Protein AF-A0A8D9BJP0-F1 (afdb_monomer_lite)

Radius of gyration: 37.27 Å; chains: 1; bounding box: 56×142×80 Å

Organism: NCBI:txid428564

Sequence (640 aa):
MSTKPVAKHGHIGLLIIESKSNQLKSGKSTGSEIKSGKSVFKDLKSGNSVFKEELKSGKGLLLEDLKSSKGALKEDLKSSKFAVREDLKSNKFALKDDLKSGKVLLLEDLKSSKGALKEDLKSGKVAWFDEIIMEAAEEMLSPLFTMPPSSACFYRVSSSLTNSPSVYDKLKTWLNQKSVEEPEVNTLLTSTPTREGNPILKSVENVRMLNRADVRKPFIGTLNLNTSALIFQDRDCKKETWIFLMHIASIEKGPLSTTGSPLIIRCKTFLSVTFVIPRERECYDIYVTLQKLSRPVQIEDLYCFSYIASESKSYGWDFFSIEQEFKRMQVPNNEWCLTNLNKNYELCDTYPRYIYVPASATTSILMGSSKFRSKGRLPVLTYLHRSNQAVICRCSQPLSGFSARCLEDEQLLNCILGTNPGSNFMYVVDTRPRINAMANRAAGKGYENENFYENIKFHFFGIENIHVMRSSLAKLVETCEAQSPSVNSFLSGLDSSGWLRHVKSCLDTAWFIAQAIVEGVSVVVHCSDGWDRTVQVCSLASLMLDPYYRTIKGYQTLIEKDWLSFGHKFTDRVGHLAGDPREMSPVFTQFLEATWQLSAQFPRAFEFNERFLLTLQDHVTSCRYGTFVGNCEKDRLDLR

Foldseek 3Di:
DDDDDDDDDPPPVVVVVVVVVVVVPPDDDDPPPVVVVVVVVVVVVVVVVVVVVVVVVVVVVVVVVVVVVVVVVVVVVVVVVVVVVVVVVVVVVVVVVVVVVVVVVVVVVVVVVVVVVVVCVVVVVPVVPPVVVPPVPPPPDDDDDDDDDDDDDDDDDDDDDDDDDDVVVVVVVVVPPDDDDDDDDDDDDDDDPDPPDWDFPDKAAQKWKADLQDSPDTFGFMWTDTLFWIWTAGPVSPDIDTDGLLQWPDWDWDDADPQAIWIWTAGLLLDIIIIGGRYPVRVVVVRVVSVPRNFPADLCSFQQVVFDDPDDPCPPVPLEDPVVVVVVLVPPDQFKHWDQPCLVPPQAVFAFNIFMATPPQDPVLLSQQLVQFPRSFAWTFDHADNPQRATETFGAFGLCQPHDDTPSNLVRVVSNQVSGPVDQAAEEEAAADQVVQVVVSNVRTHHDDCVRNDRYDYDYLHQDDQQLQAQLVVLLSVLVSDRPDDPVSSVVSNVVSCLVVNLVSLLVLLVVQLVCVVVSHYYYYYYHGGQFSVLLSSLSNCLVRDLQCLEPSNVSNSCCRSHAASFAQLCQQLSNHPDDPSSHGCRVVSSLVSVQVVCVVVVPSHPDDPVSSSVVSCCSSSSNHCRRPGRHPNRSVVVD

Secondary structure (DSSP, 8-state):
--------SSSHHHHHHHHHHTGGGS----TTHHHHHHHHHHHHHHHHHHHHHHHHHHHHHHHHHHHHHHHHHHHHHHHHHHHHHHHHHHHHHHHHHHHHHHHHHHHHHHHHHHHHHHHHHHHHHHHTTTHHHHHTSSS-S-------------------------HHHHHHHHHT-S------------SSS-SSSS--SEEEEEEEE--SS-TTS-EEEEEEE-SSEEEEEETTSS-EEEEEGGGEEEEEEPPPBTTBEEEEEEETTS-EEEEEESSHHHHHHHHHHHHHHHS-SSGGGSHHHH---SS-TTTTTTS--HHHHHHHTT-SSSSEEEE-TTTTSSS-TTS-SSEEEETT--HHHHHHHHHHBGGG---EEEEE-TTT--EEEE-PPB--TTT---HHHHHHHHHHHHT-TT-S-EEEEE-S-HHHHHHHHHTT-----TTTSTTEEEEE-----HHHHHHHHHHHHHHHH-SS--HHHHHHHHHHH-HHHHHHHHHHHHHHHHHHHHTT--EEEE-SSSSSHHHHHHHHHHHHH-GGGGSHHHHHHHIIIIIIITT--HHHHHT-SS--GGG---HHHHHHHHHHHHHHH-TTS-SS-HHHHHHHHHHHHH-SSGGG-SSSHHHHHHT-

InterPro domains:
  IPR003595 Protein-tyrosine phosphatase, catalytic [SM00404] (454-621)
  IPR010569 Myotubularin-like, phosphatase domain [PF06602] (302-636)
  IPR010569 Myotubularin-like, phosphatase domain [PS51339] (316-640)
  IPR011993 PH-like domain superfamily [G3DSA:2.30.29.30] (200-293)
  IPR029021 Protein-tyrosine phosphatase-like [SSF52799] (315-638)
  IPR030564 Myotubularin [PTHR10807] (175-638)
  IPR048994 MTMR6-9, GRAM domain [PF21098] (204-294)

Structure (mmCIF, N/CA/C/O backbone):
data_AF-A0A8D9BJP0-F1
#
_entry.id   AF-A0A8D9BJP0-F1
#
loop_
_atom_site.group_PDB
_atom_site.id
_atom_site.type_symbol
_atom_site.label_atom_id
_atom_site.label_alt_id
_atom_site.label_comp_id
_atom_site.label_asym_id
_atom_site.label_entity_id
_atom_site.label_seq_id
_atom_site.pdbx_PDB_ins_code
_atom_site.Cartn_x
_atom_site.Cartn_y
_atom_site.Cartn_z
_atom_site.occupancy
_atom_site.B_iso_or_equiv
_atom_site.auth_seq_id
_atom_site.auth_comp_id
_atom_site.auth_asym_id
_atom_site.auth_atom_id
_atom_site.pdbx_PDB_model_num
ATOM 1 N N . MET A 1 1 ? 7.170 50.599 24.418 1.00 39.00 1 MET A N 1
ATOM 2 C CA . MET A 1 1 ? 6.470 51.826 24.855 1.00 39.00 1 MET A CA 1
ATOM 3 C C . MET A 1 1 ? 7.479 52.959 24.976 1.00 39.00 1 MET A C 1
ATOM 5 O O . MET A 1 1 ? 8.286 52.928 25.889 1.00 39.00 1 MET A O 1
ATOM 9 N N . SER A 1 2 ? 7.481 53.895 24.025 1.00 30.36 2 SER A N 1
ATOM 10 C CA . SER A 1 2 ? 7.933 55.291 24.175 1.00 30.36 2 SER A CA 1
ATOM 11 C C . SER A 1 2 ? 7.734 55.972 22.819 1.00 30.36 2 SER A C 1
ATOM 13 O O . SER A 1 2 ? 8.495 55.769 21.877 1.00 30.36 2 SER A O 1
ATOM 15 N N . THR A 1 3 ? 6.624 56.690 22.691 1.00 34.38 3 THR A N 1
ATOM 16 C CA . THR A 1 3 ? 6.274 57.533 21.546 1.00 34.38 3 THR A CA 1
ATOM 17 C C . THR A 1 3 ? 7.030 58.857 21.647 1.00 34.38 3 THR A C 1
ATOM 19 O O . THR A 1 3 ? 6.864 59.569 22.636 1.00 34.38 3 THR A O 1
ATOM 22 N N . LYS A 1 4 ? 7.812 59.231 20.625 1.00 31.94 4 LYS A N 1
ATOM 23 C CA . LYS A 1 4 ? 8.299 60.611 20.440 1.00 31.94 4 LYS A CA 1
ATOM 24 C C . LYS A 1 4 ? 7.814 61.175 19.096 1.00 31.94 4 LYS A C 1
ATOM 26 O O . LYS A 1 4 ? 7.716 60.413 18.137 1.00 31.94 4 LYS A O 1
ATOM 31 N N . PRO A 1 5 ? 7.463 62.473 19.023 1.00 35.69 5 PRO A N 1
ATOM 32 C CA . PRO A 1 5 ? 6.619 63.016 17.964 1.00 35.69 5 PRO A CA 1
ATOM 33 C C . PRO A 1 5 ? 7.420 63.424 16.723 1.00 35.69 5 PRO A C 1
ATOM 35 O O . PRO A 1 5 ? 8.517 63.971 16.816 1.00 35.69 5 PRO A O 1
ATOM 38 N N . VAL A 1 6 ? 6.810 63.197 15.562 1.00 34.91 6 VAL A N 1
ATOM 39 C CA . VAL A 1 6 ? 7.277 63.581 14.226 1.00 34.91 6 VAL A CA 1
ATOM 40 C C . VAL A 1 6 ? 6.880 65.035 13.912 1.00 34.91 6 VAL A C 1
ATOM 42 O O . VAL A 1 6 ? 5.772 65.458 14.222 1.00 34.91 6 VAL A O 1
ATOM 45 N N . ALA A 1 7 ? 7.812 65.763 13.285 1.00 46.72 7 ALA A N 1
ATOM 46 C CA . ALA A 1 7 ? 7.663 66.944 12.419 1.00 46.72 7 ALA A CA 1
ATOM 47 C C . ALA A 1 7 ? 6.642 68.042 12.797 1.00 46.72 7 ALA A C 1
ATOM 49 O O . ALA A 1 7 ? 5.449 67.910 12.542 1.00 46.72 7 ALA A O 1
ATOM 50 N N . LYS A 1 8 ? 7.127 69.214 13.250 1.00 38.47 8 LYS A N 1
ATOM 51 C CA . LYS A 1 8 ? 6.322 70.461 13.226 1.00 38.47 8 LYS A CA 1
ATOM 52 C C . LYS A 1 8 ? 7.077 71.798 13.114 1.00 38.47 8 LYS A C 1
ATOM 54 O O . LYS A 1 8 ? 6.457 72.838 13.278 1.00 38.47 8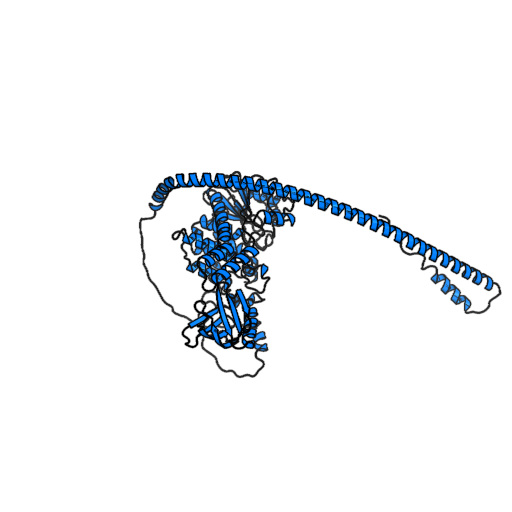 LYS A O 1
ATOM 59 N N . HIS A 1 9 ? 8.378 71.810 12.799 1.00 44.69 9 HIS A N 1
ATOM 60 C CA . HIS A 1 9 ? 9.176 73.057 12.789 1.00 44.69 9 HIS A CA 1
ATOM 61 C C . HIS A 1 9 ? 9.766 73.454 11.417 1.00 44.69 9 HIS A C 1
ATOM 63 O O . HIS A 1 9 ? 10.349 74.524 11.292 1.00 44.69 9 HIS A O 1
ATOM 69 N N . GLY A 1 10 ? 9.561 72.657 10.358 1.00 43.03 10 GLY A N 1
ATOM 70 C CA . GLY A 1 10 ? 10.064 72.957 9.003 1.00 43.03 10 GLY A CA 1
ATOM 71 C C . GLY A 1 10 ? 9.139 73.806 8.115 1.00 43.03 10 GLY A C 1
ATOM 72 O O . GLY A 1 10 ? 9.580 74.311 7.090 1.00 43.03 10 GLY A O 1
ATOM 73 N N . HIS A 1 11 ? 7.866 73.990 8.488 1.00 44.72 11 HIS A N 1
ATOM 74 C CA . HIS A 1 11 ? 6.867 74.684 7.654 1.00 44.72 11 HIS A CA 1
ATOM 75 C C . HIS A 1 11 ? 6.623 76.158 8.013 1.00 44.72 11 HIS A C 1
ATOM 77 O O . HIS A 1 11 ? 5.983 76.866 7.246 1.00 44.72 11 HIS A O 1
ATOM 83 N N . ILE A 1 12 ? 7.173 76.655 9.124 1.00 46.72 12 ILE A N 1
ATOM 84 C CA . ILE A 1 12 ? 6.998 78.058 9.547 1.00 46.72 12 ILE A CA 1
ATOM 85 C C . ILE A 1 12 ? 8.103 78.964 8.960 1.00 46.72 12 ILE A C 1
ATOM 87 O O . ILE A 1 12 ? 7.879 80.148 8.729 1.00 46.72 12 ILE A O 1
ATOM 91 N N . GLY A 1 13 ? 9.275 78.405 8.632 1.00 44.62 13 GLY A N 1
ATOM 92 C CA . GLY A 1 13 ? 10.410 79.161 8.083 1.00 44.62 13 GLY A CA 1
ATOM 93 C C . GLY A 1 13 ? 10.261 79.592 6.617 1.00 44.62 13 GLY A C 1
ATOM 94 O O . GLY A 1 13 ? 10.739 80.664 6.257 1.00 44.62 13 GLY A O 1
ATOM 95 N N . LEU A 1 14 ? 9.575 78.807 5.774 1.00 45.88 14 LEU A N 1
ATOM 96 C CA . LEU A 1 14 ? 9.412 79.133 4.346 1.00 45.88 14 LEU A CA 1
ATOM 97 C C . LEU A 1 14 ? 8.391 80.261 4.100 1.00 45.88 14 LEU A C 1
ATOM 99 O O . LEU A 1 14 ? 8.615 81.114 3.245 1.00 45.88 14 LEU A O 1
ATOM 103 N N . LEU A 1 15 ? 7.322 80.331 4.901 1.00 45.34 15 LEU A N 1
ATOM 104 C CA . LEU A 1 15 ? 6.242 81.320 4.747 1.00 45.34 15 LEU A CA 1
ATOM 105 C C . LEU A 1 15 ? 6.655 82.758 5.133 1.00 45.34 15 LEU A C 1
ATOM 107 O O . LEU A 1 15 ? 6.046 83.725 4.677 1.00 45.34 15 LEU A O 1
ATOM 111 N N . ILE A 1 16 ? 7.721 82.927 5.924 1.00 49.97 16 ILE A N 1
ATOM 112 C CA . ILE A 1 16 ? 8.249 84.249 6.318 1.00 49.97 16 ILE A CA 1
ATOM 113 C C . ILE A 1 16 ? 9.147 84.853 5.217 1.00 49.97 16 ILE A C 1
ATOM 115 O O . ILE A 1 16 ? 9.270 86.077 5.120 1.00 49.97 16 ILE A O 1
ATOM 119 N N . ILE A 1 17 ? 9.737 84.018 4.354 1.00 50.78 17 ILE A N 1
ATOM 120 C CA . ILE A 1 17 ? 10.659 84.447 3.288 1.00 50.78 17 ILE A CA 1
ATOM 121 C C . ILE A 1 17 ? 9.886 84.942 2.050 1.00 50.78 17 ILE A C 1
ATOM 123 O O . ILE A 1 17 ? 10.261 85.962 1.466 1.00 50.78 17 ILE A O 1
ATOM 127 N N . GLU A 1 18 ? 8.762 84.312 1.693 1.00 48.84 18 GLU A N 1
ATOM 128 C CA . GLU A 1 18 ? 7.933 84.734 0.547 1.00 48.84 18 GLU A CA 1
ATOM 129 C C . GLU A 1 18 ? 7.170 86.047 0.796 1.00 48.84 18 GLU A C 1
ATOM 131 O O . GLU A 1 18 ? 7.054 86.878 -0.106 1.00 48.84 18 GLU A O 1
ATOM 136 N N . SER A 1 19 ? 6.735 86.304 2.036 1.00 47.34 19 SER A N 1
ATOM 137 C CA . SER A 1 19 ? 6.002 87.531 2.399 1.00 47.34 19 SER A CA 1
ATOM 138 C C . SER A 1 19 ? 6.865 88.804 2.314 1.00 47.34 19 SER A C 1
ATOM 140 O O . SER A 1 19 ? 6.378 89.869 1.930 1.00 47.34 19 SER A O 1
ATOM 142 N N . LYS A 1 20 ? 8.178 88.708 2.580 1.00 51.44 20 LYS A N 1
ATOM 143 C CA . LYS A 1 20 ? 9.096 89.865 2.525 1.00 51.44 20 LYS A CA 1
ATOM 144 C C . LYS A 1 20 ? 9.780 90.067 1.170 1.00 51.44 20 LYS A C 1
ATOM 146 O O . LYS A 1 20 ? 10.188 91.188 0.874 1.00 51.44 20 LYS A O 1
ATOM 151 N N . SER A 1 21 ? 9.841 89.043 0.314 1.00 48.34 21 SER A N 1
ATOM 152 C CA . SER A 1 21 ? 10.341 89.181 -1.066 1.00 48.34 21 SER A CA 1
ATOM 153 C C . SER A 1 21 ? 9.441 90.086 -1.925 1.00 48.34 21 SER A C 1
ATOM 155 O O . SER A 1 21 ? 9.938 90.856 -2.749 1.00 48.34 21 SER A O 1
ATOM 157 N N . ASN A 1 22 ? 8.127 90.087 -1.669 1.00 45.94 22 ASN A N 1
ATOM 158 C CA . ASN A 1 22 ? 7.171 90.932 -2.392 1.00 45.94 22 ASN A CA 1
ATOM 159 C C . ASN A 1 22 ? 7.170 92.411 -1.958 1.00 45.94 22 ASN A C 1
ATOM 161 O O . ASN A 1 22 ? 6.747 93.255 -2.742 1.00 45.94 22 ASN A O 1
ATOM 165 N N . GLN A 1 23 ? 7.697 92.758 -0.775 1.00 46.28 23 GLN A N 1
ATOM 166 C CA . GLN A 1 23 ? 7.842 94.163 -0.353 1.00 46.28 23 GLN A CA 1
ATOM 167 C C . GLN A 1 23 ? 9.116 94.840 -0.889 1.00 46.28 23 GLN A C 1
ATOM 169 O O . GLN A 1 23 ? 9.187 96.063 -0.942 1.00 46.28 23 GLN A O 1
ATOM 174 N N . LEU A 1 24 ? 10.097 94.067 -1.367 1.00 47.47 24 LEU A N 1
ATOM 175 C CA . LEU A 1 24 ? 11.355 94.585 -1.925 1.00 47.47 24 LEU A CA 1
ATOM 176 C C . LEU A 1 24 ? 11.273 94.958 -3.423 1.00 47.47 24 LEU A C 1
ATOM 178 O O . LEU A 1 24 ? 12.253 95.450 -3.979 1.00 47.47 24 LEU A O 1
ATOM 182 N N . LYS A 1 25 ? 10.121 94.765 -4.088 1.00 49.56 25 LYS A N 1
ATOM 183 C CA . LYS A 1 25 ? 9.920 95.072 -5.523 1.00 49.56 25 LYS A CA 1
ATOM 184 C C . LYS A 1 25 ? 9.347 96.466 -5.833 1.00 49.56 25 LYS A C 1
ATOM 186 O O . LYS A 1 25 ? 9.242 96.812 -7.005 1.00 49.56 25 LYS A O 1
ATOM 191 N N . SER A 1 26 ? 9.032 97.299 -4.842 1.00 46.22 26 SER A N 1
ATOM 192 C CA . SER A 1 26 ? 8.580 98.685 -5.062 1.00 46.22 26 SER A CA 1
ATOM 193 C C . SER A 1 26 ? 9.500 99.657 -4.327 1.00 46.22 26 SER A C 1
ATOM 195 O O . SER A 1 26 ? 9.311 99.946 -3.148 1.00 46.22 26 SER A O 1
ATOM 197 N N . GLY A 1 27 ? 10.552 100.100 -5.016 1.00 44.78 27 GLY A N 1
ATOM 198 C CA . GLY A 1 27 ? 11.645 100.875 -4.436 1.00 44.78 27 GLY A CA 1
ATOM 199 C C . GLY A 1 27 ? 11.199 102.131 -3.684 1.00 44.78 27 GLY A C 1
ATOM 200 O O . GLY A 1 27 ? 10.522 102.985 -4.249 1.00 44.78 27 GLY A O 1
ATOM 201 N N . LYS A 1 28 ? 11.635 102.225 -2.422 1.00 42.84 28 LYS A N 1
ATOM 202 C CA . LYS A 1 28 ? 11.875 103.442 -1.621 1.00 42.84 28 LYS A CA 1
ATOM 203 C C . LYS A 1 28 ? 12.575 103.011 -0.318 1.00 42.84 28 LYS A C 1
ATOM 205 O O . LYS A 1 28 ? 11.931 102.844 0.709 1.00 42.84 28 LYS A O 1
ATOM 210 N N . SER A 1 29 ? 13.889 102.773 -0.356 1.00 41.47 29 SER A N 1
ATOM 211 C CA . SER A 1 29 ? 14.654 102.369 0.837 1.00 41.47 29 SER A CA 1
ATOM 212 C C . SER A 1 29 ? 15.234 103.587 1.564 1.00 41.47 29 SER A C 1
ATOM 214 O O . SER A 1 29 ? 16.149 104.246 1.063 1.00 41.47 29 SER A O 1
ATOM 216 N N . THR A 1 30 ? 14.732 103.865 2.765 1.00 42.25 30 THR A N 1
ATOM 217 C CA . THR A 1 30 ? 15.372 104.736 3.764 1.00 42.25 30 THR A CA 1
ATOM 218 C C . THR A 1 30 ? 16.347 103.917 4.621 1.00 42.25 30 THR A C 1
ATOM 220 O O . THR A 1 30 ? 16.086 102.753 4.910 1.00 42.25 30 THR A O 1
ATOM 223 N N . GLY A 1 31 ? 17.476 104.506 5.035 1.00 49.59 31 GLY A N 1
ATOM 224 C CA . GLY A 1 31 ? 18.672 103.856 5.611 1.00 49.59 31 GLY A CA 1
ATOM 225 C C . GLY A 1 31 ? 18.563 103.059 6.929 1.00 49.59 31 GLY A C 1
ATOM 226 O O . GLY A 1 31 ? 19.576 102.882 7.605 1.00 49.59 31 GLY A O 1
ATOM 227 N N . SER A 1 32 ? 17.394 102.539 7.308 1.00 48.75 32 SER A N 1
ATOM 228 C CA . SER A 1 32 ? 17.199 101.624 8.445 1.00 48.75 32 SER A CA 1
ATOM 229 C C . SER A 1 32 ? 17.293 100.129 8.072 1.00 48.75 32 SER A C 1
ATOM 231 O O . SER A 1 32 ? 17.483 99.295 8.958 1.00 48.75 32 SER A O 1
ATOM 233 N N . GLU A 1 33 ? 17.267 99.766 6.783 1.00 48.28 33 GLU A N 1
ATOM 234 C CA . GLU A 1 33 ? 17.228 98.360 6.321 1.00 48.28 33 GLU A CA 1
ATOM 235 C C . GLU A 1 33 ? 18.599 97.655 6.226 1.00 48.28 33 GLU A C 1
ATOM 237 O O . GLU A 1 33 ? 18.673 96.431 6.152 1.00 48.28 33 GLU A O 1
ATOM 242 N N . ILE A 1 34 ? 19.717 98.382 6.329 1.00 48.56 34 ILE A N 1
ATOM 243 C CA . ILE A 1 34 ? 21.071 97.789 6.252 1.00 48.56 34 ILE A CA 1
ATOM 244 C C . ILE A 1 34 ? 21.523 97.191 7.604 1.00 48.56 34 ILE A C 1
ATOM 246 O O . ILE A 1 34 ? 22.387 96.310 7.649 1.00 48.56 34 ILE A O 1
ATOM 250 N N . LYS A 1 35 ? 20.916 97.605 8.728 1.00 49.41 35 LYS A N 1
ATOM 251 C CA . LYS A 1 35 ? 21.216 97.039 10.059 1.00 49.41 35 LYS A CA 1
ATOM 252 C C . LYS A 1 35 ? 20.508 95.700 10.316 1.00 49.41 35 LYS A C 1
ATOM 254 O O . LYS A 1 35 ? 21.070 94.866 11.022 1.00 49.41 35 LYS A O 1
ATOM 259 N N . SER A 1 36 ? 19.345 95.446 9.707 1.00 52.97 36 SER A N 1
ATOM 260 C CA . SER A 1 36 ? 18.606 94.184 9.892 1.00 52.97 36 SER A CA 1
ATOM 261 C C . SER A 1 36 ? 19.243 93.010 9.132 1.00 52.97 36 SER A C 1
ATOM 263 O O . SER A 1 36 ? 19.356 91.917 9.684 1.00 52.97 36 SER A O 1
ATOM 265 N N . GLY A 1 37 ? 19.781 93.238 7.927 1.00 50.41 37 GLY A N 1
ATOM 266 C CA . GLY A 1 37 ? 20.441 92.195 7.128 1.00 50.41 37 GLY A CA 1
ATOM 267 C C . GLY A 1 37 ? 21.703 91.602 7.774 1.00 50.41 37 GLY A C 1
ATOM 268 O O . GLY A 1 37 ? 21.966 90.407 7.641 1.00 50.41 37 GLY A O 1
ATOM 269 N N . LYS A 1 38 ? 22.459 92.398 8.548 1.00 55.56 38 LYS A N 1
ATOM 270 C CA . LYS A 1 38 ? 23.633 91.908 9.300 1.00 55.56 38 LYS A CA 1
ATOM 271 C C . LYS A 1 38 ? 23.257 91.054 10.518 1.00 55.56 38 LYS A C 1
ATOM 273 O O . LYS A 1 38 ? 24.014 90.146 10.853 1.00 55.56 38 LYS A O 1
ATOM 278 N N . SER A 1 39 ? 22.108 91.312 11.149 1.00 54.44 39 SER A N 1
ATOM 279 C CA . SER A 1 39 ? 21.584 90.480 12.246 1.00 54.44 39 SER A CA 1
ATOM 280 C C . SER A 1 39 ? 21.178 89.100 11.731 1.00 54.44 39 SER A C 1
ATOM 282 O O . SER A 1 39 ? 21.658 88.088 12.228 1.00 54.44 39 SER A O 1
ATOM 284 N N . VAL A 1 40 ? 20.406 89.064 10.640 1.00 55.38 40 VAL A N 1
ATOM 285 C CA . VAL A 1 40 ? 19.894 87.819 10.042 1.00 55.38 40 VAL A CA 1
ATOM 286 C C . VAL A 1 40 ? 21.029 86.894 9.583 1.00 55.38 40 VAL A C 1
ATOM 288 O O . VAL A 1 40 ? 20.965 85.681 9.769 1.00 55.38 40 VAL A O 1
ATOM 291 N N . PHE A 1 41 ? 22.117 87.450 9.043 1.00 53.44 41 PHE A N 1
ATOM 292 C CA . PHE A 1 41 ? 23.279 86.655 8.629 1.00 53.44 41 PHE A CA 1
ATOM 293 C C . PHE A 1 41 ? 24.059 86.058 9.815 1.00 53.44 41 PHE A C 1
ATOM 295 O O . PHE A 1 41 ? 24.698 85.010 9.681 1.00 53.44 41 PHE A O 1
ATOM 302 N N . LYS A 1 42 ? 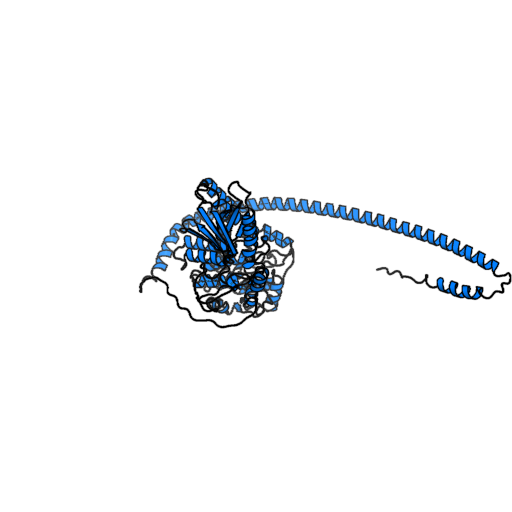24.018 86.717 10.979 1.00 61.34 42 LYS A N 1
ATOM 303 C CA . LYS A 1 42 ? 24.645 86.233 12.215 1.00 61.34 42 LYS A CA 1
ATOM 304 C C . LYS A 1 42 ? 23.828 85.091 12.827 1.00 61.34 42 LYS A C 1
ATOM 306 O O . LYS A 1 42 ? 24.420 84.084 13.211 1.00 61.34 42 LYS A O 1
ATOM 311 N N . ASP A 1 43 ? 22.501 85.205 12.793 1.00 58.06 43 ASP A N 1
ATOM 312 C CA . ASP A 1 43 ? 21.566 84.186 13.291 1.00 58.06 43 ASP A CA 1
ATOM 313 C C . ASP A 1 43 ? 21.548 82.920 12.410 1.00 58.06 43 ASP A C 1
ATOM 315 O O . ASP A 1 43 ? 21.485 81.796 12.906 1.00 58.06 43 ASP A O 1
ATOM 319 N N . LEU A 1 44 ? 21.710 83.064 11.089 1.00 54.75 44 LEU A N 1
ATOM 320 C CA . LEU A 1 44 ? 21.869 81.921 10.175 1.00 54.75 44 LEU A CA 1
ATOM 321 C C . LEU A 1 44 ? 23.195 81.171 10.382 1.00 54.75 44 LEU A C 1
ATOM 323 O O . LEU A 1 44 ? 23.240 79.944 10.270 1.00 54.75 44 LEU A O 1
ATOM 327 N N . LYS A 1 45 ? 24.285 81.885 10.697 1.00 59.88 45 LYS A N 1
ATOM 328 C CA . LYS A 1 45 ? 25.577 81.251 11.002 1.00 59.88 45 LYS A CA 1
ATOM 329 C C . LYS A 1 45 ? 25.551 80.500 12.332 1.00 59.88 45 LYS A C 1
ATOM 331 O O . LYS A 1 45 ? 26.095 79.398 12.381 1.00 59.88 45 LYS A O 1
ATOM 336 N N . SER A 1 46 ? 24.918 81.057 13.366 1.00 64.75 46 SER A N 1
ATOM 337 C CA . SER A 1 46 ? 24.779 80.386 14.666 1.00 64.75 46 SER A CA 1
ATOM 338 C C . SER A 1 46 ? 23.842 79.176 14.591 1.00 64.75 46 SER A C 1
ATOM 340 O O . SER A 1 46 ? 24.172 78.116 15.121 1.00 64.75 46 SER A O 1
ATOM 342 N N . GLY A 1 47 ? 22.734 79.265 13.847 1.00 62.62 47 GLY A N 1
ATOM 343 C CA . GLY A 1 47 ? 21.847 78.119 13.613 1.00 62.62 47 GLY A CA 1
ATOM 344 C C . GLY A 1 47 ? 22.549 76.955 12.901 1.00 62.62 47 GLY A C 1
ATOM 345 O O . GLY A 1 47 ? 22.384 75.798 13.279 1.00 62.62 47 GLY A O 1
ATOM 346 N N . ASN A 1 48 ? 23.406 77.246 11.917 1.00 61.75 48 ASN A N 1
ATOM 347 C CA . ASN A 1 48 ? 24.142 76.215 11.178 1.00 61.75 48 ASN A CA 1
ATOM 348 C C . ASN A 1 48 ? 25.270 75.566 12.011 1.00 61.75 48 ASN A C 1
ATOM 350 O O . ASN A 1 48 ? 25.575 74.387 11.825 1.00 61.75 48 ASN A O 1
ATOM 354 N N . SER A 1 49 ? 25.887 76.296 12.951 1.00 65.00 49 SER A N 1
ATOM 355 C CA . SER A 1 49 ? 26.835 75.686 13.898 1.00 65.00 49 SER A CA 1
ATOM 356 C C . SER A 1 49 ? 26.132 74.764 14.892 1.00 65.00 49 SER A C 1
ATOM 358 O O . SER A 1 49 ? 26.603 73.647 15.093 1.00 65.00 49 SER A O 1
ATOM 360 N N . VAL A 1 50 ? 24.976 75.176 15.425 1.00 67.06 50 VAL A N 1
ATOM 361 C CA . VAL A 1 50 ? 24.174 74.352 16.349 1.00 67.06 50 VAL A CA 1
ATOM 362 C C . VAL A 1 50 ? 23.700 73.071 15.659 1.00 67.06 50 VAL A C 1
ATOM 364 O O . VAL A 1 50 ? 23.894 71.977 16.183 1.00 67.06 50 VAL A O 1
ATOM 367 N N . PHE A 1 51 ? 23.203 73.169 14.422 1.00 60.09 51 PHE A N 1
ATOM 368 C CA . PHE A 1 51 ? 22.744 71.999 13.665 1.00 60.09 51 PHE A CA 1
ATOM 369 C C . PHE A 1 51 ? 23.874 70.990 13.379 1.00 60.09 51 PHE A C 1
ATOM 371 O O . PHE A 1 51 ? 23.667 69.774 13.394 1.00 60.09 51 PHE A O 1
ATOM 378 N N . LYS A 1 52 ? 25.105 71.471 13.150 1.00 65.38 52 LYS A N 1
ATOM 379 C CA . LYS A 1 52 ? 26.284 70.604 12.986 1.00 65.38 52 LYS A CA 1
ATOM 380 C C . LYS A 1 52 ? 26.696 69.909 14.283 1.00 65.38 52 LYS A C 1
ATOM 382 O O . LYS A 1 52 ? 27.185 68.780 14.220 1.00 65.38 52 LYS A O 1
ATOM 387 N N . GLU A 1 53 ? 26.537 70.562 15.429 1.00 70.69 53 GLU A N 1
ATOM 388 C CA . GLU A 1 53 ? 26.818 69.958 16.735 1.00 70.69 53 GLU A CA 1
ATOM 389 C C . GLU A 1 53 ? 25.771 68.908 17.113 1.00 70.69 53 GLU A C 1
ATOM 391 O O . GLU A 1 53 ? 26.145 67.808 17.523 1.00 70.69 53 GLU A O 1
ATOM 396 N N . GLU A 1 54 ? 24.486 69.170 16.861 1.00 67.31 54 GLU A N 1
ATOM 397 C CA . GLU A 1 54 ? 23.412 68.191 17.074 1.00 67.31 54 GLU A CA 1
ATOM 398 C C . GLU A 1 54 ? 23.584 66.943 16.195 1.00 67.31 54 GLU A C 1
ATOM 400 O O . GLU A 1 54 ? 23.461 65.819 16.683 1.00 67.31 54 GLU A O 1
ATOM 405 N N . LEU A 1 55 ? 23.972 67.108 14.923 1.00 61.75 55 LEU A N 1
ATOM 406 C CA . LEU A 1 55 ? 24.287 65.982 14.032 1.00 61.75 55 LEU A CA 1
ATOM 407 C C . LEU A 1 55 ? 25.495 65.162 14.507 1.00 61.75 55 LEU A C 1
ATOM 409 O O . LEU A 1 55 ? 25.493 63.934 14.394 1.00 61.75 55 LEU A O 1
ATOM 413 N N . LYS A 1 56 ? 26.536 65.814 15.043 1.00 71.69 56 LYS A N 1
ATOM 414 C CA . LYS A 1 56 ? 27.696 65.114 15.621 1.00 71.69 56 LYS A CA 1
ATOM 415 C C . LYS A 1 56 ? 27.316 64.349 16.887 1.00 71.69 56 LYS A C 1
ATOM 417 O O . LYS A 1 56 ? 27.724 63.197 17.025 1.00 71.69 56 LYS A O 1
ATOM 422 N N . SER A 1 57 ? 26.518 64.961 17.759 1.00 73.19 57 SER A N 1
ATOM 423 C CA . SER A 1 57 ? 26.014 64.343 18.989 1.00 73.19 57 SER A CA 1
ATOM 424 C C . SER A 1 57 ? 25.127 63.129 18.685 1.00 73.19 57 SER A C 1
ATOM 426 O O . SER A 1 57 ? 25.398 62.027 19.165 1.00 73.19 57 SER A O 1
ATOM 428 N N . GLY A 1 58 ? 24.155 63.273 17.776 1.00 73.56 58 GLY A N 1
ATOM 429 C CA . GLY A 1 58 ? 23.280 62.174 17.353 1.00 73.56 58 GLY A CA 1
ATOM 430 C C . GLY A 1 58 ? 24.039 61.008 16.709 1.00 73.56 58 GLY A C 1
ATOM 431 O O . GLY A 1 58 ? 23.725 59.845 16.963 1.00 73.56 58 GLY A O 1
ATOM 432 N N . LYS A 1 59 ? 25.092 61.294 15.930 1.00 72.56 59 LYS A N 1
ATOM 433 C CA . LYS A 1 59 ? 25.974 60.257 15.368 1.00 72.56 59 LYS A CA 1
ATOM 434 C C . LYS A 1 59 ? 26.798 59.540 16.446 1.00 72.56 59 LYS A C 1
ATOM 436 O O . LYS A 1 59 ? 27.050 58.346 16.300 1.00 72.56 59 LYS A O 1
ATOM 441 N N . GLY A 1 60 ? 27.213 60.245 17.499 1.00 77.00 60 GLY A N 1
ATOM 442 C CA . GLY A 1 60 ? 27.904 59.663 18.653 1.00 77.00 60 GLY A CA 1
ATOM 443 C C . GLY A 1 60 ? 27.022 58.670 19.410 1.00 77.00 60 GLY A C 1
ATOM 444 O O . GLY A 1 60 ? 27.424 57.522 19.590 1.00 77.00 60 GLY A O 1
ATOM 445 N N . LEU A 1 61 ? 25.793 59.079 19.736 1.00 73.75 61 LEU A N 1
ATOM 446 C CA . LEU A 1 61 ? 24.813 58.244 20.443 1.00 73.75 61 LEU A CA 1
ATOM 447 C C . LEU A 1 61 ? 24.464 56.968 19.660 1.00 73.75 61 LEU A C 1
ATOM 449 O O . LEU A 1 61 ? 24.531 55.869 20.202 1.00 73.75 61 LEU A O 1
ATOM 453 N N . LEU A 1 62 ? 24.213 57.083 18.349 1.00 66.19 62 LEU A N 1
ATOM 454 C CA . LEU A 1 62 ? 23.960 55.916 17.490 1.00 66.19 62 LEU A CA 1
ATOM 455 C C . LEU A 1 62 ? 25.138 54.928 17.456 1.00 66.19 62 LEU A C 1
ATOM 457 O O . LEU A 1 62 ? 24.938 53.719 17.327 1.00 66.19 62 LEU A O 1
ATOM 461 N N . LEU A 1 63 ? 26.375 55.425 17.546 1.00 75.06 63 LEU A N 1
ATOM 462 C CA . LEU A 1 63 ? 27.565 54.578 17.538 1.00 75.06 63 LEU A CA 1
ATOM 463 C C . LEU A 1 63 ? 27.751 53.837 18.871 1.00 75.06 63 LEU A C 1
ATOM 465 O O . LEU A 1 63 ? 28.238 52.705 18.873 1.00 75.06 63 LEU A O 1
ATOM 469 N N . GLU A 1 64 ? 27.371 54.454 19.990 1.00 78.38 64 GLU A N 1
ATOM 470 C CA . GLU A 1 64 ? 27.365 53.813 21.309 1.00 78.38 64 GLU A CA 1
ATOM 471 C C . GLU A 1 64 ? 26.277 52.739 21.411 1.00 78.38 64 GLU A C 1
ATOM 473 O O . GLU A 1 64 ? 26.583 51.612 21.810 1.00 78.38 64 GLU A O 1
ATOM 478 N N . ASP A 1 65 ? 25.065 53.018 20.925 1.00 77.31 65 ASP A N 1
ATOM 479 C CA . ASP A 1 65 ? 23.962 52.046 20.888 1.00 77.31 65 ASP A CA 1
ATOM 480 C C . ASP A 1 65 ? 24.305 50.816 20.031 1.00 77.31 65 ASP A C 1
ATOM 482 O O . ASP A 1 65 ? 24.041 49.670 20.419 1.00 77.31 65 ASP A O 1
ATOM 486 N N . LEU A 1 66 ? 24.969 51.026 18.887 1.00 70.38 66 LEU A N 1
ATOM 487 C CA . LEU A 1 66 ? 25.460 49.941 18.030 1.00 70.38 66 LEU A CA 1
ATOM 488 C C . LEU A 1 66 ? 26.547 49.100 18.711 1.00 70.38 66 LEU A C 1
ATOM 490 O O . LEU A 1 66 ? 26.568 47.875 18.558 1.00 70.38 66 LEU A O 1
ATOM 494 N N . LYS A 1 67 ? 27.456 49.729 19.467 1.00 80.69 67 LYS A N 1
ATOM 495 C CA . LYS A 1 67 ? 28.492 49.008 20.225 1.00 80.69 67 LYS A CA 1
ATOM 496 C C . LYS A 1 67 ? 27.883 48.192 21.364 1.00 80.69 67 LYS A C 1
ATOM 498 O O . LYS A 1 67 ? 28.273 47.036 21.530 1.00 80.69 67 LYS A O 1
ATOM 503 N N . SER A 1 68 ? 26.919 48.761 22.084 1.00 79.69 68 SER A N 1
ATOM 504 C CA . SER A 1 68 ? 26.190 48.086 23.163 1.00 79.69 68 SER A CA 1
ATOM 505 C C . SER A 1 68 ? 25.407 46.876 22.639 1.00 79.69 68 SER A C 1
ATOM 507 O O . SER A 1 68 ? 25.614 45.752 23.099 1.00 79.69 68 SER A O 1
ATOM 509 N N . SER A 1 69 ? 24.627 47.063 21.568 1.00 70.62 69 SER A N 1
ATOM 510 C CA . SER A 1 69 ? 23.845 45.987 20.936 1.00 70.62 69 SER A CA 1
ATOM 511 C C . SER A 1 69 ? 24.729 44.853 20.406 1.00 70.62 69 SER A C 1
ATOM 513 O O . SER A 1 69 ? 24.407 43.674 20.554 1.00 70.62 69 SER A O 1
ATOM 515 N N . LYS A 1 70 ? 25.893 45.186 19.830 1.00 77.00 70 LYS A N 1
ATOM 516 C CA . LYS A 1 70 ? 26.885 44.194 19.390 1.00 77.00 70 LYS A CA 1
ATOM 517 C C . LYS A 1 70 ? 27.514 43.434 20.565 1.00 77.00 70 LYS A C 1
ATOM 519 O O . LYS A 1 70 ? 27.859 42.264 20.404 1.00 77.00 70 LYS A O 1
ATOM 524 N N . GLY A 1 71 ? 27.690 44.089 21.713 1.00 80.94 71 GLY A N 1
ATOM 525 C CA . GLY A 1 71 ? 28.145 43.467 22.956 1.00 80.94 71 GLY A CA 1
ATOM 526 C C . GLY A 1 71 ? 27.150 42.425 23.461 1.00 80.94 71 GLY A C 1
ATOM 527 O O . GLY A 1 71 ? 27.523 41.261 23.598 1.00 80.94 71 GLY A O 1
ATOM 528 N N . ALA A 1 72 ? 25.883 42.822 23.614 1.00 76.06 72 ALA A N 1
ATOM 529 C CA . ALA A 1 72 ? 24.798 41.945 24.060 1.00 76.06 72 ALA A CA 1
ATOM 530 C C . ALA A 1 72 ? 24.643 40.707 23.156 1.00 76.06 72 ALA A C 1
ATOM 532 O O . ALA A 1 72 ? 24.732 39.577 23.629 1.00 76.06 72 ALA A O 1
ATOM 533 N N . LEU A 1 73 ? 24.585 40.901 21.830 1.00 66.31 73 LEU A N 1
ATOM 534 C CA . LEU A 1 73 ? 24.508 39.794 20.863 1.00 66.31 73 LEU A CA 1
ATOM 535 C C . LEU A 1 73 ? 25.688 38.813 20.965 1.00 66.31 73 LEU A C 1
ATOM 537 O O . LEU A 1 73 ? 25.541 37.618 20.705 1.00 66.31 73 LEU A O 1
ATOM 541 N N . LYS A 1 74 ? 26.882 39.298 21.325 1.00 79.38 74 LYS A N 1
ATOM 542 C CA . LYS A 1 74 ? 28.071 38.450 21.478 1.00 79.38 74 LYS A CA 1
ATOM 543 C C . LYS A 1 74 ? 28.019 37.622 22.763 1.00 79.38 74 LYS A C 1
ATOM 545 O O . LYS A 1 74 ? 28.553 36.510 22.771 1.00 79.38 74 LYS A O 1
ATOM 550 N N . GLU A 1 75 ? 27.415 38.143 23.826 1.00 82.56 75 GLU A N 1
ATOM 551 C CA . GLU A 1 75 ? 27.191 37.394 25.067 1.00 82.56 75 GLU A CA 1
ATOM 552 C C . GLU A 1 75 ? 26.078 36.359 24.909 1.00 82.56 75 GLU A C 1
ATOM 554 O O . GLU A 1 75 ? 26.296 35.192 25.246 1.00 82.56 75 GLU A O 1
ATOM 559 N N . ASP A 1 76 ? 24.968 36.720 24.264 1.00 77.31 76 ASP A N 1
ATOM 560 C CA . ASP A 1 76 ? 23.864 35.797 23.970 1.00 77.31 76 ASP A CA 1
ATOM 561 C C . ASP A 1 76 ? 24.326 34.614 23.111 1.00 77.31 76 ASP A C 1
ATOM 563 O O . ASP A 1 76 ? 23.994 33.454 23.383 1.00 77.31 76 ASP A O 1
ATOM 567 N N . LEU A 1 77 ? 25.174 34.875 22.109 1.00 71.38 77 LEU A N 1
ATOM 568 C CA . LEU A 1 77 ? 25.743 33.827 21.262 1.00 71.38 77 LEU A CA 1
ATOM 569 C C . LEU A 1 77 ? 26.696 32.905 22.041 1.00 71.38 77 LEU A C 1
ATOM 571 O O . LEU A 1 77 ? 26.742 31.699 21.783 1.00 71.38 77 LEU A O 1
ATOM 575 N N . LYS A 1 78 ? 27.459 33.444 23.002 1.00 80.31 78 LYS A N 1
ATOM 576 C CA . LYS A 1 78 ? 28.323 32.636 23.880 1.00 80.31 78 LYS A CA 1
ATOM 577 C C . LYS A 1 78 ? 27.499 31.762 24.822 1.00 80.31 78 LYS A C 1
ATOM 579 O O . LYS A 1 78 ? 27.811 30.578 24.941 1.00 80.31 78 LYS A O 1
ATOM 584 N N . SER A 1 79 ? 26.462 32.325 25.438 1.00 80.06 79 SER A N 1
ATOM 585 C CA . SER A 1 79 ? 25.544 31.607 26.328 1.00 80.06 79 SER A CA 1
ATOM 586 C C . SER A 1 79 ? 24.830 30.474 25.584 1.00 80.06 79 SER A C 1
ATOM 588 O O . SER A 1 79 ? 24.910 29.312 25.984 1.00 80.06 79 SER A O 1
ATOM 590 N N . SER A 1 80 ? 24.275 30.773 24.406 1.00 69.88 80 SER A N 1
ATOM 591 C CA . SER A 1 80 ? 23.599 29.786 23.551 1.00 69.88 80 SER A CA 1
ATOM 592 C C . SER A 1 80 ? 24.536 28.654 23.120 1.00 69.88 80 SER A C 1
ATOM 594 O O . SER A 1 80 ? 24.169 27.481 23.149 1.00 69.88 80 SER A O 1
ATOM 596 N N . LYS A 1 81 ? 25.788 28.975 22.765 1.00 73.81 81 LYS A N 1
ATOM 597 C CA . LYS A 1 81 ? 26.794 27.966 22.395 1.00 73.81 81 LYS A CA 1
ATOM 598 C C . LYS A 1 81 ? 27.198 27.079 23.575 1.00 73.81 81 LYS A C 1
ATOM 600 O O . LYS A 1 81 ? 27.530 25.912 23.363 1.00 73.81 81 LYS A O 1
ATOM 605 N N . PHE A 1 82 ? 27.203 27.619 24.793 1.00 81.94 82 PHE A N 1
ATOM 606 C CA . PHE A 1 82 ? 27.474 26.850 26.005 1.00 81.94 82 PHE A CA 1
ATOM 607 C C . PHE A 1 82 ? 26.315 25.899 26.327 1.00 81.94 82 PHE A C 1
ATOM 609 O O . PHE A 1 82 ? 26.561 24.707 26.494 1.00 81.94 82 PHE A O 1
ATOM 616 N N . ALA A 1 83 ? 25.071 26.388 26.292 1.00 74.62 83 ALA A N 1
ATOM 617 C CA . ALA A 1 83 ? 23.870 25.578 26.512 1.00 74.62 83 ALA A CA 1
ATOM 618 C C . ALA A 1 83 ? 23.788 24.391 25.534 1.00 74.62 83 ALA A C 1
ATOM 620 O O . ALA A 1 83 ? 23.749 23.239 25.958 1.00 74.62 83 ALA A O 1
ATOM 621 N N . VAL A 1 84 ? 23.936 24.645 24.226 1.00 66.88 84 VAL A N 1
ATOM 622 C CA . VAL A 1 84 ? 23.922 23.588 23.194 1.00 66.88 84 VAL A CA 1
ATOM 623 C C . VAL A 1 84 ? 25.036 22.553 23.406 1.00 66.88 84 VAL A C 1
ATOM 625 O O . VAL A 1 84 ? 24.869 21.371 23.102 1.00 66.88 84 VAL A O 1
ATOM 628 N N . ARG A 1 85 ? 26.198 22.969 23.929 1.00 77.62 85 ARG A N 1
ATOM 629 C CA . ARG A 1 85 ? 27.320 22.060 24.203 1.00 77.62 85 ARG A CA 1
ATOM 630 C C . ARG A 1 85 ? 27.048 21.160 25.409 1.00 77.62 85 ARG A C 1
ATOM 632 O O . ARG A 1 85 ? 27.459 20.001 25.371 1.00 77.62 85 ARG A O 1
ATOM 639 N N . GLU A 1 86 ? 26.397 21.671 26.448 1.00 85.25 86 GLU A N 1
ATOM 640 C CA . GLU A 1 86 ? 25.989 20.867 27.605 1.00 85.25 86 GLU A CA 1
ATOM 641 C C . GLU A 1 86 ? 24.855 19.899 27.240 1.00 85.25 86 GLU A C 1
ATOM 643 O O . GLU A 1 86 ? 24.958 18.711 27.552 1.00 85.25 86 GLU A O 1
ATOM 648 N N . ASP A 1 87 ? 23.878 20.333 26.442 1.00 75.19 87 ASP A N 1
ATOM 649 C CA . ASP A 1 87 ? 22.805 19.460 25.943 1.00 75.19 87 ASP A CA 1
ATOM 650 C C . ASP A 1 87 ? 23.354 18.311 25.083 1.00 75.19 87 ASP A C 1
ATOM 652 O O . ASP A 1 87 ? 22.983 17.149 25.259 1.00 75.19 87 ASP A O 1
ATOM 656 N N . LEU A 1 88 ? 24.310 18.595 24.189 1.00 68.19 88 LEU A N 1
ATOM 657 C CA . LEU A 1 88 ? 24.985 17.567 23.385 1.00 68.19 88 LEU A CA 1
ATOM 658 C C . LEU A 1 88 ? 25.766 16.562 24.241 1.00 68.19 88 LEU A C 1
ATOM 660 O O . LEU A 1 88 ? 25.821 15.378 23.897 1.00 68.19 88 LEU A O 1
ATOM 664 N N . LYS A 1 89 ? 26.381 17.006 25.344 1.00 77.88 89 LYS A N 1
ATOM 665 C CA . LYS A 1 89 ? 27.059 16.098 26.280 1.00 77.88 89 LYS A CA 1
ATOM 666 C C . LYS A 1 89 ? 26.050 15.226 27.017 1.00 77.88 89 LYS A C 1
ATOM 668 O O . LYS A 1 89 ? 26.248 14.014 27.048 1.00 77.88 89 LYS A O 1
ATOM 673 N N . SER A 1 90 ? 24.985 15.818 27.554 1.00 79.50 90 SER A N 1
ATOM 674 C CA . SER A 1 90 ? 23.920 15.098 28.260 1.00 79.50 90 SER A CA 1
ATOM 675 C C . SER A 1 90 ? 23.284 14.029 27.364 1.00 79.50 90 SER A C 1
ATOM 677 O O . SER A 1 90 ? 23.273 12.847 27.710 1.00 79.50 90 SER A O 1
ATOM 679 N N . ASN A 1 91 ? 22.916 14.401 26.133 1.00 70.75 91 ASN A N 1
ATOM 680 C CA . ASN A 1 91 ? 22.349 13.478 25.147 1.00 70.75 91 ASN A CA 1
ATOM 681 C C . ASN A 1 91 ? 23.313 12.344 24.773 1.00 70.75 91 ASN A C 1
ATOM 683 O O . ASN A 1 91 ? 22.890 11.206 24.581 1.00 70.75 91 ASN A O 1
ATOM 687 N N . LYS A 1 92 ? 24.622 12.619 24.696 1.00 72.88 92 LYS A N 1
ATOM 688 C CA . LYS A 1 92 ? 25.633 11.583 24.442 1.00 72.88 92 LYS A CA 1
ATOM 689 C C . LYS A 1 92 ? 25.735 10.577 25.594 1.00 72.88 92 LYS A C 1
ATOM 691 O O . LYS A 1 92 ? 25.974 9.399 25.330 1.00 72.88 92 LYS A O 1
ATOM 696 N N . PHE A 1 93 ? 25.597 11.024 26.842 1.00 76.06 93 PHE A N 1
ATOM 697 C CA . PHE A 1 93 ? 25.577 10.130 28.003 1.00 76.06 93 PHE A CA 1
ATOM 698 C C . PHE A 1 93 ? 24.301 9.286 28.030 1.00 76.06 93 PHE A C 1
ATOM 700 O O . PHE A 1 93 ? 24.412 8.064 28.088 1.00 76.06 93 PHE A O 1
ATOM 707 N N . ALA A 1 94 ? 23.132 9.908 27.849 1.00 69.44 94 ALA A N 1
ATOM 708 C CA . ALA A 1 94 ? 21.850 9.206 27.779 1.00 69.44 94 ALA A CA 1
ATOM 709 C C . ALA A 1 94 ? 21.841 8.128 26.678 1.00 69.44 94 ALA A C 1
ATOM 711 O O . ALA A 1 94 ? 21.584 6.962 26.958 1.00 69.44 94 ALA A O 1
ATOM 712 N N . LEU A 1 95 ? 22.276 8.465 25.455 1.00 60.75 95 LEU A N 1
ATOM 713 C CA . LEU A 1 95 ? 22.379 7.501 24.348 1.00 60.75 95 LEU A CA 1
ATOM 714 C C . LEU A 1 95 ? 23.321 6.326 24.650 1.00 60.75 95 LEU A C 1
ATOM 716 O O . LEU A 1 95 ? 23.111 5.216 24.161 1.00 60.75 95 LEU A O 1
ATOM 720 N N . LYS A 1 96 ? 24.386 6.555 25.425 1.00 70.94 96 LYS A N 1
ATOM 721 C CA . LYS A 1 96 ? 25.341 5.503 25.791 1.00 70.94 96 LYS A CA 1
ATOM 722 C C . LYS A 1 96 ? 24.752 4.546 26.827 1.00 70.94 96 LYS A C 1
ATOM 724 O O . LYS A 1 96 ? 25.036 3.349 26.756 1.00 70.94 96 LYS A O 1
ATOM 729 N N . ASP A 1 97 ? 23.960 5.057 27.762 1.00 76.88 97 ASP A N 1
ATOM 730 C CA . ASP A 1 97 ? 23.294 4.246 28.781 1.00 76.88 97 ASP A CA 1
ATOM 731 C C . ASP A 1 97 ? 22.072 3.512 28.212 1.00 76.88 97 ASP A C 1
ATOM 733 O O . ASP A 1 97 ? 21.895 2.326 28.499 1.00 76.88 97 ASP A O 1
ATOM 737 N N . ASP A 1 98 ? 21.334 4.130 27.289 1.00 66.94 98 ASP A N 1
ATOM 738 C CA . ASP A 1 98 ? 20.264 3.477 26.527 1.00 66.94 98 ASP A CA 1
ATOM 739 C C . ASP A 1 98 ? 20.805 2.324 25.673 1.00 66.94 98 ASP A C 1
ATOM 741 O O . ASP A 1 98 ? 20.232 1.236 25.652 1.00 66.94 98 ASP A O 1
ATOM 745 N N . LEU A 1 99 ? 21.954 2.512 25.008 1.00 59.28 99 LEU A N 1
ATOM 746 C CA . LEU A 1 99 ? 22.579 1.460 24.199 1.00 59.28 99 LEU A CA 1
ATOM 747 C C . LEU A 1 99 ? 23.055 0.277 25.057 1.00 59.28 99 LEU A C 1
ATOM 749 O O . LEU A 1 99 ? 22.959 -0.878 24.638 1.00 59.28 99 LEU A O 1
ATOM 753 N N . LYS A 1 100 ? 23.566 0.548 26.264 1.00 73.12 100 LYS A N 1
ATOM 754 C CA . LYS A 1 100 ? 23.934 -0.506 27.221 1.00 73.12 100 LYS A CA 1
ATOM 755 C C . LYS A 1 100 ? 22.703 -1.252 27.723 1.00 73.12 100 LYS A C 1
ATOM 757 O O . LYS A 1 100 ? 22.717 -2.480 27.719 1.00 73.12 100 LYS A O 1
ATOM 762 N N . SER A 1 101 ? 21.658 -0.525 28.104 1.00 72.06 101 SER A N 1
ATOM 763 C CA . SER A 1 101 ? 20.413 -1.101 28.622 1.00 72.06 101 SER A CA 1
ATOM 764 C C . SER A 1 101 ? 19.702 -1.927 27.550 1.00 72.06 101 SER A C 1
ATOM 766 O O . SER A 1 101 ? 19.347 -3.076 27.793 1.00 72.06 101 SER A O 1
ATOM 768 N N . GLY A 1 102 ? 19.622 -1.415 26.319 1.00 61.25 102 GLY A N 1
ATOM 769 C CA . GLY A 1 102 ? 19.073 -2.142 25.174 1.00 61.25 102 GLY A CA 1
ATOM 770 C C . GLY A 1 102 ? 19.854 -3.414 24.836 1.00 61.25 102 GLY A C 1
ATOM 771 O O . GLY A 1 102 ? 19.254 -4.426 24.490 1.00 61.25 102 GLY A O 1
ATOM 772 N N . LYS A 1 103 ? 21.187 -3.414 24.993 1.00 63.56 103 LYS A N 1
ATOM 773 C CA . LYS A 1 103 ? 22.001 -4.628 24.813 1.00 63.56 103 LYS A CA 1
ATOM 774 C C . LYS A 1 103 ? 21.712 -5.688 25.883 1.00 63.56 103 LYS A C 1
ATOM 776 O O . LYS A 1 103 ? 21.728 -6.872 25.559 1.00 63.56 103 LYS A O 1
ATOM 781 N N . VAL A 1 104 ? 21.487 -5.279 27.133 1.00 72.62 104 VAL A N 1
ATOM 782 C CA . VAL A 1 104 ? 21.133 -6.195 28.232 1.00 72.62 104 VAL A CA 1
ATOM 783 C C . VAL A 1 104 ? 19.748 -6.795 27.998 1.00 72.62 104 VAL A C 1
ATOM 785 O O . VAL A 1 104 ? 19.628 -8.016 28.005 1.00 72.62 104 VAL A O 1
ATOM 788 N N . LEU A 1 105 ? 18.759 -5.961 27.666 1.00 66.31 105 LEU A N 1
ATOM 789 C CA . LEU A 1 105 ? 17.396 -6.404 27.357 1.00 66.31 105 LEU A CA 1
ATOM 790 C C . LEU A 1 105 ? 17.365 -7.365 26.162 1.00 66.31 105 LEU A C 1
ATOM 792 O O . LEU A 1 105 ? 16.818 -8.454 26.270 1.00 66.31 105 LEU A O 1
ATOM 796 N N . LEU A 1 106 ? 18.070 -7.054 25.066 1.00 53.53 106 LEU A N 1
ATOM 797 C CA . LEU A 1 106 ? 18.170 -7.957 23.909 1.00 53.53 106 LEU A CA 1
ATOM 798 C C . LEU A 1 106 ? 18.794 -9.318 24.255 1.00 53.53 106 LEU A C 1
ATOM 800 O O . LEU A 1 106 ? 18.432 -10.336 23.667 1.00 53.53 106 LEU A O 1
ATOM 804 N N . LEU A 1 107 ? 19.754 -9.354 25.184 1.00 61.97 107 LEU A N 1
ATOM 805 C CA . LEU A 1 107 ? 20.368 -10.602 25.646 1.00 61.97 107 LEU A CA 1
ATOM 806 C C . LEU A 1 107 ? 19.423 -11.416 26.537 1.00 61.97 107 LEU A C 1
ATOM 808 O O . LEU A 1 107 ? 19.480 -12.646 26.501 1.00 61.97 107 LEU A O 1
ATOM 812 N N . GLU A 1 108 ? 18.584 -10.757 27.333 1.00 71.06 108 GLU A N 1
ATOM 813 C CA . GLU A 1 108 ? 17.542 -11.402 28.137 1.00 71.06 108 GLU A CA 1
ATOM 814 C C . GLU A 1 108 ? 16.405 -11.925 27.255 1.00 71.06 108 GLU A C 1
ATOM 816 O O . GLU A 1 108 ? 16.043 -13.097 27.376 1.00 71.06 108 GLU A O 1
ATOM 821 N N . ASP A 1 109 ? 15.955 -11.142 26.275 1.00 60.81 109 ASP A N 1
ATOM 822 C CA . ASP A 1 109 ? 14.930 -11.533 25.303 1.00 60.81 109 ASP A CA 1
ATOM 823 C C . ASP A 1 109 ? 15.383 -12.715 24.440 1.00 60.81 109 ASP A C 1
ATOM 825 O O . ASP A 1 109 ? 14.620 -13.656 24.218 1.00 60.81 109 ASP A O 1
ATOM 829 N N . LEU A 1 110 ? 16.647 -12.732 23.998 1.00 54.56 110 LEU A N 1
ATOM 830 C CA . LEU A 1 110 ? 17.223 -13.870 23.271 1.00 54.56 110 LEU A CA 1
ATOM 831 C C . LEU A 1 110 ? 17.289 -15.137 24.131 1.00 54.56 110 LEU A C 1
ATOM 833 O O . LEU A 1 110 ? 17.076 -16.241 23.623 1.00 54.56 110 LEU A O 1
ATOM 837 N N . LYS A 1 111 ? 17.586 -15.006 25.430 1.00 67.81 111 LYS A N 1
ATOM 838 C CA . LYS A 1 111 ? 17.590 -16.143 26.363 1.00 67.81 111 LYS A CA 1
ATOM 839 C C . LYS A 1 111 ? 16.176 -16.652 26.627 1.00 67.81 111 LYS A C 1
ATOM 841 O O . LYS A 1 111 ? 15.982 -17.866 26.615 1.00 67.81 111 LYS A O 1
ATOM 846 N N . SER A 1 112 ? 15.218 -15.746 26.806 1.00 66.06 112 SER A N 1
ATOM 847 C CA . SER A 1 112 ? 13.802 -16.061 27.002 1.00 66.06 112 SER A CA 1
ATOM 848 C C . SER A 1 112 ? 13.208 -16.738 25.765 1.00 66.06 112 SER A C 1
ATOM 850 O O . SER A 1 112 ? 12.692 -17.848 25.856 1.00 66.06 112 SER A O 1
ATOM 852 N N . SER A 1 113 ? 13.430 -16.165 24.578 1.00 49.62 113 SER A N 1
ATOM 853 C CA . SER A 1 113 ? 12.967 -16.713 23.293 1.00 49.62 113 SER A CA 1
ATOM 854 C C . SER A 1 113 ? 13.556 -18.095 23.009 1.00 49.62 113 SER A C 1
ATOM 856 O O . SER A 1 113 ? 12.869 -18.984 22.516 1.00 49.62 113 SER A O 1
ATOM 858 N N . LYS A 1 114 ? 14.830 -18.318 23.363 1.00 57.03 114 LYS A N 1
ATOM 859 C CA . LYS A 1 114 ? 15.462 -19.643 23.273 1.00 57.03 114 LYS A CA 1
ATOM 860 C C . LYS A 1 114 ? 14.856 -20.649 24.261 1.00 57.03 114 LYS A C 1
ATOM 862 O O . LYS A 1 114 ? 14.841 -21.841 23.961 1.00 57.03 114 LYS A O 1
ATOM 867 N N . GLY A 1 115 ? 14.405 -20.190 25.429 1.00 61.69 115 GLY A N 1
ATOM 868 C CA . GLY A 1 115 ? 13.664 -20.992 26.404 1.00 61.69 115 GLY A CA 1
ATOM 869 C C . GLY A 1 115 ? 12.292 -21.398 25.870 1.00 61.69 115 GLY A C 1
ATOM 870 O O . GLY A 1 115 ? 12.019 -22.593 25.788 1.00 61.69 115 GLY A O 1
ATOM 871 N N . ALA A 1 116 ? 11.511 -20.421 25.402 1.00 58.38 116 ALA A N 1
ATOM 872 C CA . ALA A 1 116 ? 10.185 -20.618 24.815 1.00 58.38 116 ALA A CA 1
ATOM 873 C C . ALA A 1 116 ? 10.227 -21.567 23.606 1.00 58.38 116 ALA A C 1
ATOM 875 O O . ALA A 1 116 ? 9.564 -22.595 23.615 1.00 58.38 116 ALA A O 1
ATOM 876 N N . LEU A 1 117 ? 11.142 -21.350 22.650 1.00 46.53 117 LEU A N 1
ATOM 877 C CA . LEU A 1 117 ? 11.333 -22.247 21.497 1.00 46.53 117 LEU A CA 1
ATOM 878 C C . LEU A 1 117 ? 11.646 -23.698 21.895 1.00 46.53 117 LEU A C 1
ATOM 880 O O . LEU A 1 117 ? 11.340 -24.633 21.157 1.00 46.53 117 LEU A O 1
ATOM 884 N N . LYS A 1 118 ? 12.296 -23.910 23.044 1.00 59.50 118 LYS A N 1
ATOM 885 C CA . LYS A 1 118 ? 12.630 -25.249 23.545 1.00 59.50 118 LYS A CA 1
ATOM 886 C C . LYS A 1 118 ? 11.433 -25.927 24.221 1.00 59.50 118 LYS A C 1
ATOM 888 O O . LYS A 1 118 ? 11.393 -27.158 24.251 1.00 59.50 118 LYS A O 1
ATOM 893 N N . GLU A 1 119 ? 10.498 -25.151 24.761 1.00 67.19 119 GLU A N 1
ATOM 894 C CA . GLU A 1 119 ? 9.222 -25.630 25.300 1.00 67.19 119 GLU A CA 1
ATOM 895 C C . GLU A 1 119 ? 8.198 -25.863 24.186 1.00 67.19 119 GLU A C 1
ATOM 897 O O . GLU A 1 119 ? 7.600 -26.937 24.156 1.00 67.19 119 GLU A O 1
ATOM 902 N N . ASP A 1 120 ? 8.118 -24.974 23.195 1.00 53.66 120 ASP A N 1
ATOM 903 C CA . ASP A 1 120 ? 7.259 -25.110 22.009 1.00 53.66 120 ASP A CA 1
ATOM 904 C C . ASP A 1 120 ? 7.623 -26.340 21.168 1.00 53.66 120 ASP A C 1
ATOM 906 O O . ASP A 1 120 ? 6.761 -27.074 20.689 1.00 53.66 120 ASP A O 1
ATOM 910 N N . LEU A 1 121 ? 8.920 -26.651 21.048 1.00 51.03 121 LEU A N 1
ATOM 911 C CA . LEU A 1 121 ? 9.375 -27.874 20.377 1.00 51.03 121 LEU A CA 1
ATOM 912 C C . LEU A 1 121 ? 8.985 -29.153 21.149 1.00 51.03 121 LEU A C 1
ATOM 914 O O . LEU A 1 121 ? 8.928 -30.240 20.565 1.00 51.03 121 LEU A O 1
ATOM 918 N N . LYS A 1 122 ? 8.746 -29.047 22.463 1.00 56.81 122 LYS A N 1
ATOM 919 C CA . LYS A 1 122 ? 8.281 -30.160 23.305 1.00 56.81 122 LYS A CA 1
ATOM 920 C C . LYS A 1 122 ? 6.755 -30.281 23.307 1.00 56.81 122 LYS A C 1
ATOM 922 O O . LYS A 1 122 ? 6.273 -31.409 23.254 1.00 56.81 122 LYS A O 1
ATOM 927 N N . SER A 1 123 ? 6.016 -29.171 23.342 1.00 57.84 123 SER A N 1
ATOM 928 C CA . SER A 1 123 ? 4.543 -29.145 23.341 1.00 57.84 123 SER A CA 1
ATOM 929 C C . SER A 1 123 ? 3.951 -29.400 21.949 1.00 57.84 123 SER A C 1
ATOM 931 O O . SER A 1 123 ? 2.980 -30.147 21.820 1.00 57.84 123 SER A O 1
ATOM 933 N N . GLY A 1 124 ? 4.595 -28.901 20.889 1.00 47.88 124 GLY A N 1
ATOM 934 C CA . GLY A 1 124 ? 4.170 -29.082 19.498 1.00 47.88 124 GLY A CA 1
ATOM 935 C C . GLY A 1 124 ? 4.220 -30.531 19.000 1.00 47.88 124 GLY A C 1
ATOM 936 O O . GLY A 1 124 ? 3.530 -30.872 18.048 1.00 47.88 124 GLY A O 1
ATOM 937 N N . LYS A 1 125 ? 4.969 -31.426 19.661 1.00 44.78 125 LYS A N 1
ATOM 938 C CA . LYS A 1 125 ? 4.908 -32.872 19.368 1.00 44.78 125 LYS A CA 1
ATOM 939 C C . LYS A 1 125 ? 3.649 -33.556 19.904 1.00 44.78 125 LYS A C 1
ATOM 941 O O . LYS A 1 125 ? 3.341 -34.648 19.440 1.00 44.78 125 LYS A O 1
ATOM 946 N N . VAL A 1 126 ? 2.969 -32.953 20.880 1.00 43.28 126 VAL A N 1
ATOM 947 C CA . VAL A 1 126 ? 1.823 -33.558 21.573 1.00 43.28 126 VAL A CA 1
ATOM 948 C C . VAL A 1 126 ? 0.500 -32.978 21.063 1.00 43.28 126 VAL A C 1
ATOM 950 O O . VAL A 1 126 ? -0.426 -33.741 20.841 1.00 43.28 126 VAL A O 1
ATOM 953 N N . ALA A 1 127 ? 0.429 -31.675 20.765 1.00 43.31 127 ALA A N 1
ATOM 954 C CA . ALA A 1 127 ? -0.798 -31.031 20.263 1.00 43.31 127 ALA A CA 1
ATOM 955 C C . ALA A 1 127 ? -1.090 -31.293 18.767 1.00 43.31 127 ALA A C 1
ATOM 957 O O . ALA A 1 127 ? -2.243 -31.308 18.350 1.00 43.31 127 ALA A O 1
ATOM 958 N N . TRP A 1 128 ? -0.055 -31.560 17.960 1.00 41.78 128 TRP A N 1
ATOM 959 C CA . TRP A 1 128 ? -0.178 -31.752 16.507 1.00 41.78 128 TRP A CA 1
ATOM 960 C C . TRP A 1 128 ? -0.990 -32.995 16.096 1.00 41.78 128 TRP A C 1
ATOM 962 O O . TRP A 1 128 ? -1.489 -33.056 14.975 1.00 41.78 128 TRP A O 1
ATOM 972 N N . PHE A 1 129 ? -1.128 -33.986 16.985 1.00 37.06 129 PHE A N 1
ATOM 973 C CA . PHE A 1 129 ? -1.854 -35.226 16.690 1.00 37.06 129 PHE A CA 1
ATOM 974 C C . PHE A 1 129 ? -3.369 -35.141 16.936 1.00 37.06 129 PHE A C 1
ATOM 976 O O . PHE A 1 129 ? -4.110 -35.844 16.251 1.00 37.06 129 PHE A O 1
ATOM 983 N N . ASP A 1 130 ? -3.835 -34.276 17.842 1.00 38.84 130 ASP A N 1
ATOM 984 C CA . ASP A 1 130 ? -5.233 -34.299 18.297 1.00 38.84 130 ASP A CA 1
ATOM 985 C C . ASP A 1 130 ? -6.143 -33.313 17.530 1.00 38.84 130 ASP A C 1
ATOM 987 O O . ASP A 1 130 ? -7.304 -33.630 17.275 1.00 38.84 130 ASP A O 1
ATOM 991 N N . GLU A 1 131 ? -5.630 -32.164 17.063 1.00 45.53 131 GLU A N 1
ATOM 992 C CA . GLU A 1 131 ? -6.444 -31.158 16.342 1.00 45.53 131 GLU A CA 1
ATOM 993 C C . GLU A 1 131 ? -6.787 -31.559 14.893 1.00 45.53 131 GLU A C 1
ATOM 995 O O . GLU A 1 131 ? -7.884 -31.283 14.411 1.00 45.53 131 GLU A O 1
ATOM 1000 N N . ILE A 1 132 ? -5.901 -32.283 14.196 1.00 47.56 132 ILE A N 1
ATOM 1001 C CA . ILE A 1 132 ? -6.110 -32.666 12.784 1.00 47.56 132 ILE A CA 1
ATOM 1002 C C . ILE A 1 132 ? -7.171 -33.774 12.630 1.00 47.56 132 ILE A C 1
ATOM 1004 O O . ILE A 1 132 ? -7.792 -33.893 11.572 1.00 47.56 132 ILE A O 1
ATOM 1008 N N . ILE A 1 133 ? -7.413 -34.580 13.670 1.00 39.47 133 ILE A N 1
ATOM 1009 C CA . ILE A 1 133 ? -8.363 -35.703 13.603 1.00 39.47 133 ILE A CA 1
ATOM 1010 C C . ILE A 1 133 ? -9.817 -35.255 13.827 1.00 39.47 133 ILE A C 1
ATOM 1012 O O . ILE A 1 133 ? -10.724 -35.917 13.322 1.00 39.47 133 ILE A O 1
ATOM 1016 N N . MET A 1 134 ? -10.068 -34.127 14.500 1.00 37.81 134 MET A N 1
ATOM 1017 C CA . MET A 1 134 ? -11.443 -33.680 14.769 1.00 37.81 134 MET A CA 1
ATOM 1018 C C . MET A 1 134 ? -12.052 -32.803 13.667 1.00 37.81 134 MET A C 1
ATOM 1020 O O . MET A 1 134 ? -13.232 -32.970 13.374 1.00 37.81 134 MET A O 1
ATOM 1024 N N . GLU A 1 135 ? -11.286 -31.937 12.994 1.00 40.56 135 GLU A N 1
ATOM 1025 C CA . GLU A 1 135 ? -11.851 -31.056 11.948 1.00 40.56 135 GLU A CA 1
ATOM 1026 C C . GLU A 1 135 ? -11.990 -31.726 10.569 1.00 40.56 135 GLU A C 1
ATOM 1028 O O . GLU A 1 135 ? -12.797 -31.296 9.748 1.00 40.56 135 GLU A O 1
ATOM 1033 N N . ALA A 1 136 ? -11.269 -32.820 10.299 1.00 33.62 136 ALA A N 1
ATOM 1034 C CA . ALA A 1 136 ? -11.331 -33.510 9.004 1.00 33.62 136 ALA A CA 1
ATOM 1035 C C . ALA A 1 136 ? -12.522 -34.486 8.858 1.00 33.62 136 ALA A C 1
ATOM 1037 O O . ALA A 1 136 ? -12.754 -35.008 7.765 1.00 33.62 136 ALA A O 1
ATOM 1038 N N . ALA A 1 137 ? -13.271 -34.755 9.934 1.00 30.58 137 ALA A N 1
ATOM 1039 C CA . ALA A 1 137 ? -14.298 -35.799 9.956 1.00 30.58 137 ALA A CA 1
ATOM 1040 C C . ALA A 1 137 ? -15.705 -35.336 9.519 1.00 30.58 137 ALA A C 1
ATOM 1042 O O . ALA A 1 137 ? -16.524 -36.190 9.179 1.00 30.58 137 ALA A O 1
ATOM 1043 N N . GLU A 1 138 ? -16.000 -34.030 9.466 1.00 38.78 138 GLU A N 1
ATOM 1044 C CA . GLU A 1 138 ? -17.367 -33.544 9.183 1.00 38.78 138 GLU A CA 1
ATOM 1045 C C . GLU A 1 138 ? -17.641 -33.121 7.724 1.00 38.78 138 GLU A C 1
ATOM 1047 O O . GLU A 1 138 ? -18.801 -33.082 7.324 1.00 38.78 138 GLU A O 1
ATOM 1052 N N . GLU A 1 139 ? -16.629 -32.911 6.871 1.00 39.78 139 GLU A N 1
ATOM 1053 C CA . GLU A 1 139 ? -16.849 -32.464 5.475 1.00 39.78 139 GLU A CA 1
ATOM 1054 C C . GLU A 1 139 ? -16.700 -33.563 4.394 1.00 39.78 139 GLU A C 1
ATOM 1056 O O . GLU A 1 139 ? -16.857 -33.300 3.200 1.00 39.78 139 GLU A O 1
ATOM 1061 N N . MET A 1 140 ? -16.459 -34.828 4.766 1.00 31.45 140 MET A N 1
ATOM 1062 C CA . MET A 1 140 ? -16.225 -35.932 3.810 1.00 31.45 140 MET A CA 1
ATOM 1063 C C . MET A 1 140 ? -17.461 -36.786 3.446 1.00 31.45 140 MET A C 1
ATOM 1065 O O . MET A 1 140 ? -17.333 -37.993 3.235 1.00 31.45 140 MET A O 1
ATOM 1069 N N . LEU A 1 141 ? -18.650 -36.191 3.272 1.00 26.92 141 LEU A N 1
ATOM 1070 C CA . LEU A 1 141 ? -19.831 -36.907 2.741 1.00 26.92 141 LEU A CA 1
ATOM 1071 C C . LEU A 1 141 ? -20.546 -36.215 1.549 1.00 26.92 141 LEU A C 1
ATOM 1073 O O . LEU A 1 141 ? -21.761 -36.082 1.538 1.00 26.92 141 LEU A O 1
ATOM 1077 N N . SER A 1 142 ? -19.792 -35.984 0.457 1.00 31.44 142 SER A N 1
ATOM 1078 C CA . SER A 1 142 ? -20.174 -36.303 -0.954 1.00 31.44 142 SER A CA 1
ATOM 1079 C C . SER A 1 142 ? -21.245 -35.436 -1.717 1.00 31.44 142 SER A C 1
ATOM 1081 O O . SER A 1 142 ? -21.931 -34.641 -1.091 1.00 31.44 142 SER A O 1
ATOM 1083 N N . PRO A 1 143 ? -21.431 -35.559 -3.069 1.00 42.97 143 PRO A N 1
ATOM 1084 C CA . PRO A 1 143 ? -20.603 -34.907 -4.118 1.00 42.97 143 PRO A CA 1
ATOM 1085 C C . PRO A 1 143 ? -21.358 -34.455 -5.426 1.00 42.97 143 PRO A C 1
ATOM 1087 O O . PRO A 1 143 ? -22.573 -34.588 -5.527 1.00 42.97 143 PRO A O 1
ATOM 1090 N N . LEU A 1 144 ? -20.576 -34.069 -6.466 1.00 24.06 144 LEU A N 1
ATOM 1091 C CA . LEU A 1 144 ? -20.836 -33.981 -7.942 1.00 24.06 144 LEU A CA 1
ATOM 1092 C C . LEU A 1 144 ? -21.231 -32.588 -8.500 1.00 24.06 144 LEU A C 1
ATOM 1094 O O . LEU A 1 144 ? -22.131 -31.946 -7.984 1.00 24.06 144 LEU A O 1
ATOM 1098 N N . PHE A 1 145 ? -20.602 -32.025 -9.549 1.00 24.89 145 PHE A N 1
ATOM 1099 C CA . PHE A 1 145 ? -20.315 -32.591 -10.883 1.00 24.89 145 PHE A CA 1
ATOM 1100 C C . PHE A 1 145 ? -19.066 -32.005 -11.601 1.00 24.89 145 PHE A C 1
ATOM 1102 O O . PHE A 1 145 ? -18.489 -30.991 -11.226 1.00 24.89 145 PHE A O 1
ATOM 1109 N N . THR A 1 146 ? -18.689 -32.703 -12.674 1.00 23.56 146 THR A N 1
ATOM 1110 C CA . THR A 1 146 ? -17.473 -32.721 -13.512 1.00 23.56 146 THR A CA 1
ATOM 1111 C C . THR A 1 146 ? -17.482 -31.811 -14.770 1.00 23.56 146 THR A C 1
ATOM 1113 O O . THR A 1 146 ? -18.470 -31.865 -15.487 1.00 23.56 146 THR A O 1
ATOM 1116 N N . MET A 1 147 ? -16.349 -31.120 -15.066 1.00 21.77 147 MET A N 1
ATOM 1117 C CA . MET A 1 147 ? -15.564 -30.970 -16.351 1.00 21.77 147 MET A CA 1
ATOM 1118 C C . MET A 1 147 ? -16.245 -30.650 -17.733 1.00 21.77 147 MET A C 1
ATOM 1120 O O . MET A 1 147 ? -17.418 -30.964 -17.872 1.00 21.77 147 MET A O 1
ATOM 1124 N N . PRO A 1 148 ? -15.564 -30.217 -18.852 1.00 30.36 148 PRO A N 1
ATOM 1125 C CA . PRO A 1 148 ? -14.233 -29.606 -19.133 1.00 30.36 148 PRO A CA 1
ATOM 1126 C C . PRO A 1 148 ? -14.292 -28.436 -20.218 1.00 30.36 148 PRO A C 1
ATOM 1128 O O . PRO A 1 148 ? -15.211 -27.632 -20.103 1.00 30.36 148 PRO A O 1
ATOM 1131 N N . PRO A 1 149 ? -13.363 -28.198 -21.206 1.00 31.42 149 PRO A N 1
ATOM 1132 C CA . PRO A 1 149 ? -12.793 -26.856 -21.458 1.00 31.42 149 PRO A CA 1
ATOM 1133 C C . PRO A 1 149 ? -12.950 -26.274 -22.900 1.00 31.42 149 PRO A C 1
ATOM 1135 O O . PRO A 1 149 ? -13.350 -26.949 -23.844 1.00 31.42 149 PRO A O 1
ATOM 1138 N N . SER A 1 150 ? -12.436 -25.045 -23.078 1.00 23.02 150 SER A N 1
ATOM 1139 C CA . SER A 1 150 ? -11.880 -24.447 -24.316 1.00 23.02 150 SER A CA 1
ATOM 1140 C C . SER A 1 150 ? -12.744 -23.518 -25.201 1.00 23.02 150 SER A C 1
ATOM 1142 O O . SER A 1 150 ? -13.884 -23.804 -25.537 1.00 23.02 150 SER A O 1
ATOM 1144 N N . SER A 1 151 ? -12.051 -22.470 -25.673 1.00 22.52 151 SER A N 1
ATOM 1145 C CA . SER A 1 151 ? -12.122 -21.847 -27.010 1.00 22.52 151 SER A CA 1
ATOM 1146 C C . SER A 1 151 ? -13.153 -20.743 -27.323 1.00 22.52 151 SER A C 1
ATOM 1148 O O . SER A 1 151 ? -14.360 -20.914 -27.251 1.00 22.52 151 SER A O 1
ATOM 1150 N N . ALA A 1 152 ? -12.571 -19.619 -27.760 1.00 23.70 152 ALA A N 1
ATOM 1151 C CA . ALA A 1 152 ? -13.067 -18.446 -28.488 1.00 23.70 152 ALA A CA 1
ATOM 1152 C C . ALA A 1 152 ? -14.376 -18.544 -29.304 1.00 23.70 152 ALA A C 1
ATOM 1154 O O . ALA A 1 152 ? -14.544 -19.474 -30.084 1.00 23.70 152 ALA A O 1
ATOM 1155 N N . CYS A 1 153 ? -15.171 -17.460 -29.311 1.00 22.91 153 CYS A N 1
ATOM 1156 C CA . CYS A 1 153 ? -15.662 -16.843 -30.555 1.00 22.91 153 CYS A CA 1
ATOM 1157 C C . CYS A 1 153 ? -16.217 -15.418 -30.345 1.00 22.91 153 CYS A C 1
ATOM 1159 O O . CYS A 1 153 ? -16.678 -15.057 -29.267 1.00 22.91 153 CYS A O 1
ATOM 1161 N N . PHE A 1 154 ? -16.141 -14.631 -31.417 1.00 23.53 154 PHE A N 1
ATOM 1162 C CA . PHE A 1 154 ? -16.452 -13.210 -31.569 1.00 23.53 154 PHE A CA 1
ATOM 1163 C C . PHE A 1 154 ? -17.937 -12.947 -31.860 1.00 23.53 154 PHE A C 1
ATOM 1165 O O . PHE A 1 154 ? -18.531 -13.699 -32.623 1.00 23.53 154 PHE A O 1
ATOM 1172 N N . TYR A 1 155 ? -18.471 -11.797 -31.422 1.00 22.97 155 TYR A N 1
ATOM 1173 C CA . TYR A 1 155 ? -19.586 -11.105 -32.089 1.00 22.97 155 TYR A CA 1
ATOM 1174 C C . TYR A 1 155 ? -19.403 -9.580 -32.007 1.00 22.97 155 TYR A C 1
ATOM 1176 O O . TYR A 1 155 ? -18.860 -9.052 -31.040 1.00 22.97 155 TYR A O 1
ATOM 1184 N N . ARG A 1 156 ? -19.827 -8.879 -33.063 1.00 24.39 156 ARG A N 1
ATOM 1185 C CA . ARG A 1 156 ? -19.585 -7.457 -33.346 1.00 24.39 156 ARG A CA 1
ATOM 1186 C C . ARG A 1 156 ? -20.889 -6.822 -33.828 1.00 24.39 156 ARG A C 1
ATOM 1188 O O . ARG A 1 156 ? -21.447 -7.356 -34.779 1.00 24.39 156 ARG A O 1
ATOM 1195 N N . VAL A 1 157 ? -21.302 -5.670 -33.282 1.00 21.91 157 VAL A N 1
ATOM 1196 C CA . VAL A 1 157 ? -22.284 -4.745 -33.900 1.00 21.91 157 VAL A CA 1
ATOM 1197 C C . VAL A 1 157 ? -21.961 -3.279 -33.526 1.00 21.91 157 VAL A C 1
ATOM 1199 O O . VAL A 1 157 ? -21.255 -3.010 -32.561 1.00 21.91 157 VAL A O 1
ATOM 1202 N N . SER A 1 158 ? -22.429 -2.375 -34.387 1.00 23.05 158 SER A N 1
ATOM 1203 C CA . SER A 1 158 ? -22.038 -1.011 -34.763 1.00 23.05 158 SER A CA 1
ATOM 1204 C C . SER A 1 158 ? -22.231 0.161 -33.785 1.00 23.05 158 SER A C 1
ATOM 1206 O O . SER A 1 158 ? -23.069 0.156 -32.892 1.00 23.05 158 SER A O 1
ATOM 1208 N N . SER A 1 159 ? -21.477 1.216 -34.109 1.00 26.83 159 SER A N 1
ATOM 1209 C CA . SER A 1 159 ? -21.346 2.565 -33.543 1.00 26.83 159 SER A CA 1
ATOM 1210 C C . SER A 1 159 ? -22.410 3.589 -33.963 1.00 26.83 159 SER A C 1
ATOM 1212 O O . SER A 1 159 ? -22.858 3.547 -35.108 1.00 26.83 159 SER A O 1
ATOM 1214 N N . SER A 1 160 ? -22.591 4.641 -33.146 1.00 23.44 160 SER A N 1
ATOM 1215 C CA . SER A 1 160 ? -22.724 6.031 -33.633 1.00 23.44 160 SER A CA 1
ATOM 1216 C C . SER A 1 160 ? -22.554 7.107 -32.533 1.00 23.44 160 SER A C 1
ATOM 1218 O O . SER A 1 160 ? -23.312 7.080 -31.570 1.00 23.44 160 SER A O 1
ATOM 1220 N N . LEU A 1 161 ? -21.648 8.076 -32.802 1.00 24.62 161 LEU A N 1
ATOM 1221 C CA . LEU A 1 161 ? -21.643 9.533 -32.467 1.00 24.62 161 LEU A CA 1
ATOM 1222 C C . LEU A 1 161 ? -21.539 9.942 -30.963 1.00 24.62 161 LEU A C 1
ATOM 1224 O O . LEU A 1 161 ? -22.128 9.297 -30.114 1.00 24.62 161 LEU A O 1
ATOM 1228 N N . THR A 1 162 ? -20.794 10.966 -30.501 1.00 27.98 162 THR A N 1
ATOM 1229 C CA . THR A 1 162 ? -20.485 12.324 -31.016 1.00 27.98 162 THR A CA 1
ATOM 1230 C C . THR A 1 162 ? -19.178 12.939 -30.450 1.00 27.98 162 THR A C 1
ATOM 1232 O O . THR A 1 162 ? -18.659 12.516 -29.422 1.00 27.98 162 THR A O 1
ATOM 1235 N N . ASN A 1 163 ? -18.730 14.004 -31.131 1.00 26.47 163 ASN A N 1
ATOM 1236 C CA . ASN A 1 163 ? -17.489 14.793 -31.062 1.00 26.47 163 ASN A CA 1
ATOM 1237 C C . ASN A 1 163 ? -17.182 15.617 -29.790 1.00 26.47 163 ASN A C 1
ATOM 1239 O O . ASN A 1 163 ? -18.024 16.384 -29.327 1.00 26.47 163 ASN A O 1
ATOM 1243 N N . SER A 1 164 ? -15.895 15.635 -29.409 1.00 29.16 164 SER A N 1
ATOM 1244 C CA . SER A 1 164 ? -15.107 16.866 -29.183 1.00 29.16 164 SER A CA 1
ATOM 1245 C C . SER A 1 164 ? -13.596 16.546 -29.275 1.00 29.16 164 SER A C 1
ATOM 1247 O O . SER A 1 164 ? -13.194 15.492 -28.781 1.00 29.16 164 SER A O 1
ATOM 1249 N N . PRO A 1 165 ? -12.750 17.377 -29.923 1.00 31.73 165 PRO A N 1
ATOM 1250 C CA . PRO A 1 165 ? -11.382 16.990 -30.281 1.00 31.73 165 PRO A CA 1
ATOM 1251 C C . PRO A 1 165 ? -10.448 16.961 -29.063 1.00 31.73 165 PRO A C 1
ATOM 1253 O O . PRO A 1 165 ? -10.256 17.971 -28.376 1.00 31.73 165 PRO A O 1
ATOM 1256 N N . SER A 1 166 ? -9.848 15.796 -28.806 1.00 45.56 166 SER A N 1
ATOM 1257 C CA . SER A 1 166 ? -8.875 15.596 -27.729 1.00 45.56 166 SER A CA 1
ATOM 1258 C C . SER A 1 166 ? -7.489 16.118 -28.132 1.00 45.56 166 SER A C 1
ATOM 1260 O O . SER A 1 166 ? -7.223 16.459 -29.287 1.00 45.56 166 SER A O 1
ATOM 1262 N N . VAL A 1 167 ? -6.562 16.180 -27.174 1.00 40.56 167 VAL A N 1
ATOM 1263 C CA . VAL A 1 167 ? -5.149 16.565 -27.376 1.00 40.56 167 VAL A CA 1
ATOM 1264 C C . VAL A 1 167 ? -4.476 15.772 -28.515 1.00 40.56 167 VAL A C 1
ATOM 1266 O O . VAL A 1 167 ? -3.562 16.288 -29.162 1.00 40.56 167 VAL A O 1
ATOM 1269 N N . TYR A 1 168 ? -4.988 14.576 -28.832 1.00 38.06 168 TYR A N 1
ATOM 1270 C CA . TYR A 1 168 ? -4.604 13.763 -29.987 1.00 38.06 168 TYR A CA 1
ATOM 1271 C C . TYR A 1 168 ? -4.735 14.513 -31.326 1.00 38.06 168 TYR A C 1
ATOM 1273 O O . TYR A 1 168 ? -3.809 14.475 -32.137 1.00 38.06 168 TYR A O 1
ATOM 1281 N N . ASP A 1 169 ? -5.810 15.280 -31.535 1.00 37.59 169 ASP A N 1
ATOM 1282 C CA . ASP A 1 169 ? -6.027 16.032 -32.780 1.00 37.59 169 ASP A CA 1
ATOM 1283 C C . ASP A 1 169 ? -5.067 17.219 -32.903 1.00 37.59 169 ASP A C 1
ATOM 1285 O O . ASP A 1 169 ? -4.570 17.526 -33.989 1.00 37.59 169 ASP A O 1
ATOM 1289 N N . LYS A 1 170 ? -4.704 17.840 -31.775 1.00 41.06 170 LYS A N 1
ATOM 1290 C CA . LYS A 1 170 ? -3.694 18.911 -31.730 1.00 41.06 170 LYS A CA 1
ATOM 1291 C C . LYS A 1 170 ? -2.291 18.373 -32.027 1.00 41.06 170 LYS A C 1
ATOM 1293 O O . LYS A 1 170 ? -1.520 19.033 -32.721 1.00 41.06 170 LYS A O 1
ATOM 1298 N N . LEU A 1 171 ? -1.980 17.158 -31.564 1.00 39.03 171 LEU A N 1
ATOM 1299 C CA . LEU A 1 171 ? -0.709 16.483 -31.843 1.00 39.03 171 LEU A CA 1
ATOM 1300 C C . LEU A 1 171 ? -0.614 16.021 -33.308 1.00 39.03 171 LEU A C 1
ATOM 1302 O O . LEU A 1 171 ? 0.428 16.186 -33.939 1.00 39.03 171 LEU A O 1
ATOM 1306 N N . LYS A 1 172 ? -1.716 15.505 -33.866 1.00 36.62 172 LYS A N 1
ATOM 1307 C CA . LYS A 1 172 ? -1.838 15.079 -35.270 1.00 36.62 172 LYS A CA 1
ATOM 1308 C C . LYS A 1 172 ? -1.727 16.262 -36.240 1.00 36.62 172 LYS A C 1
ATOM 1310 O O . LYS A 1 172 ? -1.037 16.160 -37.249 1.00 36.62 172 LYS A O 1
ATOM 1315 N N . THR A 1 173 ? -2.317 17.409 -35.895 1.00 38.09 173 THR A N 1
ATOM 1316 C CA . THR A 1 173 ? -2.234 18.654 -36.688 1.00 38.09 173 THR A CA 1
ATOM 1317 C C . THR A 1 173 ? -0.825 19.260 -36.676 1.00 38.09 173 THR A C 1
ATOM 1319 O O . THR A 1 173 ? -0.384 19.826 -37.673 1.00 38.09 173 THR A O 1
ATOM 1322 N N . TRP A 1 174 ? -0.085 19.102 -35.573 1.00 38.25 174 TRP A N 1
ATOM 1323 C CA . TRP A 1 174 ? 1.322 19.507 -35.485 1.00 38.25 174 TRP A CA 1
ATOM 1324 C C . TRP A 1 174 ? 2.258 18.565 -36.264 1.00 38.25 174 TRP A C 1
ATOM 1326 O O . TRP A 1 174 ? 3.200 19.030 -36.902 1.00 38.25 174 TRP A O 1
ATOM 1336 N N . LEU A 1 175 ? 1.983 17.254 -36.258 1.00 39.28 175 LEU A N 1
ATOM 1337 C CA . LEU A 1 175 ? 2.793 16.242 -36.953 1.00 39.28 175 LEU A CA 1
ATOM 1338 C C . LEU A 1 175 ? 2.552 16.189 -38.473 1.00 39.28 175 LEU A C 1
ATOM 1340 O O . LEU A 1 175 ? 3.476 15.867 -39.215 1.00 39.28 175 LEU A O 1
ATOM 1344 N N . ASN A 1 176 ? 1.355 16.542 -38.951 1.00 36.75 176 ASN A N 1
ATOM 1345 C CA . ASN A 1 176 ? 0.966 16.414 -40.363 1.00 36.75 176 ASN A CA 1
ATOM 1346 C C . ASN A 1 176 ? 1.235 17.662 -41.226 1.00 36.75 176 ASN A C 1
ATOM 1348 O O . ASN A 1 176 ? 0.566 17.878 -42.238 1.00 36.75 176 ASN A O 1
ATOM 1352 N N . GLN A 1 177 ? 2.251 18.470 -40.907 1.00 33.19 177 GLN A N 1
ATOM 1353 C CA . GLN A 1 177 ? 2.773 19.457 -41.862 1.00 33.19 177 GLN A CA 1
ATOM 1354 C C . GLN A 1 177 ? 3.570 18.767 -42.990 1.00 33.19 177 GLN A C 1
ATOM 1356 O O . GLN A 1 177 ? 4.793 18.881 -43.049 1.00 33.19 177 GLN A O 1
ATOM 1361 N N . LYS A 1 178 ? 2.863 18.045 -43.874 1.00 29.70 178 LYS A N 1
ATOM 1362 C CA . LYS A 1 178 ? 3.118 17.893 -45.323 1.00 29.70 178 LYS A CA 1
ATOM 1363 C C . LYS A 1 178 ? 2.053 16.991 -45.985 1.00 29.70 178 LYS A C 1
ATOM 1365 O O . LYS A 1 178 ? 1.970 15.810 -45.686 1.00 29.70 178 LYS A O 1
ATOM 1370 N N . SER A 1 179 ? 1.277 17.625 -46.873 1.00 27.06 179 SER A N 1
ATOM 1371 C CA . SER A 1 179 ? 0.511 17.134 -48.044 1.00 27.06 179 SER A CA 1
ATOM 1372 C C . SER A 1 179 ? -0.277 15.808 -47.976 1.00 27.06 179 SER A C 1
ATOM 1374 O O . SER A 1 179 ? 0.284 14.733 -48.144 1.00 27.06 179 SER A O 1
ATOM 1376 N N . VAL A 1 180 ? -1.598 15.981 -47.820 1.00 33.81 180 VAL A N 1
ATOM 1377 C CA . VAL A 1 180 ? -2.778 15.351 -48.472 1.00 33.81 180 VAL A CA 1
ATOM 1378 C C . VAL A 1 180 ? -2.549 14.173 -49.437 1.00 33.81 180 VAL A C 1
ATOM 1380 O O . VAL A 1 180 ? -1.889 14.352 -50.453 1.00 33.81 180 VAL A O 1
ATOM 1383 N N . GLU A 1 181 ? -3.209 13.037 -49.161 1.00 26.81 181 GLU A N 1
ATOM 1384 C CA . GLU A 1 181 ? -4.271 12.400 -49.982 1.00 26.81 181 GLU A CA 1
ATOM 1385 C C . GLU A 1 181 ? -4.900 11.207 -49.210 1.00 26.81 181 GLU A C 1
ATOM 1387 O O . GLU A 1 181 ? -4.192 10.347 -48.692 1.00 26.81 181 GLU A O 1
ATOM 1392 N N . GLU A 1 182 ? -6.235 11.191 -49.084 1.00 28.06 182 GLU A N 1
ATOM 1393 C CA . GLU A 1 182 ? -7.072 10.058 -48.621 1.00 28.06 182 GLU A CA 1
ATOM 1394 C C . GLU A 1 182 ? -7.539 9.238 -49.845 1.00 28.06 182 GLU A C 1
ATOM 1396 O O . GLU A 1 182 ? -7.693 9.833 -50.916 1.00 28.06 182 GLU A O 1
ATOM 1401 N N . PRO A 1 183 ? -7.788 7.909 -49.729 1.00 36.28 183 PRO A N 1
ATOM 1402 C CA . PRO A 1 183 ? -9.172 7.465 -49.463 1.00 36.28 183 PRO A CA 1
ATOM 1403 C C . PRO A 1 183 ? -9.392 6.145 -48.664 1.00 36.28 183 PRO A C 1
ATOM 1405 O O . PRO A 1 183 ? -8.552 5.252 -48.614 1.00 36.28 183 PRO A O 1
ATOM 1408 N N . GLU A 1 184 ? -10.615 6.074 -48.109 1.00 24.64 184 GLU A N 1
ATOM 1409 C CA . GLU A 1 184 ? -11.580 4.950 -47.976 1.00 24.64 184 GLU A CA 1
ATOM 1410 C C . GLU A 1 184 ? -11.382 3.749 -47.008 1.00 24.64 184 GLU A C 1
ATOM 1412 O O . GLU A 1 184 ? -10.853 2.694 -47.331 1.00 24.64 184 GLU A O 1
ATOM 1417 N N . VAL A 1 185 ? -11.943 3.927 -45.801 1.00 28.78 185 VAL A N 1
ATOM 1418 C CA . VAL A 1 185 ? -13.107 3.236 -45.180 1.00 28.78 185 VAL A CA 1
ATOM 1419 C C . VAL A 1 185 ? -13.270 1.693 -45.248 1.00 28.78 185 VAL A C 1
ATOM 1421 O O . VAL A 1 185 ? -13.439 1.083 -46.294 1.00 28.78 185 VAL A O 1
ATOM 1424 N N . ASN A 1 186 ? -13.501 1.151 -44.038 1.00 25.80 186 ASN A N 1
ATOM 1425 C CA . ASN A 1 186 ? -14.150 -0.110 -43.638 1.00 25.80 186 ASN A CA 1
ATOM 1426 C C . ASN A 1 186 ? -13.316 -1.398 -43.568 1.00 25.80 186 ASN A C 1
ATOM 1428 O O . ASN A 1 186 ? -13.372 -2.273 -44.426 1.00 25.80 186 ASN A O 1
ATOM 1432 N N . THR A 1 187 ? -12.794 -1.661 -42.370 1.00 24.19 187 THR A N 1
ATOM 1433 C CA . THR A 1 187 ? -13.148 -2.896 -41.656 1.00 24.19 187 THR A CA 1
ATOM 1434 C C . THR A 1 187 ? -13.030 -2.653 -40.154 1.00 24.19 187 THR A C 1
ATOM 1436 O O . THR A 1 187 ? -11.985 -2.289 -39.633 1.00 24.19 187 THR A O 1
ATOM 1439 N N . LEU A 1 188 ? -14.166 -2.799 -39.472 1.00 34.97 188 LEU A N 1
ATOM 1440 C CA . LEU A 1 188 ? -14.324 -2.904 -38.018 1.00 34.97 188 LEU A CA 1
ATOM 1441 C C . LEU A 1 188 ? -13.243 -3.834 -37.404 1.00 34.97 188 LEU A C 1
ATOM 1443 O O . LEU A 1 188 ? -12.771 -4.696 -38.138 1.00 34.97 188 LEU A O 1
ATOM 1447 N N . LEU A 1 189 ? -12.961 -3.773 -36.088 1.00 26.88 189 LEU A N 1
ATOM 1448 C CA . LEU A 1 189 ? -12.296 -4.834 -35.293 1.00 26.88 189 LEU A CA 1
ATOM 1449 C C . LEU A 1 189 ? -12.482 -4.642 -33.773 1.00 26.88 189 LEU A C 1
ATOM 1451 O O . LEU A 1 189 ? -12.135 -3.623 -33.192 1.00 26.88 189 LEU A O 1
ATOM 1455 N N . THR A 1 190 ? -13.048 -5.674 -33.154 1.00 34.72 190 THR A N 1
ATOM 1456 C CA . THR A 1 190 ? -12.964 -6.047 -31.736 1.00 34.72 190 THR A CA 1
ATOM 1457 C C . THR A 1 190 ? -11.688 -6.870 -31.521 1.00 34.72 190 THR A C 1
ATOM 1459 O O . THR A 1 190 ? -11.383 -7.681 -32.391 1.00 34.72 190 THR A O 1
ATOM 1462 N N . SER A 1 191 ? -11.013 -6.726 -30.373 1.00 27.92 191 SER A N 1
ATOM 1463 C CA . SER A 1 191 ? -10.066 -7.654 -29.697 1.00 27.92 191 SER A CA 1
ATOM 1464 C C . SER A 1 191 ? -8.821 -6.929 -29.156 1.00 27.92 191 SER A C 1
ATOM 1466 O O . SER A 1 191 ? -8.567 -5.784 -29.505 1.00 27.92 191 SER A O 1
ATOM 1468 N N . THR A 1 192 ? -8.114 -7.591 -28.229 1.00 31.00 192 THR A N 1
ATOM 1469 C CA . THR A 1 192 ? -6.767 -7.312 -27.670 1.00 31.00 192 THR A CA 1
ATOM 1470 C C . THR A 1 192 ? -5.876 -6.377 -28.493 1.00 31.00 192 THR A C 1
ATOM 1472 O O . THR A 1 192 ? -5.970 -6.460 -29.712 1.00 31.00 192 THR A O 1
ATOM 1475 N N . PRO A 1 193 ? -4.952 -5.592 -27.877 1.00 35.12 193 PRO A N 1
ATOM 1476 C CA . PRO A 1 193 ? -4.062 -4.667 -28.584 1.00 35.12 193 PRO A CA 1
ATOM 1477 C C . PRO A 1 193 ? -3.146 -5.452 -29.526 1.00 35.12 193 PRO A C 1
ATOM 1479 O O . PRO A 1 193 ? -2.026 -5.826 -29.204 1.00 35.12 193 PRO A O 1
ATOM 1482 N N . THR A 1 194 ? -3.692 -5.767 -30.683 1.00 36.34 194 THR A N 1
ATOM 1483 C CA . THR A 1 194 ? -3.040 -6.329 -31.837 1.00 36.34 194 THR A CA 1
ATOM 1484 C C . THR A 1 194 ? -2.704 -5.153 -32.734 1.00 36.34 194 THR A C 1
ATOM 1486 O O . THR A 1 194 ? -3.170 -4.027 -32.558 1.00 36.34 194 THR A O 1
ATOM 1489 N N . ARG A 1 195 ? -1.819 -5.430 -33.678 1.00 39.72 195 ARG A N 1
ATOM 1490 C CA . ARG A 1 195 ? -1.209 -4.531 -34.660 1.00 39.72 195 ARG A CA 1
ATOM 1491 C C . ARG A 1 195 ? -2.187 -3.600 -35.413 1.00 39.72 195 ARG A C 1
ATOM 1493 O O . ARG A 1 195 ? -1.740 -2.663 -36.065 1.00 39.72 195 ARG A O 1
ATOM 1500 N N . GLU A 1 196 ? -3.492 -3.836 -35.320 1.00 39.25 196 GLU A N 1
ATOM 1501 C CA . GLU A 1 196 ? -4.562 -3.165 -36.054 1.00 39.25 196 GLU A CA 1
ATOM 1502 C C . GLU A 1 196 ? -5.251 -2.115 -35.168 1.00 39.25 196 GLU A C 1
ATOM 1504 O O . GLU A 1 196 ? -6.205 -2.393 -34.449 1.00 39.25 196 GLU A O 1
ATOM 1509 N N . GLY A 1 197 ? -4.733 -0.885 -35.196 1.00 46.28 197 GLY A N 1
ATOM 1510 C CA . GLY A 1 197 ? -5.411 0.280 -34.610 1.00 46.28 197 GLY A CA 1
ATOM 1511 C C . GLY A 1 197 ? -4.477 1.372 -34.094 1.00 46.28 197 GLY A C 1
ATOM 1512 O O . GLY A 1 197 ? -4.856 2.539 -34.086 1.00 46.28 197 GLY A O 1
ATOM 1513 N N . ASN A 1 198 ? -3.239 1.023 -33.731 1.00 56.78 198 ASN A N 1
ATOM 1514 C CA . ASN A 1 198 ? -2.246 1.996 -33.277 1.00 56.78 198 ASN A CA 1
ATOM 1515 C C . ASN A 1 198 ? -1.165 2.205 -34.348 1.00 56.78 198 ASN A C 1
ATOM 1517 O O . ASN A 1 198 ? -0.362 1.295 -34.572 1.00 56.78 198 ASN A O 1
ATOM 1521 N N . PRO A 1 199 ? -1.109 3.383 -35.003 1.00 71.12 199 PRO A N 1
ATOM 1522 C CA . PRO A 1 199 ? -0.105 3.650 -36.023 1.00 71.12 199 PRO A CA 1
ATOM 1523 C C . PRO A 1 199 ? 1.303 3.527 -35.431 1.00 71.12 199 PRO A C 1
ATOM 1525 O O . PRO A 1 199 ? 1.575 3.982 -34.316 1.00 71.12 199 PRO A O 1
ATOM 1528 N N . ILE A 1 200 ? 2.205 2.900 -36.190 1.00 81.00 200 ILE A N 1
ATOM 1529 C CA . ILE A 1 200 ? 3.623 2.836 -35.837 1.00 81.00 200 ILE A CA 1
ATOM 1530 C C . ILE A 1 200 ? 4.171 4.263 -35.905 1.00 81.00 200 ILE A C 1
ATOM 1532 O O . ILE A 1 200 ? 4.202 4.877 -36.967 1.00 81.00 200 ILE A O 1
ATOM 1536 N N . LEU A 1 201 ? 4.603 4.784 -34.759 1.00 84.06 201 LEU A N 1
ATOM 1537 C CA . LEU A 1 201 ? 5.220 6.103 -34.639 1.00 84.06 201 LEU A CA 1
ATOM 1538 C C . LEU A 1 201 ? 6.645 6.088 -35.188 1.00 84.06 201 LEU A C 1
ATOM 1540 O O . LEU A 1 201 ? 7.102 7.057 -35.790 1.00 84.06 201 LEU A O 1
ATOM 1544 N N . LYS A 1 202 ? 7.368 4.989 -34.945 1.00 88.81 202 LYS A N 1
ATOM 1545 C CA . LYS A 1 202 ? 8.745 4.814 -35.400 1.00 88.81 202 LYS A CA 1
ATOM 1546 C C . LYS A 1 202 ? 9.076 3.342 -35.586 1.00 88.81 202 LYS A C 1
ATOM 1548 O O . LYS A 1 202 ? 8.700 2.517 -34.761 1.00 88.81 202 LYS A O 1
ATOM 1553 N N . SER A 1 203 ? 9.819 3.033 -36.640 1.00 93.00 203 SER A N 1
ATOM 1554 C CA . SER A 1 203 ? 10.367 1.703 -36.896 1.00 93.00 203 SER A CA 1
ATOM 1555 C C . SER A 1 203 ? 11.870 1.813 -37.124 1.00 93.00 203 SER A C 1
ATOM 1557 O O . SER A 1 203 ? 12.323 2.734 -37.807 1.00 93.00 203 SER A O 1
ATOM 1559 N N . VAL A 1 204 ? 12.645 0.921 -36.509 1.00 94.81 204 VAL A N 1
ATOM 1560 C CA . VAL A 1 204 ? 14.098 0.845 -36.689 1.00 94.81 204 VAL A CA 1
ATOM 1561 C C . VAL A 1 204 ? 14.487 -0.595 -36.977 1.00 94.81 204 VAL A C 1
ATOM 1563 O O . VAL A 1 204 ? 14.268 -1.488 -36.161 1.00 94.81 204 VAL A O 1
ATOM 1566 N N . GLU A 1 205 ? 15.078 -0.819 -38.142 1.00 94.12 205 GLU A N 1
ATOM 1567 C CA . GLU A 1 205 ? 15.546 -2.133 -38.572 1.00 94.12 205 GLU A CA 1
ATOM 1568 C C . GLU A 1 205 ? 16.947 -2.448 -38.041 1.00 94.12 205 GLU A C 1
ATOM 1570 O O . GLU A 1 205 ? 17.713 -1.564 -37.647 1.00 94.12 205 GLU A O 1
ATOM 1575 N N . ASN A 1 206 ? 17.319 -3.729 -38.104 1.00 93.88 206 ASN A N 1
ATOM 1576 C CA . ASN A 1 206 ? 18.644 -4.228 -37.727 1.00 93.88 206 ASN A CA 1
ATOM 1577 C C . ASN A 1 206 ? 19.022 -3.944 -36.262 1.00 93.88 206 ASN A C 1
ATOM 1579 O O . ASN A 1 206 ? 20.206 -3.877 -35.920 1.00 93.88 206 ASN A O 1
ATOM 1583 N N . VAL A 1 207 ? 18.020 -3.809 -35.392 1.00 95.25 207 VAL A N 1
ATOM 1584 C CA . VAL A 1 207 ? 18.203 -3.675 -33.947 1.00 95.25 207 VAL A CA 1
ATOM 1585 C C . VAL A 1 207 ? 18.607 -5.024 -33.371 1.00 95.25 207 VAL A C 1
ATOM 1587 O O . VAL A 1 207 ? 18.051 -6.060 -33.736 1.00 95.25 207 VAL A O 1
ATOM 1590 N N . ARG A 1 208 ? 19.578 -5.015 -32.456 1.00 94.50 208 ARG A N 1
ATOM 1591 C CA . ARG A 1 208 ? 20.032 -6.227 -31.766 1.00 94.50 208 ARG A CA 1
ATOM 1592 C C . ARG A 1 208 ? 19.405 -6.294 -30.382 1.00 94.50 208 ARG A C 1
ATOM 1594 O O . ARG A 1 208 ? 19.735 -5.472 -29.534 1.00 94.50 208 ARG A O 1
ATOM 1601 N N . MET A 1 209 ? 18.541 -7.264 -30.127 1.00 93.31 209 MET A N 1
ATOM 1602 C CA . MET A 1 209 ? 18.073 -7.571 -28.777 1.00 93.31 209 MET A CA 1
ATOM 1603 C C . MET A 1 209 ? 19.070 -8.532 -28.124 1.00 93.31 209 MET A C 1
ATOM 1605 O O . MET A 1 209 ? 19.252 -9.662 -28.589 1.00 93.31 209 MET A O 1
ATOM 1609 N N . LEU A 1 210 ? 19.755 -8.079 -27.072 1.00 89.56 210 LEU A N 1
ATOM 1610 C CA . LEU A 1 210 ? 20.761 -8.893 -26.394 1.00 89.56 210 LEU A CA 1
ATOM 1611 C C . LEU A 1 210 ? 20.095 -10.060 -25.663 1.00 89.56 210 LEU A C 1
ATOM 1613 O O . LEU A 1 210 ? 19.142 -9.878 -24.905 1.00 89.56 210 LEU A O 1
ATOM 1617 N N . ASN A 1 211 ? 20.627 -11.262 -25.870 1.00 80.44 211 ASN A N 1
ATOM 1618 C CA . ASN A 1 211 ? 20.220 -12.435 -25.117 1.00 80.44 211 ASN A CA 1
ATOM 1619 C C . ASN A 1 211 ? 20.974 -12.460 -23.781 1.00 80.44 211 ASN A C 1
ATOM 1621 O O . ASN A 1 211 ? 22.204 -12.488 -23.764 1.00 80.44 211 ASN A O 1
ATOM 1625 N N . ARG A 1 212 ? 20.241 -12.478 -22.662 1.00 73.25 212 ARG A N 1
ATOM 1626 C CA . ARG A 1 212 ? 20.834 -12.552 -21.317 1.00 73.25 212 ARG A CA 1
ATOM 1627 C C . ARG A 1 212 ? 21.655 -13.826 -21.098 1.00 73.25 212 ARG A C 1
ATOM 1629 O O . ARG A 1 212 ? 22.642 -13.779 -20.377 1.00 73.25 212 ARG A O 1
ATOM 1636 N N . ALA A 1 213 ? 21.262 -14.941 -21.717 1.00 69.12 213 ALA A N 1
ATOM 1637 C CA . ALA A 1 213 ? 21.955 -16.221 -21.577 1.00 69.12 213 ALA A CA 1
ATOM 1638 C C . ALA A 1 213 ? 23.221 -16.318 -22.447 1.00 69.12 213 ALA A C 1
ATOM 1640 O O . ALA A 1 213 ? 24.161 -17.018 -22.089 1.00 69.12 213 ALA A O 1
ATOM 1641 N N . ASP A 1 214 ? 23.254 -15.618 -23.585 1.00 74.50 214 ASP A N 1
ATOM 1642 C CA . ASP A 1 214 ? 24.419 -15.565 -24.472 1.00 74.50 214 ASP A CA 1
ATOM 1643 C C . ASP A 1 214 ? 24.473 -14.220 -25.205 1.00 74.50 214 ASP A C 1
ATOM 1645 O O . ASP A 1 214 ? 23.930 -14.048 -26.299 1.00 74.50 214 ASP A O 1
ATOM 1649 N N . VAL A 1 215 ? 25.175 -13.256 -24.609 1.00 72.38 215 VAL A N 1
ATOM 1650 C CA . VAL A 1 215 ? 25.328 -11.901 -25.162 1.00 72.38 215 VAL A CA 1
ATOM 1651 C C . VAL A 1 215 ? 26.017 -11.918 -26.537 1.00 72.38 215 VAL A C 1
ATOM 1653 O O . VAL A 1 215 ? 25.859 -10.981 -27.320 1.00 72.38 215 VAL A O 1
ATOM 1656 N N . ARG A 1 216 ? 26.749 -12.992 -26.877 1.00 76.75 216 ARG A N 1
ATOM 1657 C CA . ARG A 1 216 ? 27.448 -13.135 -28.165 1.00 76.75 216 ARG A CA 1
ATOM 1658 C C . ARG A 1 216 ? 26.503 -13.500 -29.309 1.00 76.75 216 ARG A C 1
ATOM 1660 O O . ARG A 1 216 ? 26.878 -13.331 -30.468 1.00 76.75 216 ARG A O 1
ATOM 1667 N N . LYS A 1 217 ? 25.286 -13.962 -29.004 1.00 84.75 217 LYS A N 1
ATOM 1668 C CA . LYS A 1 217 ? 24.249 -14.317 -29.984 1.00 84.75 217 LYS A CA 1
ATOM 1669 C C . LYS A 1 217 ? 22.987 -13.477 -29.767 1.00 84.75 217 LYS A C 1
ATOM 1671 O O . LYS A 1 217 ? 21.992 -13.983 -29.243 1.00 84.75 217 LYS A O 1
ATOM 1676 N N . PRO A 1 218 ? 23.012 -12.186 -30.143 1.00 87.38 218 PRO A N 1
ATOM 1677 C CA . PRO A 1 218 ? 21.821 -11.356 -30.076 1.00 87.38 218 PRO A CA 1
ATOM 1678 C C . PRO A 1 218 ? 20.799 -11.769 -31.141 1.00 87.38 218 PRO A C 1
ATOM 1680 O O . PRO A 1 218 ? 21.166 -12.207 -32.233 1.00 87.38 218 PRO A O 1
ATOM 1683 N N . PHE A 1 219 ? 19.519 -11.550 -30.846 1.00 91.06 219 PHE A N 1
ATOM 1684 C CA . PHE A 1 219 ? 18.462 -11.604 -31.856 1.00 91.06 219 PHE A CA 1
ATOM 1685 C C . PHE A 1 219 ? 18.510 -10.317 -32.678 1.00 91.06 219 PHE A C 1
ATOM 1687 O O . PHE A 1 219 ? 18.689 -9.238 -32.111 1.00 91.06 219 PHE A O 1
ATOM 1694 N N . ILE A 1 220 ? 18.377 -10.410 -33.999 1.00 93.31 220 ILE A N 1
ATOM 1695 C CA . ILE A 1 220 ? 18.456 -9.248 -34.891 1.00 93.31 220 ILE A CA 1
ATOM 1696 C C . ILE A 1 220 ? 17.103 -9.085 -35.553 1.00 93.31 220 ILE A C 1
ATOM 1698 O O . ILE A 1 220 ? 16.626 -10.007 -36.202 1.00 93.31 220 ILE A O 1
ATOM 1702 N N . GLY A 1 221 ? 16.513 -7.905 -35.433 1.00 94.38 221 GLY A N 1
ATOM 1703 C CA . GLY A 1 221 ? 15.146 -7.689 -35.872 1.00 94.38 221 GLY A CA 1
ATOM 1704 C C . GLY A 1 221 ? 14.793 -6.225 -36.059 1.00 94.38 221 GLY A C 1
ATOM 1705 O O . GLY A 1 221 ? 15.666 -5.352 -36.118 1.00 94.38 221 GLY A O 1
ATOM 1706 N N . THR A 1 222 ? 13.496 -5.975 -36.147 1.00 95.12 222 THR A N 1
ATOM 1707 C CA . THR A 1 222 ? 12.909 -4.646 -36.287 1.00 95.12 222 THR A CA 1
ATOM 1708 C C . THR A 1 222 ? 12.258 -4.239 -34.974 1.00 95.12 222 THR A C 1
ATOM 1710 O O . THR A 1 222 ? 11.504 -5.005 -34.375 1.00 95.12 222 THR A O 1
ATOM 1713 N N . LEU A 1 223 ? 12.554 -3.024 -34.521 1.00 95.75 223 LEU A N 1
ATOM 1714 C CA . LEU A 1 223 ? 11.968 -2.417 -33.334 1.00 95.75 223 LEU A CA 1
ATOM 1715 C C . LEU A 1 223 ? 10.912 -1.393 -33.759 1.00 95.75 223 LEU A C 1
ATOM 1717 O O . LEU A 1 223 ? 11.241 -0.351 -34.323 1.00 95.75 223 LEU A O 1
ATOM 1721 N N . ASN A 1 224 ? 9.651 -1.695 -33.477 1.00 93.56 224 ASN A N 1
ATOM 1722 C CA . ASN A 1 224 ? 8.497 -0.858 -33.771 1.00 93.56 224 ASN A CA 1
ATOM 1723 C C . ASN A 1 224 ? 7.995 -0.196 -32.485 1.00 93.56 224 ASN A C 1
ATOM 1725 O O . ASN A 1 224 ? 7.742 -0.864 -31.487 1.00 93.56 224 ASN A O 1
ATOM 1729 N N . LEU A 1 225 ? 7.818 1.118 -32.512 1.00 90.75 225 LEU A N 1
ATOM 1730 C CA . LEU A 1 225 ? 7.231 1.898 -31.430 1.00 90.75 225 LEU A CA 1
ATOM 1731 C C . LEU A 1 225 ? 5.864 2.411 -31.871 1.00 90.75 225 LEU A C 1
ATOM 1733 O O . LEU A 1 225 ? 5.761 3.080 -32.900 1.00 90.75 225 LEU A O 1
ATOM 1737 N N . ASN A 1 226 ? 4.831 2.140 -31.079 1.00 85.94 226 ASN A N 1
ATOM 1738 C CA . ASN A 1 226 ? 3.516 2.764 -31.213 1.00 85.94 226 ASN A CA 1
ATOM 1739 C C . ASN A 1 226 ? 3.152 3.528 -29.925 1.00 85.94 226 ASN A C 1
ATOM 1741 O O . ASN A 1 226 ? 3.989 3.708 -29.044 1.00 85.94 226 ASN A O 1
ATOM 1745 N N . THR A 1 227 ? 1.917 4.017 -29.817 1.00 78.69 227 THR A N 1
ATOM 1746 C CA . THR A 1 227 ? 1.433 4.801 -28.663 1.00 78.69 227 THR A CA 1
ATOM 1747 C C . THR A 1 227 ? 1.257 3.991 -27.374 1.00 78.69 227 THR A C 1
ATOM 1749 O O . THR A 1 227 ? 1.149 4.575 -26.302 1.00 78.69 227 THR A O 1
ATOM 1752 N N . SER A 1 228 ? 1.230 2.660 -27.461 1.00 79.62 228 SER A N 1
ATOM 1753 C CA . SER A 1 228 ? 0.881 1.748 -26.360 1.00 79.62 228 SER A CA 1
ATOM 1754 C C . SER A 1 228 ? 1.982 0.746 -26.000 1.00 79.62 228 SER A C 1
ATOM 1756 O O . SER A 1 228 ? 2.050 0.277 -24.862 1.00 79.62 228 SER A O 1
ATOM 1758 N N . ALA A 1 229 ? 2.868 0.427 -26.945 1.00 89.06 229 ALA A N 1
ATOM 1759 C CA . ALA A 1 229 ? 3.895 -0.588 -26.797 1.00 89.06 229 ALA A CA 1
ATOM 1760 C C . ALA A 1 229 ? 5.130 -0.317 -27.669 1.00 89.06 229 ALA A C 1
ATOM 1762 O O . ALA A 1 229 ? 5.068 0.292 -28.741 1.00 89.06 229 ALA A O 1
ATOM 1763 N N . LEU A 1 230 ? 6.250 -0.854 -27.198 1.00 93.12 230 LEU A N 1
ATOM 1764 C CA . LEU A 1 230 ? 7.466 -1.100 -27.951 1.00 93.12 230 LEU A CA 1
ATOM 1765 C C . LEU A 1 230 ? 7.507 -2.591 -28.313 1.00 93.12 230 LEU A C 1
ATOM 1767 O O . LEU A 1 230 ? 7.432 -3.449 -27.436 1.00 93.12 230 LEU A O 1
ATOM 1771 N N . ILE A 1 231 ? 7.613 -2.892 -29.602 1.00 93.75 231 ILE A N 1
ATOM 1772 C CA . ILE A 1 231 ? 7.474 -4.236 -30.159 1.00 93.75 231 ILE A CA 1
ATOM 1773 C C . ILE A 1 231 ? 8.749 -4.573 -30.924 1.00 93.75 231 ILE A C 1
ATOM 1775 O O . ILE A 1 231 ? 9.097 -3.899 -31.892 1.00 93.75 231 ILE A O 1
ATOM 1779 N N . PHE A 1 232 ? 9.452 -5.617 -30.502 1.00 94.50 232 PHE A N 1
ATOM 1780 C CA . PHE A 1 232 ? 10.592 -6.157 -31.236 1.00 94.50 232 PHE A CA 1
ATOM 1781 C C . PHE A 1 232 ? 10.173 -7.413 -31.992 1.00 94.50 232 PHE A C 1
ATOM 1783 O O . PHE A 1 232 ? 9.678 -8.357 -31.382 1.00 94.50 232 PHE A O 1
ATOM 1790 N N . GLN A 1 233 ? 10.418 -7.438 -33.298 1.00 93.12 233 GLN A N 1
ATOM 1791 C CA . GLN A 1 233 ? 10.146 -8.576 -34.168 1.00 93.12 233 GLN A CA 1
ATOM 1792 C C . GLN A 1 233 ? 11.461 -9.099 -34.748 1.00 93.12 233 GLN A C 1
ATOM 1794 O O . GLN A 1 233 ? 12.173 -8.360 -35.424 1.00 93.12 233 GLN A O 1
ATOM 1799 N N . ASP A 1 234 ? 11.788 -10.363 -34.481 1.00 89.81 234 ASP A N 1
ATOM 1800 C CA . ASP A 1 234 ? 13.000 -11.011 -35.002 1.00 89.81 234 ASP A CA 1
ATOM 1801 C C . ASP A 1 234 ? 12.963 -11.134 -36.539 1.00 89.81 234 ASP A C 1
ATOM 1803 O O . ASP A 1 234 ? 11.880 -11.193 -37.126 1.00 89.81 234 ASP A O 1
ATOM 1807 N N . ARG A 1 235 ? 14.127 -11.209 -37.203 1.00 85.25 235 ARG A N 1
ATOM 1808 C CA . ARG A 1 235 ? 14.245 -11.279 -38.680 1.00 85.25 235 ARG A CA 1
ATOM 1809 C C . ARG A 1 235 ? 13.440 -12.418 -39.301 1.00 85.25 235 ARG A C 1
ATOM 1811 O O . ARG A 1 235 ? 12.829 -12.236 -40.348 1.00 85.25 235 ARG A O 1
ATOM 1818 N N . ASP A 1 236 ? 13.397 -13.564 -38.629 1.00 79.50 236 ASP A N 1
ATOM 1819 C CA . ASP A 1 236 ? 12.634 -14.732 -39.078 1.00 79.50 236 ASP A CA 1
ATOM 1820 C C . ASP A 1 236 ? 11.122 -14.605 -38.801 1.00 79.50 236 ASP A C 1
ATOM 1822 O O . ASP A 1 236 ? 10.367 -15.530 -39.092 1.00 79.50 236 ASP A O 1
ATOM 1826 N N . CYS A 1 237 ? 10.672 -13.513 -38.169 1.00 71.81 237 CYS A N 1
ATOM 1827 C CA . CYS A 1 237 ? 9.305 -13.287 -37.682 1.00 71.81 237 CYS A CA 1
ATOM 1828 C C . CYS A 1 237 ? 8.765 -14.379 -36.735 1.00 71.81 237 CYS A C 1
ATOM 1830 O O . CYS A 1 237 ? 7.573 -14.418 -36.448 1.00 71.81 237 CYS A O 1
ATOM 1832 N N . LYS A 1 238 ? 9.634 -15.258 -36.220 1.00 76.94 238 LYS A N 1
ATOM 1833 C CA . LYS A 1 238 ? 9.267 -16.367 -35.320 1.00 76.94 238 LYS A CA 1
ATOM 1834 C C . LYS A 1 238 ? 9.109 -15.946 -33.863 1.00 76.94 238 LYS A C 1
ATOM 1836 O O . LYS A 1 238 ? 8.531 -16.688 -33.075 1.00 76.94 238 LYS A O 1
ATOM 1841 N N . LYS A 1 239 ? 9.686 -14.806 -33.485 1.00 79.62 239 LYS A N 1
ATOM 1842 C CA . LYS A 1 239 ? 9.668 -14.288 -32.117 1.00 79.62 239 LYS A CA 1
ATOM 1843 C C . LYS A 1 239 ? 9.293 -12.820 -32.124 1.00 79.62 239 LYS A C 1
ATOM 1845 O O . LYS A 1 239 ? 9.858 -12.033 -32.884 1.00 79.62 239 LYS A O 1
ATOM 1850 N N . GLU A 1 240 ? 8.375 -12.483 -31.235 1.00 89.19 240 GLU A N 1
ATOM 1851 C CA . GLU A 1 240 ? 7.925 -11.125 -30.995 1.00 89.19 240 GLU A CA 1
ATOM 1852 C C . GLU A 1 240 ? 7.992 -10.842 -29.492 1.00 89.19 240 GLU A C 1
ATOM 1854 O O . GLU A 1 240 ? 7.532 -11.644 -28.678 1.00 89.19 240 GLU A O 1
ATOM 1859 N N . THR A 1 241 ? 8.588 -9.711 -29.124 1.00 89.94 241 THR A N 1
ATOM 1860 C CA . THR A 1 241 ? 8.692 -9.254 -27.737 1.00 89.94 241 THR A CA 1
ATOM 1861 C C . THR A 1 241 ? 7.914 -7.958 -27.595 1.00 89.94 241 THR A C 1
ATOM 1863 O O . THR A 1 241 ? 8.247 -6.964 -28.240 1.00 89.94 241 THR A O 1
ATOM 1866 N N . TRP A 1 242 ? 6.913 -7.960 -26.718 1.00 91.25 242 TRP A N 1
ATOM 1867 C CA . TRP A 1 242 ? 6.076 -6.800 -26.428 1.00 91.25 242 TRP A CA 1
ATOM 1868 C C . TRP A 1 242 ? 6.470 -6.174 -25.095 1.00 91.25 242 TRP A C 1
ATOM 1870 O O . TRP A 1 242 ? 6.522 -6.850 -24.069 1.00 91.25 242 TRP A O 1
ATOM 1880 N N . ILE A 1 243 ? 6.708 -4.866 -25.106 1.00 91.81 243 ILE A N 1
ATOM 1881 C CA . ILE A 1 243 ? 6.925 -4.058 -23.909 1.00 91.81 243 ILE A CA 1
ATOM 1882 C C . ILE A 1 243 ? 5.879 -2.948 -23.912 1.00 91.81 243 ILE A C 1
ATOM 1884 O O . ILE A 1 243 ? 6.006 -1.960 -24.634 1.00 91.81 243 ILE A O 1
ATOM 1888 N N . PHE A 1 244 ? 4.830 -3.106 -23.108 1.00 89.12 244 PHE A N 1
ATOM 1889 C CA . PHE A 1 244 ? 3.831 -2.055 -22.929 1.00 89.12 244 PHE A CA 1
ATOM 1890 C C . PHE A 1 244 ? 4.465 -0.834 -22.269 1.00 89.12 244 PHE A C 1
ATOM 1892 O O . PHE A 1 244 ? 5.198 -0.964 -21.287 1.00 89.12 244 PHE A O 1
ATOM 1899 N N . LEU A 1 245 ? 4.173 0.358 -22.790 1.00 89.12 245 LEU A N 1
ATOM 1900 C CA . LEU A 1 245 ? 4.858 1.577 -22.350 1.00 89.12 245 LEU A CA 1
ATOM 1901 C C . LEU A 1 245 ? 4.603 1.870 -20.867 1.00 89.12 245 LEU A C 1
ATOM 1903 O O . LEU A 1 245 ? 5.530 2.248 -20.160 1.00 89.12 245 LEU A O 1
ATOM 1907 N N . MET A 1 246 ? 3.394 1.587 -20.375 1.00 87.56 246 MET A N 1
ATOM 1908 C CA . MET A 1 246 ? 3.016 1.771 -18.964 1.00 87.56 246 MET A CA 1
ATOM 1909 C C . MET A 1 246 ? 3.756 0.821 -18.005 1.00 87.56 246 MET A C 1
ATOM 1911 O O . MET A 1 246 ? 3.930 1.130 -16.823 1.00 87.56 246 MET A O 1
ATOM 1915 N N . HIS A 1 247 ? 4.251 -0.317 -18.511 1.00 90.56 247 HIS A N 1
ATOM 1916 C CA . HIS A 1 247 ? 5.078 -1.237 -17.730 1.00 90.56 247 HIS A CA 1
ATOM 1917 C C . HIS A 1 247 ? 6.521 -0.760 -17.599 1.00 90.56 247 HIS A C 1
ATOM 1919 O O . HIS A 1 247 ? 7.238 -1.298 -16.762 1.00 90.56 247 HIS A O 1
ATOM 1925 N N . ILE A 1 248 ? 6.981 0.218 -18.380 1.00 92.06 248 ILE A N 1
ATOM 1926 C CA . ILE A 1 248 ? 8.366 0.686 -18.305 1.00 92.06 248 ILE A CA 1
ATOM 1927 C C . ILE A 1 248 ? 8.589 1.402 -16.961 1.00 92.06 248 ILE A C 1
ATOM 1929 O O . ILE A 1 248 ? 7.886 2.344 -16.601 1.00 92.06 248 ILE A O 1
ATOM 1933 N N . ALA A 1 249 ? 9.578 0.934 -16.200 1.00 89.00 249 ALA A N 1
ATOM 1934 C CA . ALA A 1 249 ? 10.013 1.514 -14.931 1.00 89.00 249 ALA A CA 1
ATOM 1935 C C . ALA A 1 249 ? 11.175 2.493 -15.131 1.00 89.00 249 ALA A C 1
ATOM 1937 O O . ALA A 1 249 ? 11.163 3.598 -14.586 1.00 89.00 249 ALA A O 1
ATOM 1938 N N . SER A 1 250 ? 12.182 2.087 -15.908 1.00 90.06 250 SER A N 1
ATOM 1939 C CA . SER A 1 250 ? 13.333 2.923 -16.241 1.00 90.06 250 SER A CA 1
ATOM 1940 C C . SER A 1 250 ? 13.855 2.634 -17.644 1.00 90.06 250 SER A C 1
ATOM 1942 O O . SER A 1 250 ? 13.665 1.552 -18.207 1.00 90.06 250 SER A O 1
ATOM 1944 N N . ILE A 1 251 ? 14.498 3.651 -18.213 1.00 94.06 251 ILE A N 1
ATOM 1945 C CA . ILE A 1 251 ? 15.119 3.603 -19.530 1.00 94.06 251 ILE A CA 1
ATOM 1946 C C . ILE A 1 251 ? 16.507 4.217 -19.376 1.00 94.06 251 ILE A C 1
ATOM 1948 O O . ILE A 1 251 ? 16.631 5.355 -18.923 1.00 94.06 251 ILE A O 1
ATOM 1952 N N . GLU A 1 252 ? 17.541 3.479 -19.756 1.00 93.19 252 GLU A N 1
ATOM 1953 C CA . GLU A 1 252 ? 18.936 3.909 -19.661 1.00 93.19 252 GLU A CA 1
ATOM 1954 C C . GLU A 1 252 ? 19.609 3.811 -21.029 1.00 93.19 252 GLU A C 1
ATOM 1956 O O . GLU A 1 252 ? 19.543 2.780 -21.701 1.00 93.19 252 GLU A O 1
ATOM 1961 N N . LYS A 1 253 ? 20.279 4.888 -21.449 1.00 94.25 253 LYS A N 1
ATOM 1962 C CA . LYS A 1 253 ? 21.117 4.888 -22.652 1.00 94.25 253 LYS A CA 1
ATOM 1963 C C . LYS A 1 253 ? 22.552 4.553 -22.254 1.00 94.25 253 LYS A C 1
ATOM 1965 O O . LYS A 1 253 ? 23.172 5.296 -21.497 1.00 94.25 253 LYS A O 1
ATOM 1970 N N . GLY A 1 254 ? 23.075 3.448 -22.774 1.00 89.50 254 GLY A N 1
ATOM 1971 C CA . GLY A 1 254 ? 24.471 3.062 -22.592 1.00 89.50 254 GLY A CA 1
ATOM 1972 C C . GLY A 1 254 ? 25.434 3.899 -23.449 1.00 89.50 254 GLY A C 1
ATOM 1973 O O . GLY A 1 254 ? 25.001 4.650 -24.332 1.00 89.50 254 GLY A O 1
ATOM 1974 N N . PRO A 1 255 ? 26.754 3.766 -23.220 1.00 90.38 255 PRO A N 1
ATOM 1975 C CA . PRO A 1 255 ? 27.761 4.408 -24.057 1.00 90.38 255 PRO A CA 1
ATOM 1976 C C . PRO A 1 255 ? 27.695 3.878 -25.495 1.00 90.38 255 PRO A C 1
ATOM 1978 O O . PRO A 1 255 ? 27.388 2.706 -25.725 1.00 90.38 255 PRO A O 1
ATOM 1981 N N . LEU A 1 256 ? 28.001 4.741 -26.469 1.00 91.69 256 LEU A N 1
ATOM 1982 C CA . LEU A 1 256 ? 28.070 4.346 -27.874 1.00 91.69 256 LEU A CA 1
ATOM 1983 C C . LEU A 1 256 ? 29.124 3.245 -28.055 1.00 91.69 256 LEU A C 1
ATOM 1985 O O . LEU A 1 256 ? 30.263 3.381 -27.612 1.00 91.69 256 LEU A O 1
ATOM 1989 N N . SER A 1 257 ? 28.738 2.163 -28.727 1.00 89.44 257 SER A N 1
ATOM 1990 C CA . SER A 1 257 ? 29.634 1.064 -29.082 1.00 89.44 257 SER A CA 1
ATOM 1991 C C . SER A 1 257 ? 29.860 1.010 -30.591 1.00 89.44 257 SER A C 1
ATOM 1993 O O . SER A 1 257 ? 29.096 1.582 -31.370 1.00 89.44 257 SER A O 1
ATOM 1995 N N . THR A 1 258 ? 30.847 0.222 -31.021 1.00 89.50 258 THR A N 1
ATOM 1996 C CA . THR A 1 258 ? 31.087 -0.085 -32.444 1.00 89.50 258 THR A CA 1
ATOM 1997 C C . THR A 1 258 ? 29.896 -0.762 -33.127 1.00 89.50 258 THR A C 1
ATOM 1999 O O . THR A 1 258 ? 29.785 -0.733 -34.348 1.00 89.50 258 THR A O 1
ATOM 2002 N N . THR A 1 259 ? 28.997 -1.372 -32.351 1.00 88.81 259 THR A N 1
ATOM 2003 C CA . THR A 1 259 ? 27.816 -2.085 -32.857 1.00 88.81 259 THR A CA 1
ATOM 2004 C C . THR A 1 259 ? 26.524 -1.269 -32.812 1.00 88.81 259 THR A C 1
ATOM 2006 O O . THR A 1 259 ? 25.496 -1.749 -33.287 1.00 88.81 259 THR A O 1
ATOM 2009 N N . GLY A 1 260 ? 26.570 -0.056 -32.255 1.00 93.69 260 GLY A N 1
ATOM 2010 C CA . GLY A 1 260 ? 25.417 0.824 -32.073 1.00 93.69 260 GLY A CA 1
ATOM 2011 C C . GLY A 1 260 ? 25.286 1.350 -30.643 1.00 93.69 260 GLY A C 1
ATOM 2012 O O . GLY A 1 260 ? 26.164 1.160 -29.797 1.00 93.69 260 GLY A O 1
ATOM 2013 N N . SER A 1 261 ? 24.172 2.026 -30.376 1.00 95.88 261 SER A N 1
ATOM 2014 C CA . SER A 1 261 ? 23.825 2.618 -29.081 1.00 95.88 261 SER A CA 1
ATOM 2015 C C . SER A 1 261 ? 22.949 1.672 -28.251 1.00 95.88 261 SER A C 1
ATOM 2017 O O . SER A 1 261 ? 21.819 1.395 -28.664 1.00 95.88 261 SER A O 1
ATOM 2019 N N . PRO A 1 262 ? 23.423 1.191 -27.087 1.00 95.12 262 PRO A N 1
ATOM 2020 C CA . PRO A 1 262 ? 22.624 0.379 -26.178 1.00 95.12 262 PRO A CA 1
ATOM 2021 C C . PRO A 1 262 ? 21.510 1.198 -25.514 1.00 95.12 262 PRO A C 1
ATOM 2023 O O . PRO A 1 262 ? 21.747 2.294 -25.008 1.00 95.12 262 PRO A O 1
ATOM 2026 N N . LEU A 1 263 ? 20.313 0.630 -25.471 1.00 96.00 263 LEU A N 1
ATOM 2027 C CA . LEU A 1 263 ? 19.132 1.127 -24.784 1.00 96.00 263 LEU A CA 1
ATOM 2028 C C . LEU A 1 263 ? 18.620 0.012 -23.870 1.00 96.00 263 LEU A C 1
ATOM 2030 O O . LEU A 1 263 ? 18.173 -1.033 -24.345 1.00 96.00 263 LEU A O 1
ATOM 2034 N N . ILE A 1 264 ? 18.726 0.224 -22.565 1.00 93.44 264 ILE A N 1
ATOM 2035 C CA . ILE A 1 264 ? 18.313 -0.721 -21.531 1.00 93.44 264 ILE A CA 1
ATOM 2036 C C . ILE A 1 264 ? 16.936 -0.286 -21.046 1.00 93.44 264 ILE A C 1
ATOM 2038 O O . ILE A 1 264 ? 16.755 0.857 -20.625 1.00 93.44 264 ILE A O 1
ATOM 2042 N N . ILE A 1 265 ? 15.965 -1.188 -21.119 1.00 93.62 265 ILE A N 1
ATOM 2043 C CA . ILE A 1 265 ? 14.593 -0.951 -20.677 1.00 93.62 265 ILE A CA 1
ATOM 2044 C C . ILE A 1 265 ? 14.302 -1.920 -19.545 1.00 93.62 265 ILE A C 1
ATOM 2046 O O . ILE A 1 265 ? 14.370 -3.135 -19.737 1.00 93.62 265 ILE A O 1
ATOM 2050 N N . ARG A 1 266 ? 13.950 -1.380 -18.378 1.00 91.31 266 ARG A N 1
ATOM 2051 C CA . ARG A 1 266 ? 13.504 -2.161 -17.223 1.00 91.31 266 ARG A CA 1
ATOM 2052 C C . ARG A 1 266 ? 12.027 -1.931 -16.997 1.00 91.31 266 ARG A C 1
ATOM 2054 O O . ARG A 1 266 ? 11.578 -0.787 -16.976 1.00 91.31 266 ARG A O 1
ATOM 2061 N N . CYS A 1 267 ? 11.281 -3.008 -16.812 1.00 91.12 267 CYS A N 1
ATOM 2062 C CA . CYS A 1 267 ? 9.849 -2.971 -16.569 1.00 91.12 267 CYS A CA 1
ATOM 2063 C C . CYS A 1 267 ? 9.538 -3.139 -15.078 1.00 91.12 267 CYS A C 1
ATOM 2065 O O . CYS A 1 267 ? 10.275 -3.789 -14.338 1.00 91.12 267 CYS A O 1
ATOM 2067 N N . LYS A 1 268 ? 8.392 -2.608 -14.650 1.00 88.06 268 LYS A N 1
ATOM 2068 C CA . LYS A 1 268 ? 7.817 -2.769 -13.305 1.00 88.06 268 LYS A CA 1
ATOM 2069 C C . LYS A 1 268 ? 7.436 -4.230 -13.005 1.00 88.06 268 LYS A C 1
ATOM 2071 O O . LYS A 1 268 ? 7.252 -4.588 -11.849 1.00 88.06 268 LYS A O 1
ATOM 2076 N N . THR A 1 269 ? 7.372 -5.064 -14.044 1.00 86.69 269 THR A N 1
ATOM 2077 C CA . THR A 1 269 ? 7.164 -6.521 -14.008 1.00 86.69 269 THR A CA 1
ATOM 2078 C C . THR A 1 269 ? 8.478 -7.318 -14.012 1.00 86.69 269 THR A C 1
ATOM 2080 O O . THR A 1 269 ? 8.483 -8.512 -14.290 1.00 86.69 269 THR A O 1
ATOM 2083 N N . PHE A 1 270 ? 9.616 -6.662 -13.755 1.00 86.88 270 PHE A N 1
ATOM 2084 C CA . PHE A 1 270 ? 10.965 -7.255 -13.693 1.00 86.88 270 PHE A CA 1
ATOM 2085 C C . PHE A 1 270 ? 11.528 -7.789 -15.017 1.00 86.88 270 PHE A C 1
ATOM 2087 O O . PHE A 1 270 ? 12.691 -8.197 -15.075 1.00 86.88 270 PHE A O 1
ATOM 2094 N N . LEU A 1 271 ? 10.762 -7.711 -16.110 1.00 87.12 271 LEU A N 1
ATOM 2095 C CA . LEU A 1 271 ? 11.306 -7.867 -17.453 1.00 87.12 271 LEU A CA 1
ATOM 2096 C C . LEU A 1 271 ? 12.333 -6.760 -17.707 1.00 87.12 271 LEU A C 1
ATOM 2098 O O . LEU A 1 271 ? 12.023 -5.575 -17.582 1.00 87.12 271 LEU A O 1
ATOM 2102 N N . SER A 1 272 ? 13.543 -7.129 -18.116 1.00 88.88 272 SER A N 1
ATOM 2103 C CA . SER A 1 272 ? 14.532 -6.147 -18.545 1.00 88.88 272 SER A CA 1
ATOM 2104 C C . SER A 1 272 ? 15.289 -6.611 -19.779 1.00 88.88 272 SER A C 1
ATOM 2106 O O . SER A 1 272 ? 15.731 -7.760 -19.889 1.00 88.88 272 SER A O 1
ATOM 2108 N N . VAL A 1 273 ? 15.361 -5.707 -20.748 1.00 91.06 273 VAL A N 1
ATOM 2109 C CA . VAL A 1 273 ? 15.770 -5.989 -22.120 1.00 91.06 273 VAL A CA 1
ATOM 2110 C C . VAL A 1 273 ? 16.744 -4.911 -22.565 1.00 91.06 273 VAL A C 1
ATOM 2112 O O . VAL A 1 273 ? 16.522 -3.725 -22.326 1.00 91.06 273 VAL A O 1
ATOM 2115 N N . THR A 1 274 ? 17.807 -5.326 -23.250 1.00 93.12 274 THR A N 1
ATOM 2116 C CA . THR A 1 274 ? 18.778 -4.408 -23.844 1.00 93.12 274 THR A CA 1
ATOM 2117 C C . THR A 1 274 ? 18.693 -4.490 -25.358 1.00 93.12 274 THR A C 1
ATOM 2119 O O . THR A 1 274 ? 18.958 -5.541 -25.945 1.00 93.12 274 THR A O 1
ATOM 2122 N N . PHE A 1 275 ? 18.363 -3.368 -25.990 1.00 95.50 275 PHE A N 1
ATOM 2123 C CA . PHE A 1 275 ? 18.407 -3.200 -27.438 1.00 95.50 275 PHE A CA 1
ATOM 2124 C C . PHE A 1 275 ? 19.660 -2.425 -27.830 1.00 95.50 275 PHE A C 1
ATOM 2126 O O . PHE A 1 275 ? 19.933 -1.371 -27.274 1.00 95.50 275 PHE A O 1
ATOM 2133 N N . VAL A 1 276 ? 20.417 -2.898 -28.812 1.00 96.25 276 VAL A N 1
ATOM 2134 C CA . VAL A 1 276 ? 21.490 -2.124 -29.441 1.00 96.25 276 VAL A CA 1
ATOM 2135 C C . VAL A 1 276 ? 20.958 -1.588 -30.759 1.00 96.25 276 VAL A C 1
ATOM 2137 O O . VAL A 1 276 ? 20.726 -2.343 -31.707 1.00 96.25 276 VAL A O 1
ATOM 2140 N N . ILE A 1 277 ? 20.722 -0.279 -30.785 1.00 96.69 277 ILE A N 1
ATOM 2141 C CA . ILE A 1 277 ? 20.150 0.439 -31.923 1.00 96.69 277 ILE A CA 1
ATOM 2142 C C . ILE A 1 277 ? 21.300 0.952 -32.806 1.00 96.69 277 ILE A C 1
ATOM 2144 O O . ILE A 1 277 ? 22.177 1.645 -32.284 1.00 96.69 277 ILE A O 1
ATOM 2148 N N . PRO A 1 278 ? 21.334 0.651 -34.121 1.00 95.88 278 PRO A N 1
ATOM 2149 C CA . PRO A 1 278 ? 22.499 0.929 -34.967 1.00 95.88 278 PRO A CA 1
ATOM 2150 C C . PRO A 1 278 ? 22.933 2.398 -35.002 1.00 95.88 278 PRO A C 1
ATOM 2152 O O . PRO A 1 278 ? 24.126 2.686 -34.928 1.00 95.88 278 PRO A O 1
ATOM 2155 N N . ARG A 1 279 ? 21.979 3.335 -35.101 1.00 94.94 279 ARG A N 1
ATOM 2156 C CA . ARG A 1 279 ? 22.266 4.773 -35.207 1.00 94.94 279 ARG A CA 1
ATOM 2157 C C . ARG A 1 279 ? 21.970 5.483 -33.892 1.00 94.94 279 ARG A C 1
ATOM 2159 O O . ARG A 1 279 ? 20.867 5.382 -33.357 1.00 94.94 279 ARG A O 1
ATOM 2166 N N . GLU A 1 280 ? 22.924 6.278 -33.410 1.00 94.00 280 GLU A N 1
ATOM 2167 C CA . GLU A 1 280 ? 22.770 7.012 -32.147 1.00 94.00 280 GLU A CA 1
ATOM 2168 C C . GLU A 1 280 ? 21.580 7.976 -32.159 1.00 94.00 280 GLU A C 1
ATOM 2170 O O . GLU A 1 280 ? 20.825 8.030 -31.189 1.00 94.00 280 GLU A O 1
ATOM 2175 N N . ARG A 1 281 ? 21.359 8.679 -33.275 1.00 94.56 281 ARG A N 1
ATOM 2176 C CA . ARG A 1 281 ? 20.213 9.583 -33.432 1.00 94.56 281 ARG A CA 1
ATOM 2177 C C . ARG A 1 281 ? 18.878 8.852 -33.266 1.00 94.56 281 ARG A C 1
ATOM 2179 O O . ARG A 1 281 ? 18.000 9.330 -32.562 1.00 94.56 281 ARG A O 1
ATOM 2186 N N . GLU A 1 282 ? 18.740 7.667 -33.862 1.00 94.69 282 GLU A N 1
ATOM 2187 C CA . GLU A 1 282 ? 17.512 6.872 -33.749 1.00 94.69 282 GLU A CA 1
ATOM 2188 C C . GLU A 1 282 ? 17.287 6.371 -32.324 1.00 94.69 282 GLU A C 1
ATOM 2190 O O . GLU A 1 282 ? 16.156 6.421 -31.839 1.00 94.69 282 GLU A O 1
ATOM 2195 N N . CYS A 1 283 ? 18.364 5.946 -31.656 1.00 95.94 283 CYS A N 1
ATOM 2196 C CA . CYS A 1 283 ? 18.348 5.544 -30.253 1.00 95.94 283 CYS A CA 1
ATOM 2197 C C . CYS A 1 283 ? 17.903 6.691 -29.340 1.00 95.94 283 CYS A C 1
ATOM 2199 O O . CYS A 1 283 ? 17.027 6.499 -28.499 1.00 95.94 283 CYS A O 1
ATOM 2201 N N . TYR A 1 284 ? 18.460 7.890 -29.538 1.00 95.19 284 TYR A N 1
ATOM 2202 C CA . TYR A 1 284 ? 18.110 9.076 -28.759 1.00 95.19 284 TYR A CA 1
ATOM 2203 C C . TYR A 1 284 ? 16.634 9.462 -28.922 1.00 95.19 284 TYR A C 1
ATOM 2205 O O . TYR A 1 284 ? 15.940 9.674 -27.930 1.00 95.19 284 TYR A O 1
ATOM 2213 N N . ASP A 1 285 ? 16.126 9.478 -30.153 1.00 94.00 285 ASP A N 1
ATOM 2214 C CA . ASP A 1 285 ? 14.716 9.776 -30.415 1.00 94.00 285 ASP A CA 1
ATOM 2215 C C . ASP A 1 285 ? 13.776 8.752 -29.747 1.00 94.00 285 ASP A C 1
ATOM 2217 O O . ASP A 1 285 ? 12.758 9.132 -29.165 1.00 94.00 285 ASP A O 1
ATOM 2221 N N . ILE A 1 286 ? 14.106 7.451 -29.815 1.00 95.12 286 ILE A N 1
ATOM 2222 C CA . ILE A 1 286 ? 13.331 6.394 -29.141 1.00 95.12 286 ILE A CA 1
ATOM 2223 C C . ILE A 1 286 ? 13.377 6.603 -27.628 1.00 95.12 286 ILE A C 1
ATOM 2225 O O . ILE A 1 286 ? 12.332 6.583 -26.987 1.00 95.12 286 ILE A O 1
ATOM 2229 N N . TYR A 1 287 ? 14.560 6.852 -27.065 1.00 95.25 287 TYR A N 1
ATOM 2230 C CA . TYR A 1 287 ? 14.749 7.122 -25.641 1.00 95.25 287 TYR A CA 1
ATOM 2231 C C . TYR A 1 287 ? 13.853 8.271 -25.153 1.00 95.25 287 TYR A C 1
ATOM 2233 O O . TYR A 1 287 ? 13.062 8.072 -24.232 1.00 95.25 287 TYR A O 1
ATOM 2241 N N . VAL A 1 288 ? 13.900 9.433 -25.813 1.00 92.88 288 VAL A N 1
ATOM 2242 C CA . VAL A 1 288 ? 13.073 10.600 -25.452 1.00 92.88 288 VAL A CA 1
ATOM 2243 C C . VAL A 1 288 ? 11.579 10.290 -25.595 1.00 92.88 288 VAL A C 1
ATOM 2245 O O . VAL A 1 288 ? 10.779 10.663 -24.734 1.00 92.88 288 VAL A O 1
ATOM 2248 N N . THR A 1 289 ? 11.188 9.573 -26.652 1.00 91.75 289 THR A N 1
ATOM 2249 C CA . THR A 1 289 ? 9.780 9.211 -26.884 1.00 91.75 289 THR A CA 1
ATOM 2250 C C . THR A 1 289 ? 9.262 8.262 -25.804 1.00 91.75 289 THR A C 1
ATOM 2252 O O . THR A 1 289 ? 8.192 8.492 -25.243 1.00 91.75 289 THR A O 1
ATOM 2255 N N . LEU A 1 290 ? 10.032 7.228 -25.456 1.00 92.81 290 LEU A N 1
ATOM 2256 C CA . LEU A 1 290 ? 9.675 6.282 -24.400 1.00 92.81 290 LEU A CA 1
ATOM 2257 C C . LEU A 1 290 ? 9.588 6.969 -23.035 1.00 92.81 290 LEU A C 1
ATOM 2259 O O . LEU A 1 290 ? 8.659 6.689 -22.282 1.00 92.81 290 LEU A O 1
ATOM 2263 N N . GLN A 1 291 ? 10.495 7.899 -22.718 1.00 88.75 291 GLN A N 1
ATOM 2264 C CA . GLN A 1 291 ? 10.418 8.675 -21.474 1.00 88.75 291 GLN A CA 1
ATOM 2265 C C . GLN A 1 291 ? 9.111 9.461 -21.364 1.00 88.75 291 GLN A C 1
ATOM 2267 O O . GLN A 1 291 ? 8.507 9.493 -20.296 1.00 88.75 291 GLN A O 1
ATOM 2272 N N . LYS A 1 292 ? 8.656 10.055 -22.471 1.00 84.38 292 LYS A N 1
ATOM 2273 C CA . LYS A 1 292 ? 7.401 10.809 -22.511 1.00 84.38 292 LYS A CA 1
ATOM 2274 C C . LYS A 1 292 ? 6.164 9.910 -22.417 1.00 84.38 292 LYS A C 1
ATOM 2276 O O . LYS A 1 292 ? 5.217 10.261 -21.725 1.00 84.38 292 LYS A O 1
ATOM 2281 N N . LEU A 1 293 ? 6.154 8.781 -23.128 1.00 84.81 293 LEU A N 1
ATOM 2282 C CA . LEU A 1 293 ? 4.965 7.927 -23.253 1.00 84.81 293 LEU A CA 1
ATOM 2283 C C . LEU A 1 293 ? 4.803 6.905 -22.118 1.00 84.81 293 LEU A C 1
ATOM 2285 O O . LEU A 1 293 ? 3.689 6.472 -21.849 1.00 84.81 293 LEU A O 1
ATOM 2289 N N . SER A 1 294 ? 5.890 6.503 -21.455 1.00 88.75 294 SER A N 1
ATOM 2290 C CA . SER A 1 294 ? 5.830 5.538 -20.343 1.00 88.75 294 SER A CA 1
ATOM 2291 C C . SER A 1 294 ? 5.260 6.120 -19.051 1.00 88.75 294 SER A C 1
ATOM 2293 O O . SER A 1 294 ? 4.797 5.374 -18.189 1.00 88.75 294 SER A O 1
ATOM 2295 N N . ARG A 1 295 ? 5.322 7.447 -18.900 1.00 85.44 295 ARG A N 1
ATOM 2296 C CA . ARG A 1 295 ? 4.863 8.185 -17.720 1.00 85.44 295 ARG A CA 1
ATOM 2297 C C . ARG A 1 295 ? 4.253 9.513 -18.167 1.00 85.44 295 ARG A C 1
ATOM 2299 O O . ARG A 1 295 ? 4.952 10.530 -18.150 1.00 85.44 295 ARG A O 1
ATOM 2306 N N . PRO A 1 296 ? 2.986 9.519 -18.605 1.00 89.31 296 PRO A N 1
ATOM 2307 C CA . PRO A 1 296 ? 2.337 10.751 -19.020 1.00 89.31 296 PRO A CA 1
ATOM 2308 C C . PRO A 1 296 ? 2.241 11.761 -17.868 1.00 89.31 296 PRO A C 1
ATOM 2310 O O . PRO A 1 296 ? 2.346 11.416 -16.690 1.00 89.31 296 PRO A O 1
ATOM 2313 N N . VAL A 1 297 ? 2.068 13.036 -18.217 1.00 90.19 297 VAL A N 1
ATOM 2314 C CA . VAL A 1 297 ? 1.922 14.118 -17.228 1.00 90.19 297 VAL A CA 1
ATOM 2315 C C . VAL A 1 297 ? 0.474 14.228 -16.759 1.00 90.19 297 VAL A C 1
ATOM 2317 O O . VAL A 1 297 ? 0.240 14.425 -15.571 1.00 90.19 297 VAL A O 1
ATOM 2320 N N . GLN A 1 298 ? -0.478 14.115 -17.687 1.00 91.12 298 GLN A N 1
ATOM 2321 C CA . GLN A 1 298 ? -1.906 14.191 -17.397 1.00 91.12 298 GLN A CA 1
ATOM 2322 C C . GLN A 1 298 ? -2.463 12.792 -17.141 1.00 91.12 298 GLN A C 1
ATOM 2324 O O . GLN A 1 298 ? -1.993 11.809 -17.716 1.00 91.12 298 GLN A O 1
ATOM 2329 N N . ILE A 1 299 ? -3.449 12.700 -16.254 1.00 91.62 299 ILE A N 1
ATOM 2330 C CA . ILE A 1 299 ? -4.028 11.415 -15.859 1.00 91.62 299 ILE A CA 1
ATOM 2331 C C . ILE A 1 299 ? -4.894 10.820 -16.970 1.00 91.62 299 ILE A C 1
ATOM 2333 O O . ILE A 1 299 ? -4.885 9.610 -17.168 1.00 91.62 299 ILE A O 1
ATOM 2337 N N . GLU A 1 300 ? -5.535 11.673 -17.763 1.00 91.00 300 GLU A N 1
ATOM 2338 C CA . GLU A 1 300 ? -6.386 11.323 -18.902 1.00 91.00 300 GLU A CA 1
ATOM 2339 C C . GLU A 1 300 ? -5.593 10.694 -20.059 1.00 91.00 300 GLU A C 1
ATOM 2341 O O . GLU A 1 300 ? -6.163 10.017 -20.911 1.00 91.00 300 GLU A O 1
ATOM 2346 N N . ASP A 1 301 ? -4.270 10.883 -20.074 1.00 88.12 301 ASP A N 1
ATOM 2347 C CA . ASP A 1 301 ? -3.362 10.269 -21.047 1.00 88.12 301 ASP A CA 1
ATOM 2348 C C . ASP A 1 301 ? -3.014 8.807 -20.683 1.00 88.12 301 ASP A C 1
ATOM 2350 O O . ASP A 1 301 ? -2.328 8.117 -21.446 1.00 88.12 301 ASP A O 1
ATOM 2354 N N . LEU A 1 302 ? -3.447 8.307 -19.517 1.00 88.12 302 LEU A N 1
ATOM 2355 C CA . LEU A 1 302 ? -3.276 6.900 -19.153 1.00 88.12 302 LEU A CA 1
ATOM 2356 C C . LEU A 1 302 ? -4.111 5.989 -20.059 1.00 88.12 302 LEU A C 1
ATOM 2358 O O . LEU A 1 302 ? -5.224 6.314 -20.474 1.00 88.12 302 LEU A O 1
ATOM 2362 N N . TYR A 1 303 ? -3.590 4.787 -20.320 1.00 85.62 303 TYR A N 1
ATOM 2363 C CA . TYR A 1 303 ? -4.193 3.865 -21.284 1.00 85.62 303 TYR A CA 1
ATOM 2364 C C . TYR A 1 303 ? -5.661 3.524 -20.968 1.00 85.62 303 TYR A C 1
ATOM 2366 O O . TYR A 1 303 ? -6.471 3.442 -21.887 1.00 85.62 303 TYR A O 1
ATOM 2374 N N . CYS A 1 304 ? -6.042 3.425 -19.694 1.00 87.69 304 CYS A N 1
ATOM 2375 C CA . CYS A 1 304 ? -7.397 3.087 -19.258 1.00 87.69 304 CYS A CA 1
ATOM 2376 C C . CYS A 1 304 ? -8.478 4.045 -19.772 1.00 87.69 304 CYS A C 1
ATOM 2378 O O . CYS A 1 304 ? -9.612 3.611 -19.940 1.00 87.69 304 CYS A O 1
ATOM 2380 N N . PHE A 1 305 ? -8.147 5.310 -20.058 1.00 87.56 305 PHE A N 1
ATOM 2381 C CA . PHE A 1 305 ? -9.106 6.288 -20.592 1.00 87.56 305 PHE A CA 1
ATOM 2382 C C . PHE A 1 305 ? -9.358 6.126 -22.095 1.00 87.56 305 PHE A C 1
ATOM 2384 O O . PHE A 1 305 ? -10.397 6.543 -22.601 1.00 87.56 305 PHE A O 1
ATOM 2391 N N . SER A 1 306 ? -8.428 5.490 -22.808 1.00 83.19 306 SER A N 1
ATOM 2392 C CA . SER A 1 306 ? -8.568 5.154 -24.233 1.00 83.19 306 SER A CA 1
ATOM 2393 C C . SER A 1 306 ? -8.895 3.677 -24.470 1.00 83.19 306 SER A C 1
ATOM 2395 O O . SER A 1 306 ? -9.188 3.280 -25.598 1.00 83.19 306 SER A O 1
ATOM 2397 N N . TYR A 1 307 ? -8.854 2.854 -23.420 1.00 81.56 307 TYR A N 1
ATOM 2398 C CA . TYR A 1 307 ? -9.148 1.432 -23.496 1.00 81.56 307 TYR A CA 1
ATOM 2399 C C . TYR A 1 307 ? -10.644 1.195 -23.733 1.00 81.56 307 TYR A C 1
ATOM 2401 O O . TYR A 1 307 ? -11.492 1.588 -22.934 1.00 81.56 307 TYR A O 1
ATOM 2409 N N . ILE A 1 308 ? -10.964 0.502 -24.825 1.00 77.12 308 ILE A N 1
ATOM 2410 C CA . ILE A 1 308 ? -12.327 0.084 -25.155 1.00 77.12 308 ILE A CA 1
ATOM 2411 C C . ILE A 1 308 ? -12.444 -1.407 -24.836 1.00 77.12 308 ILE A C 1
ATOM 2413 O O . ILE A 1 308 ? -11.857 -2.247 -25.519 1.00 77.12 308 ILE A O 1
ATOM 2417 N N . ALA A 1 309 ? -13.173 -1.724 -23.765 1.00 70.50 309 ALA A N 1
ATOM 24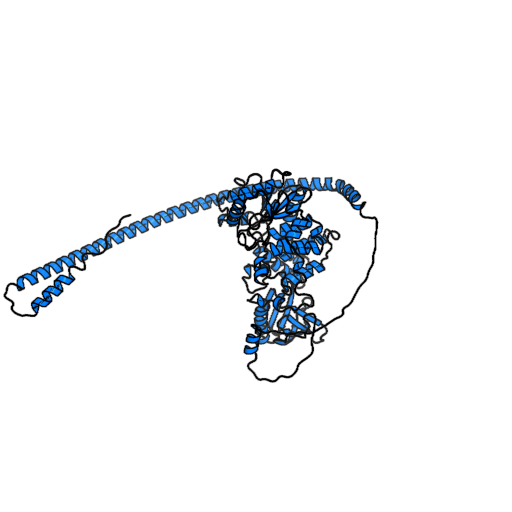18 C CA . ALA A 1 309 ? -13.460 -3.096 -23.360 1.00 70.50 309 ALA A CA 1
ATOM 2419 C C . ALA A 1 309 ? -14.545 -3.737 -24.245 1.00 70.50 309 ALA A C 1
ATOM 2421 O O . ALA A 1 309 ? -15.356 -3.038 -24.855 1.00 70.50 309 ALA A O 1
ATOM 2422 N N . SER A 1 310 ? -14.568 -5.071 -24.290 1.00 71.31 310 SER A N 1
ATOM 2423 C CA . SER A 1 310 ? -15.667 -5.847 -24.882 1.00 71.31 310 SER A CA 1
ATOM 2424 C C . SER A 1 310 ? -16.909 -5.872 -23.989 1.00 71.31 310 SER A C 1
ATOM 2426 O O . SER A 1 310 ? -18.020 -6.045 -24.483 1.00 71.31 310 SER A O 1
ATOM 2428 N N . GLU A 1 311 ? -16.719 -5.726 -22.680 1.00 72.31 311 GLU A N 1
ATOM 2429 C CA . GLU A 1 311 ? -17.762 -5.790 -21.662 1.00 72.31 311 GLU A CA 1
ATOM 2430 C C . GLU A 1 311 ? -18.460 -4.436 -21.436 1.00 72.31 311 GLU A C 1
ATOM 2432 O O . GLU A 1 311 ? -18.017 -3.380 -21.893 1.00 72.31 311 GLU A O 1
ATOM 2437 N N . SER A 1 312 ? -19.560 -4.463 -20.673 1.00 72.38 312 SER A N 1
ATOM 2438 C CA . SER A 1 312 ? -20.223 -3.252 -20.172 1.00 72.38 312 SER A CA 1
ATOM 2439 C C . SER A 1 312 ? -19.240 -2.348 -19.423 1.00 72.38 312 SER A C 1
ATOM 2441 O O . SER A 1 312 ? -18.458 -2.822 -18.600 1.00 72.38 312 SER A O 1
ATOM 2443 N N . LYS A 1 313 ? -19.374 -1.027 -19.602 1.00 69.44 313 LYS A N 1
ATOM 2444 C CA . LYS A 1 313 ? -18.614 -0.022 -18.840 1.00 69.44 313 LYS A CA 1
ATOM 2445 C C . LYS A 1 313 ? -18.813 -0.117 -17.322 1.00 69.44 313 LYS A C 1
ATOM 2447 O O . LYS A 1 313 ? -17.943 0.344 -16.594 1.00 69.44 313 LYS A O 1
ATOM 2452 N N . SER A 1 314 ? -19.923 -0.687 -16.845 1.00 69.94 314 SER A N 1
ATOM 2453 C CA . SER A 1 314 ? -20.192 -0.883 -15.409 1.00 69.94 314 SER A CA 1
ATOM 2454 C C . SER A 1 314 ? -19.585 -2.168 -14.835 1.00 69.94 314 SER A C 1
ATOM 2456 O O . SER A 1 314 ? -19.521 -2.336 -13.617 1.00 69.94 314 SER A O 1
ATOM 2458 N N . TYR A 1 315 ? -19.133 -3.090 -15.692 1.00 73.19 315 TYR A N 1
ATOM 2459 C CA . TYR A 1 315 ? -18.662 -4.401 -15.261 1.00 73.19 315 TYR A CA 1
ATOM 2460 C C . TYR A 1 315 ? -17.431 -4.275 -14.353 1.00 73.19 315 TYR A C 1
ATOM 2462 O O . TYR A 1 315 ? -16.427 -3.670 -14.722 1.00 73.19 315 TYR A O 1
ATOM 2470 N N . GLY A 1 316 ? -17.522 -4.845 -13.150 1.00 80.50 316 GLY A N 1
ATOM 2471 C CA . GLY A 1 316 ? -16.479 -4.792 -12.124 1.00 80.50 316 GLY A CA 1
ATOM 2472 C C . GLY A 1 316 ? -16.562 -3.591 -11.175 1.00 80.50 316 GLY A C 1
ATOM 2473 O O . GLY A 1 316 ? -16.126 -3.717 -10.037 1.00 80.50 316 GLY A O 1
ATOM 2474 N N . TRP A 1 317 ? -17.171 -2.466 -11.567 1.00 85.25 317 TRP A N 1
ATOM 2475 C CA . TRP A 1 317 ? -17.273 -1.286 -10.693 1.00 85.25 317 TRP A CA 1
ATOM 2476 C C . TRP A 1 317 ? -18.357 -1.402 -9.621 1.00 85.25 317 TRP A C 1
ATOM 2478 O O . TRP A 1 317 ? -18.183 -0.873 -8.527 1.00 85.25 317 TRP A O 1
ATOM 2488 N N . ASP A 1 318 ? -19.437 -2.126 -9.918 1.00 84.31 318 ASP A N 1
ATOM 2489 C CA . ASP A 1 318 ? -20.551 -2.358 -8.986 1.00 84.31 318 ASP A CA 1
ATOM 2490 C C . ASP A 1 318 ? -20.337 -3.607 -8.106 1.00 84.31 318 ASP A C 1
ATOM 2492 O O . ASP A 1 318 ? -21.224 -4.028 -7.366 1.00 84.31 318 ASP A O 1
ATOM 2496 N N . PHE A 1 319 ? -19.165 -4.243 -8.205 1.00 87.25 319 PHE A N 1
ATOM 2497 C CA . PHE A 1 319 ? -18.863 -5.495 -7.510 1.00 87.25 319 PHE A CA 1
ATOM 2498 C C . PHE A 1 319 ? -18.655 -5.317 -6.000 1.00 87.25 319 PHE A C 1
ATOM 2500 O O . PHE A 1 319 ? -18.955 -6.231 -5.228 1.00 87.25 319 PHE A O 1
ATOM 2507 N N . PHE A 1 320 ? -18.129 -4.165 -5.581 1.00 93.38 320 PHE A N 1
ATOM 2508 C CA . PHE A 1 320 ? -17.790 -3.886 -4.191 1.00 93.38 320 PHE A CA 1
ATOM 2509 C C . PHE A 1 320 ? -18.698 -2.805 -3.602 1.00 93.38 320 PHE A C 1
ATOM 2511 O O . PHE A 1 320 ? -18.843 -1.719 -4.157 1.00 93.38 320 PHE A O 1
ATOM 2518 N N . SER A 1 321 ? -19.253 -3.087 -2.424 1.00 94.69 321 SER A N 1
ATOM 2519 C CA . SER A 1 321 ? -19.867 -2.092 -1.547 1.00 94.69 321 SER A CA 1
ATOM 2520 C C . SER A 1 321 ? -19.233 -2.218 -0.171 1.00 94.69 321 SER A C 1
ATOM 2522 O O . SER A 1 321 ? -19.263 -3.286 0.448 1.00 94.69 321 SER A O 1
ATOM 2524 N N . ILE A 1 322 ? -18.688 -1.105 0.320 1.00 95.56 322 ILE A N 1
ATOM 2525 C CA . ILE A 1 322 ? -18.107 -1.043 1.660 1.00 95.56 322 ILE A CA 1
ATOM 2526 C C . ILE A 1 322 ? -19.162 -1.368 2.724 1.00 95.56 322 ILE A C 1
ATOM 2528 O O . ILE A 1 322 ? -18.873 -2.108 3.660 1.00 95.56 322 ILE A O 1
ATOM 2532 N N . GLU A 1 323 ? -20.409 -0.920 2.546 1.00 96.75 323 GLU A N 1
ATOM 2533 C CA . GLU A 1 323 ? -21.492 -1.222 3.484 1.00 96.75 323 GLU A CA 1
ATOM 2534 C C . GLU A 1 323 ? -21.836 -2.713 3.510 1.00 96.75 323 GLU A C 1
ATOM 2536 O O . GLU A 1 323 ? -22.079 -3.266 4.582 1.00 96.75 323 GLU A O 1
ATOM 2541 N N . GLN A 1 324 ? -21.838 -3.385 2.351 1.00 97.00 324 GLN A N 1
ATOM 2542 C CA . GLN A 1 324 ? -22.062 -4.833 2.292 1.00 97.00 324 GLN A CA 1
ATOM 2543 C C . GLN A 1 324 ? -20.934 -5.613 2.973 1.00 97.00 324 GLN A C 1
ATOM 2545 O O . GLN A 1 324 ? -21.210 -6.595 3.663 1.00 97.00 324 GLN A O 1
ATOM 2550 N N . GLU A 1 325 ? -19.685 -5.164 2.829 1.00 97.88 325 GLU A N 1
ATOM 2551 C CA . GLU A 1 325 ? -18.545 -5.805 3.485 1.00 97.88 325 GLU A CA 1
ATOM 2552 C C . GLU A 1 325 ? -18.591 -5.637 5.010 1.00 97.88 325 GLU A C 1
ATOM 2554 O O . GLU A 1 325 ? -18.441 -6.611 5.748 1.00 97.88 325 GLU A O 1
ATOM 2559 N N . PHE A 1 326 ? -18.893 -4.439 5.515 1.00 98.06 326 PHE A N 1
ATOM 2560 C CA . PHE A 1 326 ? -19.091 -4.258 6.957 1.00 98.06 326 PHE A CA 1
ATOM 2561 C C . PHE A 1 326 ? -20.317 -5.022 7.471 1.00 98.06 326 PHE A C 1
ATOM 2563 O O . PHE A 1 326 ? -20.249 -5.635 8.538 1.00 98.06 326 PHE A O 1
ATOM 2570 N N . LYS A 1 327 ? -21.395 -5.115 6.681 1.00 97.75 327 LYS A N 1
ATOM 2571 C CA . LYS A 1 327 ? -22.561 -5.942 7.022 1.00 97.75 327 LYS A CA 1
ATOM 2572 C C . LYS A 1 327 ? -22.209 -7.429 7.128 1.00 97.75 327 LYS A C 1
ATOM 2574 O O . LYS A 1 327 ? -22.717 -8.095 8.029 1.00 97.75 327 LYS A O 1
ATOM 2579 N N . ARG A 1 328 ? -21.322 -7.953 6.269 1.00 97.50 328 ARG A N 1
ATOM 2580 C CA . ARG A 1 328 ? -20.793 -9.331 6.367 1.00 97.50 328 ARG A CA 1
ATOM 2581 C C . ARG A 1 328 ? -20.077 -9.563 7.703 1.00 97.50 328 ARG A C 1
ATOM 2583 O O . ARG A 1 328 ? -20.230 -10.626 8.304 1.00 97.50 328 ARG A O 1
ATOM 2590 N N . MET A 1 329 ? -19.365 -8.548 8.192 1.00 96.50 329 MET A N 1
ATOM 2591 C CA . MET A 1 329 ? -18.729 -8.532 9.514 1.00 96.50 329 MET A CA 1
ATOM 2592 C C . MET A 1 329 ? -19.698 -8.200 10.667 1.00 96.50 329 MET A C 1
ATOM 2594 O O . MET A 1 329 ? -19.244 -8.038 11.791 1.00 96.50 329 MET A O 1
ATOM 2598 N N . GLN A 1 330 ? -21.015 -8.139 10.426 1.00 96.44 330 GLN A N 1
ATOM 2599 C CA . GLN A 1 330 ? -22.049 -7.784 11.415 1.00 96.44 330 GLN A CA 1
ATOM 2600 C C . GLN A 1 330 ? -21.929 -6.348 11.952 1.00 96.44 330 GLN A C 1
ATOM 2602 O O . GLN A 1 330 ? -22.158 -6.092 13.132 1.00 96.44 330 GLN A O 1
ATOM 2607 N N . VAL A 1 331 ? -21.578 -5.407 11.075 1.00 97.62 331 VAL A N 1
ATOM 2608 C CA . VAL A 1 331 ? -21.498 -3.973 11.369 1.00 97.62 331 VAL A CA 1
ATOM 2609 C C . VAL A 1 331 ? -22.417 -3.205 10.399 1.00 97.62 331 VAL A C 1
ATOM 2611 O O . VAL A 1 331 ? -22.374 -3.458 9.194 1.00 97.62 331 VAL A O 1
ATOM 2614 N N . PRO A 1 332 ? -23.257 -2.260 10.863 1.00 97.81 332 PRO A N 1
ATOM 2615 C CA . PRO A 1 332 ? -23.345 -1.742 12.229 1.00 97.81 332 PRO A CA 1
ATOM 2616 C C . PRO A 1 332 ? -23.975 -2.729 13.225 1.00 97.81 332 PRO A C 1
ATOM 2618 O O . PRO A 1 332 ? -24.744 -3.609 12.842 1.00 97.81 332 PRO A O 1
ATOM 2621 N N . ASN A 1 333 ? -23.647 -2.552 14.502 1.00 96.88 333 ASN A N 1
ATOM 2622 C CA . ASN A 1 333 ? -24.202 -3.266 15.654 1.00 96.88 333 ASN A CA 1
ATOM 2623 C C . ASN A 1 333 ? -24.280 -2.313 16.868 1.00 96.88 333 ASN A C 1
ATOM 2625 O O . ASN A 1 333 ? -24.205 -1.097 16.696 1.00 96.88 333 ASN A O 1
ATOM 2629 N N . ASN A 1 334 ? -24.462 -2.842 18.082 1.00 97.06 334 ASN A N 1
ATOM 2630 C CA . ASN A 1 334 ? -24.562 -2.021 19.297 1.00 97.06 334 ASN A CA 1
ATOM 2631 C C . ASN A 1 334 ? -23.269 -1.251 19.614 1.00 97.06 334 ASN A C 1
ATOM 2633 O O . ASN A 1 334 ? -23.339 -0.158 20.167 1.00 97.06 334 ASN A O 1
ATOM 2637 N N . GLU A 1 335 ? -22.112 -1.801 19.238 1.00 98.00 335 GLU A N 1
ATOM 2638 C CA . GLU A 1 335 ? -20.793 -1.254 19.567 1.00 98.00 335 GLU A CA 1
ATOM 2639 C C . GLU A 1 335 ? -20.192 -0.424 18.429 1.00 98.00 335 GLU A C 1
ATOM 2641 O O . GLU A 1 335 ? -19.385 0.469 18.673 1.00 98.00 335 GLU A O 1
ATOM 2646 N N . TRP A 1 336 ? -20.594 -0.680 17.182 1.00 98.56 336 TRP A N 1
ATOM 2647 C CA . TRP A 1 336 ? -20.032 -0.057 15.985 1.00 98.56 336 TRP A CA 1
ATOM 2648 C C . TRP A 1 336 ? -21.115 0.521 15.086 1.00 98.56 336 TRP A C 1
ATOM 2650 O O . TRP A 1 336 ? -22.041 -0.179 14.675 1.00 98.56 336 TRP A O 1
ATOM 2660 N N . CYS A 1 337 ? -20.962 1.785 14.696 1.00 98.38 337 CYS A N 1
ATOM 2661 C CA . CYS A 1 337 ? -21.899 2.474 13.818 1.00 98.38 337 CYS A CA 1
ATOM 2662 C C . CYS A 1 337 ? -21.204 3.101 12.602 1.00 98.38 337 CYS A C 1
ATOM 2664 O O . CYS A 1 337 ? -20.000 3.360 12.595 1.00 98.38 337 CYS A O 1
ATOM 2666 N N . LEU A 1 338 ? -21.989 3.337 11.549 1.00 97.88 338 LEU A N 1
ATOM 2667 C CA . LEU A 1 338 ? -21.574 4.146 10.408 1.00 97.88 338 LEU A CA 1
ATOM 2668 C C . LEU A 1 338 ? -21.674 5.629 10.782 1.00 97.88 338 LEU A C 1
ATOM 2670 O O . LEU A 1 338 ? -22.726 6.072 11.244 1.00 97.88 338 LEU A O 1
ATOM 2674 N N . THR A 1 339 ? -20.638 6.419 10.493 1.00 96.94 339 THR A N 1
ATOM 2675 C CA . THR A 1 339 ? -20.726 7.884 10.571 1.00 96.94 339 THR A CA 1
ATOM 2676 C C . THR A 1 339 ? -20.807 8.524 9.186 1.00 96.94 339 THR A C 1
ATOM 2678 O O . THR A 1 339 ? -20.110 8.136 8.250 1.00 96.94 339 THR A O 1
ATOM 2681 N N . ASN A 1 340 ? -21.655 9.549 9.063 1.00 97.06 340 ASN A N 1
ATOM 2682 C CA . ASN A 1 340 ? -21.817 10.338 7.839 1.00 97.06 340 ASN A CA 1
ATOM 2683 C C . ASN A 1 340 ? -20.874 11.553 7.773 1.00 97.06 340 ASN A C 1
ATOM 2685 O O . ASN A 1 340 ? -20.926 12.303 6.801 1.00 97.06 340 ASN A O 1
ATOM 2689 N N . LEU A 1 341 ? -20.007 11.757 8.773 1.00 97.81 341 LEU A N 1
ATOM 2690 C CA . LEU A 1 341 ? -19.101 12.914 8.822 1.00 97.81 341 LEU A CA 1
ATOM 2691 C C . LEU A 1 341 ? -18.114 12.961 7.649 1.00 97.81 341 LEU A C 1
ATOM 2693 O O . LEU A 1 341 ? -17.684 14.042 7.264 1.00 97.81 341 LEU A O 1
ATOM 2697 N N . ASN A 1 342 ? -17.770 11.811 7.061 1.00 98.38 342 ASN A N 1
ATOM 2698 C CA . ASN A 1 342 ? -16.902 11.759 5.885 1.00 98.38 342 ASN A CA 1
ATOM 2699 C C . ASN A 1 342 ? -17.659 11.592 4.561 1.00 98.38 342 ASN A C 1
ATOM 2701 O O . ASN A 1 342 ? -17.031 11.332 3.537 1.00 98.38 342 ASN A O 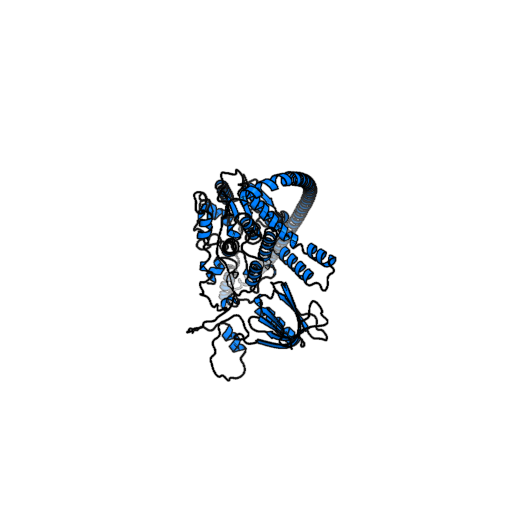1
ATOM 2705 N N . LYS A 1 343 ? -18.991 11.776 4.543 1.00 97.56 343 LYS A N 1
ATOM 2706 C CA . LYS A 1 343 ? -19.809 11.538 3.342 1.00 97.56 343 LYS A CA 1
ATOM 2707 C C . LYS A 1 343 ? -19.333 12.351 2.122 1.00 97.56 343 LYS A C 1
ATOM 2709 O O . LYS A 1 343 ? -19.403 11.885 0.986 1.00 97.56 343 LYS A O 1
ATOM 2714 N N . ASN A 1 344 ? -18.829 13.554 2.385 1.00 97.62 344 ASN A N 1
ATOM 2715 C CA . ASN A 1 344 ? -18.283 14.476 1.390 1.00 97.62 344 ASN A CA 1
ATOM 2716 C C . ASN A 1 344 ? -16.756 14.629 1.502 1.00 97.62 344 ASN A C 1
ATOM 2718 O O . ASN A 1 344 ? -16.208 15.614 1.011 1.00 97.62 344 ASN A O 1
ATOM 2722 N N . TYR A 1 345 ? -16.064 13.690 2.160 1.00 98.06 345 TYR A N 1
ATOM 2723 C CA . TYR A 1 345 ? -14.607 13.721 2.346 1.00 98.06 345 TYR A CA 1
ATOM 2724 C C . TYR A 1 345 ? -14.087 14.920 3.164 1.00 98.06 345 TYR A C 1
ATOM 2726 O O . TYR A 1 345 ? -12.939 15.333 3.014 1.00 98.06 345 TYR A O 1
ATOM 2734 N N . GLU A 1 346 ? -14.936 15.502 4.016 1.00 96.81 346 GLU A N 1
ATOM 2735 C CA . GLU A 1 346 ? -14.626 16.695 4.820 1.00 96.81 346 GLU A CA 1
ATOM 2736 C C . GLU A 1 346 ? -13.828 16.364 6.089 1.00 96.81 346 GLU A C 1
ATOM 2738 O O . GLU A 1 346 ? -13.007 17.166 6.534 1.00 96.81 346 GLU A O 1
ATOM 2743 N N . LEU A 1 347 ? -14.056 15.182 6.673 1.00 96.94 347 LEU A N 1
ATOM 2744 C CA . LEU A 1 347 ? -13.345 14.735 7.872 1.00 96.94 347 LEU A CA 1
ATOM 2745 C C . LEU A 1 347 ? -11.930 14.247 7.530 1.00 96.94 347 LEU A C 1
ATOM 2747 O O . LEU A 1 347 ? -10.975 14.553 8.244 1.00 96.94 347 LEU A O 1
ATOM 2751 N N . CYS A 1 348 ? -11.808 13.470 6.454 1.00 98.44 348 CYS A N 1
ATOM 2752 C CA . CYS A 1 348 ? -10.559 12.926 5.940 1.00 98.44 348 CYS A CA 1
ATOM 2753 C C . CYS A 1 348 ? -10.697 12.604 4.444 1.00 98.44 348 CYS A C 1
ATOM 2755 O O . CYS A 1 348 ? -11.346 11.631 4.052 1.00 98.44 348 CYS A O 1
ATOM 2757 N N . ASP A 1 349 ? -10.014 13.380 3.606 1.00 98.12 349 ASP A N 1
ATOM 2758 C CA . ASP A 1 349 ? -10.093 13.290 2.143 1.00 98.12 349 ASP A CA 1
ATOM 2759 C C . ASP A 1 349 ? -9.450 12.040 1.528 1.00 98.12 349 ASP A C 1
ATOM 2761 O O . ASP A 1 349 ? -9.709 11.689 0.378 1.00 98.12 349 ASP A O 1
ATOM 2765 N N . THR A 1 350 ? -8.643 11.336 2.316 1.00 98.44 350 THR A N 1
ATOM 2766 C CA . THR A 1 350 ? -7.977 10.085 1.930 1.00 98.44 350 THR A CA 1
ATOM 2767 C C . THR A 1 350 ? -8.615 8.836 2.548 1.00 98.44 350 THR A C 1
ATOM 2769 O O . THR A 1 350 ? -8.067 7.739 2.417 1.00 98.44 350 THR A O 1
ATOM 2772 N N . TYR A 1 351 ? -9.738 8.982 3.252 1.00 98.62 351 TYR A N 1
ATOM 2773 C CA . TYR A 1 351 ? -10.567 7.876 3.749 1.00 98.62 351 TYR A CA 1
ATOM 2774 C C . TYR A 1 351 ? -11.789 7.672 2.851 1.00 98.62 351 TYR A C 1
ATOM 2776 O O . TYR A 1 351 ? -12.154 8.591 2.114 1.00 98.62 351 TYR A O 1
ATOM 2784 N N . PRO A 1 352 ? -12.443 6.499 2.926 1.00 98.19 352 PRO A N 1
ATOM 2785 C CA . PRO A 1 352 ? -13.683 6.277 2.203 1.00 98.19 352 PRO A CA 1
ATOM 2786 C C . PRO A 1 352 ? -14.796 7.197 2.707 1.00 98.19 352 PRO A C 1
ATOM 2788 O O . PRO A 1 352 ? -14.777 7.676 3.848 1.00 98.19 352 PRO A O 1
ATOM 2791 N N . ARG A 1 353 ? -15.808 7.394 1.860 1.00 97.38 353 ARG A N 1
ATOM 2792 C CA . ARG A 1 353 ? -17.046 8.122 2.168 1.00 97.38 353 ARG A CA 1
ATOM 2793 C C . ARG A 1 353 ? -17.696 7.635 3.464 1.00 97.38 353 ARG A C 1
ATOM 2795 O O . ARG A 1 353 ? -18.207 8.427 4.256 1.00 97.38 353 ARG A O 1
ATOM 2802 N N . TYR A 1 354 ? -17.699 6.320 3.641 1.00 97.25 354 TYR A N 1
ATOM 2803 C CA . TYR A 1 354 ? -18.327 5.622 4.750 1.00 97.25 354 TYR A CA 1
ATOM 2804 C C . TYR A 1 354 ? -17.251 5.005 5.636 1.00 97.25 354 TYR A C 1
ATOM 2806 O O . TYR A 1 354 ? -16.503 4.132 5.202 1.00 97.25 354 TYR A O 1
ATOM 2814 N N . ILE A 1 355 ? -17.178 5.466 6.883 1.00 98.06 355 ILE A N 1
ATOM 2815 C CA . ILE A 1 355 ? -16.255 4.951 7.899 1.00 98.06 355 ILE A CA 1
ATOM 2816 C C . ILE A 1 355 ? -17.044 4.482 9.119 1.00 98.06 355 ILE A C 1
ATOM 2818 O O . ILE A 1 355 ? -18.063 5.076 9.484 1.00 98.06 355 ILE A O 1
ATOM 2822 N N . TYR A 1 356 ? -16.552 3.420 9.749 1.00 98.69 356 TYR A N 1
ATOM 2823 C CA . TYR A 1 356 ? -17.182 2.800 10.907 1.00 98.69 356 TYR A CA 1
ATOM 2824 C C . TYR A 1 356 ? -16.372 3.085 12.169 1.00 98.69 356 TYR A C 1
ATOM 2826 O O . TYR A 1 356 ? -15.145 2.942 12.190 1.00 98.69 356 TYR A O 1
ATOM 2834 N N . VAL A 1 357 ? -17.075 3.531 13.203 1.00 98.81 357 VAL A N 1
ATOM 2835 C CA . VAL A 1 357 ? -16.526 4.067 14.456 1.00 98.81 357 VAL A CA 1
ATOM 2836 C C . VAL A 1 357 ? -17.309 3.499 15.644 1.00 98.81 357 VAL A C 1
ATOM 2838 O O . VAL A 1 357 ? -18.418 2.994 15.435 1.00 98.81 357 VAL A O 1
ATOM 2841 N N . PRO A 1 358 ? -16.778 3.560 16.879 1.00 98.75 358 PRO A N 1
ATOM 2842 C CA . PRO A 1 358 ? -17.531 3.127 18.049 1.00 98.75 358 PRO A CA 1
ATOM 2843 C C . PRO A 1 358 ? -18.855 3.890 18.172 1.00 98.75 358 PRO A C 1
ATOM 2845 O O . PRO A 1 358 ? -18.878 5.114 18.030 1.00 98.75 358 PRO A O 1
ATOM 2848 N N . ALA A 1 359 ? -19.947 3.193 18.477 1.00 98.44 359 ALA A N 1
ATOM 2849 C CA . ALA A 1 359 ? -21.274 3.788 18.639 1.00 98.44 359 ALA A CA 1
ATOM 2850 C C . ALA A 1 359 ? -21.334 4.796 19.801 1.00 98.44 359 ALA A C 1
ATOM 2852 O O . ALA A 1 359 ? -22.131 5.733 19.776 1.00 98.44 359 ALA A O 1
ATOM 2853 N N . SER A 1 360 ? -20.454 4.635 20.791 1.00 98.38 360 SER A N 1
ATOM 2854 C CA . SER A 1 360 ? -20.265 5.545 21.924 1.00 98.38 360 SER A CA 1
ATOM 2855 C C . SER A 1 360 ? -19.498 6.831 21.575 1.00 98.38 360 SER A C 1
ATOM 2857 O O . SER A 1 360 ? -19.547 7.796 22.341 1.00 98.38 360 SER A O 1
ATOM 2859 N N . ALA A 1 361 ? -18.810 6.891 20.427 1.00 98.50 361 ALA A N 1
ATOM 2860 C CA . ALA A 1 361 ? -18.016 8.051 20.034 1.00 98.50 361 ALA A CA 1
ATOM 2861 C C . ALA A 1 361 ? -18.903 9.180 19.480 1.00 98.50 361 ALA A C 1
ATOM 2863 O O . ALA A 1 361 ? -19.560 9.054 18.446 1.00 98.50 361 ALA A O 1
ATOM 2864 N N . THR A 1 362 ? -18.890 10.334 20.147 1.00 98.44 362 THR A N 1
ATOM 2865 C CA . THR A 1 362 ? -19.654 11.514 19.723 1.00 98.44 362 THR A CA 1
ATOM 2866 C C . THR A 1 362 ? -19.004 12.224 18.532 1.00 98.44 362 THR A C 1
ATOM 2868 O O . THR A 1 362 ? -17.814 12.083 18.251 1.00 98.44 362 THR A O 1
ATOM 2871 N N . THR A 1 363 ? -19.764 13.081 17.844 1.00 98.25 363 THR A N 1
ATOM 2872 C CA . THR A 1 363 ? -19.225 13.891 16.735 1.00 98.25 363 THR A CA 1
ATOM 2873 C C . THR A 1 363 ? -18.040 14.767 17.162 1.00 98.25 363 THR A C 1
ATOM 2875 O O . THR A 1 363 ? -17.089 14.909 16.397 1.00 98.25 363 THR A O 1
ATOM 2878 N N . SER A 1 364 ? -18.050 15.325 18.380 1.00 98.50 364 SER A N 1
ATOM 2879 C CA . SER A 1 364 ? -16.928 16.128 18.885 1.00 98.50 364 SER A CA 1
ATOM 2880 C C . SER A 1 364 ? -15.663 15.292 19.080 1.00 98.50 364 SER A C 1
ATOM 2882 O O . SER A 1 364 ? -14.588 15.754 18.707 1.00 98.50 364 SER A O 1
ATOM 2884 N N . ILE A 1 365 ? -15.799 14.056 19.579 1.00 98.75 365 ILE A N 1
ATOM 2885 C CA . ILE A 1 365 ? -14.691 13.101 19.732 1.00 98.75 365 ILE A CA 1
ATOM 2886 C C . ILE A 1 365 ? -14.047 12.818 18.367 1.00 98.75 365 ILE A C 1
ATOM 2888 O O . ILE A 1 365 ? -12.838 12.969 18.194 1.00 98.75 365 ILE A O 1
ATOM 2892 N N . LEU A 1 366 ? -14.863 12.491 17.361 1.00 98.69 366 LEU A N 1
ATOM 2893 C CA . LEU A 1 366 ? -14.379 12.175 16.012 1.00 98.69 366 LEU A CA 1
ATOM 2894 C C . LEU A 1 366 ? -13.692 13.376 15.343 1.00 98.69 366 LEU A C 1
ATOM 2896 O O . LEU A 1 366 ? -12.621 13.232 14.754 1.00 98.69 366 LEU A O 1
ATOM 2900 N N . MET A 1 367 ? -14.278 14.571 15.462 1.00 98.50 367 MET A N 1
ATOM 2901 C CA . MET A 1 367 ? -13.715 15.809 14.909 1.00 98.50 367 MET A CA 1
ATOM 2902 C C . MET A 1 367 ? -12.433 16.257 15.627 1.00 98.50 367 MET A C 1
ATOM 2904 O O . MET A 1 367 ? -11.562 16.865 15.004 1.00 98.50 367 MET A O 1
ATOM 2908 N N . GLY A 1 368 ? -12.321 16.014 16.935 1.00 98.56 368 GLY A N 1
ATOM 2909 C CA . GLY A 1 368 ? -11.111 16.307 17.704 1.00 98.56 368 GLY A CA 1
ATOM 2910 C C . GLY A 1 368 ? -9.972 15.357 17.340 1.00 98.56 368 GLY A C 1
ATOM 2911 O O . GLY A 1 368 ? -8.887 15.814 16.974 1.00 98.56 368 GLY A O 1
ATOM 2912 N N . SER A 1 369 ? -10.249 14.049 17.327 1.00 98.69 369 SER A N 1
ATOM 2913 C CA . SER A 1 369 ? -9.271 13.031 16.927 1.00 98.69 369 SER A CA 1
ATOM 2914 C C . SER A 1 369 ? -8.779 13.238 15.491 1.00 98.69 369 SER A C 1
ATOM 2916 O O . SER A 1 369 ? -7.570 13.218 15.257 1.00 98.69 369 SER A O 1
ATOM 2918 N N . SER A 1 370 ? -9.661 13.531 14.525 1.00 98.56 370 SER A N 1
ATOM 2919 C CA . SER A 1 370 ? -9.228 13.769 13.139 1.00 98.56 370 SER A CA 1
ATOM 2920 C C . SER A 1 370 ? -8.247 14.940 13.031 1.00 98.56 370 SER A C 1
ATOM 2922 O O . SER A 1 370 ? -7.219 14.815 12.370 1.00 98.56 370 SER A O 1
ATOM 2924 N N . LYS A 1 371 ? -8.479 16.046 13.746 1.00 98.38 371 LYS A N 1
ATOM 2925 C CA . LYS A 1 371 ? -7.551 17.193 13.778 1.00 98.38 371 LYS A CA 1
ATOM 2926 C C . LYS A 1 371 ? -6.206 16.851 14.412 1.00 98.38 371 LYS A C 1
ATOM 2928 O O . LYS A 1 371 ? -5.194 17.443 14.038 1.00 98.38 371 LYS A O 1
ATOM 2933 N N . PHE A 1 372 ? -6.191 15.925 15.366 1.00 98.31 372 PHE A N 1
ATOM 2934 C CA . PHE A 1 372 ? -4.974 15.489 16.044 1.00 98.31 372 PHE A CA 1
ATOM 2935 C C . PHE A 1 372 ? -4.225 14.378 15.303 1.00 98.31 372 PHE A C 1
ATOM 2937 O O . PHE A 1 372 ? -3.050 14.140 15.573 1.00 98.31 372 PHE A O 1
ATOM 2944 N N . ARG A 1 373 ? -4.862 13.699 14.352 1.00 98.44 373 ARG A N 1
ATOM 2945 C CA . ARG A 1 373 ? -4.265 12.609 13.576 1.00 98.44 373 ARG A CA 1
ATOM 2946 C C . ARG A 1 373 ? -3.749 13.136 12.244 1.00 98.44 373 ARG A C 1
ATOM 2948 O O . ARG A 1 373 ? -4.374 13.965 11.582 1.00 98.44 373 ARG A O 1
ATOM 2955 N N . SER A 1 374 ? -2.562 12.688 11.838 1.00 98.06 374 SER A N 1
ATOM 2956 C CA . SER A 1 374 ? -1.937 13.183 10.609 1.00 98.06 374 SER A CA 1
ATOM 2957 C C . SER A 1 374 ? -2.869 13.002 9.402 1.00 98.06 374 SER A C 1
ATOM 2959 O O . SER A 1 374 ? -3.387 11.918 9.152 1.00 98.06 374 SER A O 1
ATOM 2961 N N . LYS A 1 375 ? -3.092 14.077 8.636 1.00 97.69 375 LYS A N 1
ATOM 2962 C CA . LYS A 1 375 ? -3.986 14.072 7.461 1.00 97.69 375 LYS A CA 1
ATOM 2963 C C . LYS A 1 375 ? -5.458 13.744 7.769 1.00 97.69 375 LYS A C 1
ATOM 2965 O O . LYS A 1 375 ? -6.162 13.311 6.868 1.00 97.69 375 LYS A O 1
ATOM 2970 N N . GLY A 1 376 ? -5.931 13.918 9.005 1.00 98.06 376 GLY A N 1
ATOM 2971 C CA . GLY A 1 376 ? -7.329 13.618 9.339 1.00 98.06 376 GLY A CA 1
ATOM 2972 C C . GLY A 1 376 ? -7.618 12.133 9.565 1.00 98.06 376 GLY A C 1
ATOM 2973 O O . GLY A 1 376 ? -8.751 11.770 9.870 1.00 98.06 376 GLY A O 1
ATOM 2974 N N . ARG A 1 377 ? -6.613 11.257 9.424 1.00 98.75 377 ARG A N 1
ATOM 2975 C CA . ARG A 1 377 ? -6.781 9.795 9.399 1.00 98.75 377 ARG A CA 1
ATOM 2976 C C . ARG A 1 377 ? -6.888 9.236 10.814 1.00 98.75 377 ARG A C 1
ATOM 2978 O O . ARG A 1 377 ? -5.925 8.665 11.338 1.00 98.75 377 ARG A O 1
ATOM 2985 N N . LEU A 1 378 ? -8.044 9.472 11.425 1.00 98.75 378 LEU A N 1
ATOM 2986 C CA . LEU A 1 378 ? -8.428 9.016 12.759 1.00 98.75 378 LEU A CA 1
ATOM 2987 C C . LEU A 1 378 ? -8.574 7.482 12.863 1.00 98.75 378 LEU A C 1
ATOM 2989 O O . LEU A 1 378 ? -8.737 6.822 11.831 1.00 98.75 378 LEU A O 1
ATOM 2993 N N . PRO A 1 379 ? -8.504 6.905 14.081 1.00 98.75 379 PRO A N 1
ATOM 2994 C CA . PRO A 1 379 ? -8.828 5.501 14.345 1.00 98.75 379 PRO A CA 1
ATOM 2995 C C . PRO A 1 379 ? -10.223 5.114 13.857 1.00 98.75 379 PRO A C 1
ATOM 2997 O O . PRO A 1 379 ? -11.225 5.666 14.306 1.00 98.75 379 PRO A O 1
ATOM 3000 N N . VAL A 1 380 ? -10.279 4.151 12.936 1.00 98.88 380 VAL A N 1
ATOM 3001 C CA . VAL A 1 380 ? -11.526 3.596 12.388 1.00 98.88 380 VAL A CA 1
ATOM 3002 C C . VAL A 1 380 ? -11.416 2.086 12.207 1.00 98.88 380 VAL A C 1
ATOM 3004 O O . VAL A 1 380 ? -10.312 1.557 12.032 1.00 98.88 380 VAL A O 1
ATOM 3007 N N . LEU A 1 381 ? -12.559 1.400 12.229 1.00 98.81 381 LEU A N 1
ATOM 3008 C CA . LEU A 1 381 ? -12.641 -0.053 12.089 1.00 98.81 381 LEU A CA 1
ATOM 3009 C C . LEU A 1 381 ? -12.178 -0.511 10.700 1.00 98.81 381 LEU A C 1
ATOM 3011 O O . LEU A 1 381 ? -12.569 0.071 9.688 1.00 98.81 381 LEU A O 1
ATOM 3015 N N . THR A 1 382 ? -11.394 -1.590 10.646 1.00 98.12 382 THR A N 1
ATOM 3016 C CA . THR A 1 382 ? -11.035 -2.270 9.386 1.00 98.12 382 THR A CA 1
ATOM 3017 C C . THR A 1 382 ? -11.404 -3.755 9.381 1.00 98.12 382 THR A C 1
ATOM 3019 O O . THR A 1 382 ? -11.625 -4.316 8.304 1.00 98.12 382 THR A O 1
ATOM 3022 N N . TYR A 1 383 ? -11.489 -4.381 10.561 1.00 98.75 383 TYR A N 1
ATOM 3023 C CA . TYR A 1 383 ? -11.882 -5.779 10.745 1.00 98.75 383 TYR A CA 1
ATOM 3024 C C . TYR A 1 383 ? -12.500 -5.996 12.134 1.00 98.75 383 TYR A C 1
ATOM 3026 O O . TYR A 1 383 ? -11.979 -5.470 13.117 1.00 98.75 383 TYR A O 1
ATOM 3034 N N . LEU A 1 384 ? -13.572 -6.791 12.211 1.00 98.44 384 LEU A N 1
ATOM 3035 C CA . LEU A 1 384 ? -14.202 -7.240 13.458 1.00 98.44 384 LEU A CA 1
ATOM 3036 C C . LEU A 1 384 ? -14.227 -8.771 13.490 1.00 98.44 384 LEU A C 1
ATOM 3038 O O . LEU A 1 384 ? -14.788 -9.410 12.596 1.00 98.44 384 LEU A O 1
ATOM 3042 N N . HIS A 1 385 ? -13.655 -9.356 14.539 1.00 97.06 385 HIS A N 1
ATOM 3043 C CA . HIS A 1 385 ? -13.689 -10.793 14.756 1.00 97.06 385 HIS A CA 1
ATOM 3044 C C . HIS A 1 385 ? -15.010 -11.202 15.421 1.00 97.06 385 HIS A C 1
ATOM 3046 O O . HIS A 1 385 ? -15.266 -10.925 16.592 1.00 97.06 385 HIS A O 1
ATOM 3052 N N . ARG A 1 386 ? -15.878 -11.861 14.645 1.00 92.12 386 ARG A N 1
ATOM 3053 C CA . ARG A 1 386 ? -17.291 -12.083 15.006 1.00 92.12 386 ARG A CA 1
ATOM 3054 C C . ARG A 1 386 ? -17.496 -12.854 16.314 1.00 92.12 386 ARG A C 1
ATOM 3056 O O . ARG A 1 386 ? -18.463 -12.582 17.017 1.00 92.12 386 ARG A O 1
ATOM 3063 N N . SER A 1 387 ? -16.628 -13.810 16.643 1.00 91.56 387 SER A N 1
ATOM 3064 C CA . SER A 1 387 ? -16.845 -14.692 17.798 1.00 91.56 387 SER A CA 1
ATOM 3065 C C . SER A 1 387 ? -16.452 -14.068 19.137 1.00 91.56 387 SER A C 1
ATOM 3067 O O . SER A 1 387 ? -17.109 -14.351 20.133 1.00 91.56 387 SER A O 1
ATOM 3069 N N . ASN A 1 388 ? -15.424 -13.216 19.175 1.00 94.94 388 ASN A N 1
ATOM 3070 C CA . ASN A 1 388 ? -14.886 -12.656 20.425 1.00 94.94 388 ASN A CA 1
ATOM 3071 C C . ASN A 1 388 ? -14.922 -11.118 20.497 1.00 94.94 388 ASN A C 1
ATOM 3073 O O . ASN A 1 388 ? -14.492 -10.562 21.498 1.00 94.94 388 ASN A O 1
ATOM 3077 N N . GLN A 1 389 ? -15.431 -10.439 19.463 1.00 96.12 389 GLN A N 1
ATOM 3078 C CA . GLN A 1 389 ? -15.546 -8.976 19.373 1.00 96.12 389 GLN A CA 1
ATOM 3079 C C . GLN A 1 389 ? -14.214 -8.202 19.353 1.00 96.12 389 GLN A C 1
ATOM 3081 O O . GLN A 1 389 ? -14.220 -6.972 19.372 1.00 96.12 389 GLN A O 1
ATOM 3086 N N . ALA A 1 390 ? -13.067 -8.879 19.243 1.00 98.31 390 ALA A N 1
ATOM 3087 C CA . ALA A 1 390 ? -11.789 -8.205 19.046 1.00 98.31 390 ALA A CA 1
ATOM 3088 C C . ALA A 1 390 ? -11.733 -7.537 17.663 1.00 98.31 390 ALA A C 1
ATOM 3090 O O . ALA A 1 390 ? -12.201 -8.086 16.659 1.00 98.31 390 ALA A O 1
ATOM 3091 N N . VAL A 1 391 ? -11.148 -6.340 17.602 1.00 98.75 391 VAL A N 1
ATOM 3092 C CA . VAL A 1 391 ? -11.119 -5.524 16.380 1.00 98.75 391 VAL A CA 1
ATOM 3093 C C . VAL A 1 391 ? -9.716 -5.175 15.934 1.00 98.75 391 VAL A C 1
ATOM 3095 O O . VAL A 1 391 ? -8.826 -4.960 16.754 1.00 98.75 391 VAL A O 1
ATOM 3098 N N . ILE A 1 392 ? -9.553 -5.016 14.622 1.00 98.88 392 ILE A N 1
ATOM 3099 C CA . ILE A 1 392 ? -8.439 -4.267 14.051 1.00 98.88 392 ILE A CA 1
ATOM 3100 C C . ILE A 1 392 ? -8.980 -2.898 13.642 1.00 98.88 392 ILE A C 1
ATOM 3102 O O . ILE A 1 392 ? -9.883 -2.788 12.803 1.00 98.88 392 ILE A O 1
ATOM 3106 N N . CYS A 1 393 ? -8.389 -1.852 14.204 1.00 98.94 393 CYS A N 1
ATOM 3107 C CA . CYS A 1 393 ? -8.580 -0.468 13.796 1.00 98.94 393 CYS A CA 1
ATOM 3108 C C . CYS A 1 393 ? -7.316 0.055 13.115 1.00 98.94 393 CYS A C 1
ATOM 3110 O O . CYS A 1 393 ? -6.206 -0.396 13.397 1.00 98.94 393 CYS A O 1
ATOM 3112 N N . ARG A 1 394 ? -7.470 1.037 12.228 1.00 98.88 394 ARG A N 1
ATOM 3113 C CA . ARG A 1 394 ? -6.351 1.675 11.521 1.00 98.88 394 ARG A CA 1
ATOM 3114 C C . ARG A 1 394 ? -6.393 3.192 11.635 1.00 98.88 394 ARG A C 1
ATOM 3116 O O . ARG A 1 394 ? -7.472 3.781 11.649 1.00 98.88 394 ARG A O 1
ATOM 3123 N N . CYS A 1 395 ? -5.219 3.818 11.674 1.00 98.88 395 CYS A N 1
ATOM 3124 C CA . CYS A 1 395 ? -5.069 5.273 11.650 1.00 98.88 395 CYS A CA 1
ATOM 3125 C C . CYS A 1 395 ? -3.690 5.729 11.151 1.00 98.88 395 CYS A C 1
ATOM 3127 O O . CYS A 1 395 ? -2.833 4.939 10.740 1.00 98.88 395 CYS A O 1
ATOM 3129 N N . SER A 1 396 ? -3.489 7.044 11.156 1.00 98.69 396 SER A N 1
ATOM 3130 C CA . SER A 1 396 ? -2.178 7.688 11.068 1.00 98.69 396 SER A CA 1
ATOM 3131 C C . SER A 1 396 ? -1.605 7.988 12.458 1.00 98.69 396 SER A C 1
ATOM 3133 O O . SER A 1 396 ? -2.288 7.872 13.480 1.00 98.69 396 SER A O 1
ATOM 3135 N N . GLN A 1 397 ? -0.339 8.410 12.497 1.00 97.88 397 GLN A N 1
ATOM 3136 C CA . GLN A 1 397 ? 0.285 8.846 13.743 1.00 97.88 397 GLN A CA 1
ATOM 3137 C C . GLN A 1 397 ? -0.423 10.059 14.372 1.00 97.88 397 GLN A C 1
ATOM 3139 O O . GLN A 1 397 ? -0.918 10.930 13.639 1.00 97.88 397 GLN A O 1
ATOM 3144 N N . PRO A 1 398 ? -0.384 10.182 15.708 1.00 97.25 398 PRO A N 1
ATOM 3145 C CA . PRO A 1 398 ? -0.820 11.391 16.391 1.00 97.25 398 PRO A CA 1
ATOM 3146 C C . PRO A 1 398 ? 0.145 12.564 16.150 1.00 97.25 398 PRO A C 1
ATOM 3148 O O . PRO A 1 398 ? 1.353 12.397 15.942 1.00 97.25 398 PRO A O 1
ATOM 3151 N N . LEU A 1 399 ? -0.385 13.783 16.231 1.00 96.12 399 LEU A N 1
ATOM 3152 C CA . LEU A 1 399 ? 0.355 15.048 16.205 1.00 96.12 399 LEU A CA 1
ATOM 3153 C C . LEU A 1 399 ? 0.830 15.435 17.617 1.00 96.12 399 LEU A C 1
ATOM 3155 O O . LEU A 1 399 ? 0.680 16.571 18.061 1.00 96.12 399 LEU A O 1
ATOM 3159 N N . SER A 1 400 ? 1.380 14.458 18.344 1.00 90.62 400 SER A N 1
ATOM 3160 C CA . SER A 1 400 ? 1.738 14.580 19.763 1.00 90.62 400 SER A CA 1
ATOM 3161 C C . SER A 1 400 ? 2.937 15.492 20.023 1.00 90.62 400 SER A C 1
ATOM 3163 O O . SER A 1 400 ? 3.102 16.009 21.123 1.00 90.62 400 SER A O 1
ATOM 3165 N N . GLY A 1 401 ? 3.830 15.664 19.050 1.00 89.56 401 GLY A N 1
ATOM 3166 C CA . GLY A 1 401 ? 5.133 16.286 19.259 1.00 89.56 401 GLY A CA 1
ATOM 3167 C C . GLY A 1 401 ? 5.816 15.782 20.534 1.00 89.56 401 GLY A C 1
ATOM 3168 O O . GLY A 1 401 ? 5.767 14.599 20.882 1.00 89.56 401 GLY A O 1
ATOM 3169 N N . PHE A 1 402 ? 6.424 16.695 21.285 1.00 82.38 402 PHE A N 1
ATOM 3170 C CA . PHE A 1 402 ? 7.007 16.351 22.581 1.00 82.38 402 PHE A CA 1
ATOM 3171 C C . PHE A 1 402 ? 5.958 16.167 23.686 1.00 82.38 402 PHE A C 1
ATOM 3173 O O . PHE A 1 402 ? 6.109 15.247 24.494 1.00 82.38 402 PHE A O 1
ATOM 3180 N N . SER A 1 403 ? 4.911 16.997 23.708 1.00 84.62 403 SER A N 1
ATOM 3181 C CA . SER A 1 403 ? 3.979 17.116 24.841 1.00 84.62 403 SER A CA 1
ATOM 3182 C C . SER A 1 403 ? 2.524 17.427 24.468 1.00 84.62 403 SER A C 1
ATOM 3184 O O . SER A 1 403 ? 1.697 17.565 25.367 1.00 84.62 403 SER A O 1
ATOM 3186 N N . ALA A 1 404 ? 2.194 17.566 23.181 1.00 90.00 404 ALA A N 1
ATOM 3187 C CA . ALA A 1 404 ? 0.824 17.823 22.760 1.00 90.00 404 ALA A CA 1
ATOM 3188 C C . ALA A 1 404 ? -0.066 16.615 23.073 1.00 90.00 404 ALA A C 1
ATOM 3190 O O . ALA A 1 404 ? 0.314 15.456 22.883 1.00 90.00 404 ALA A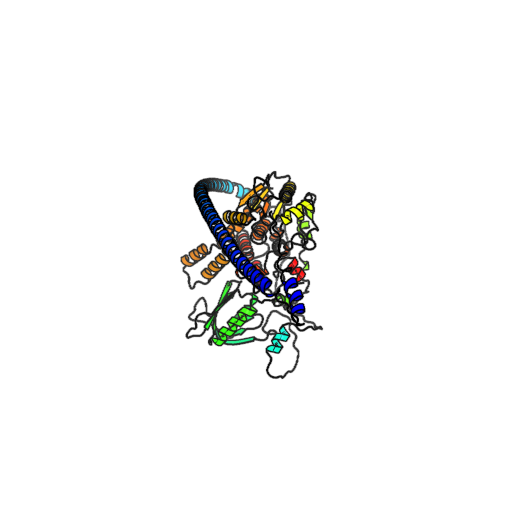 O 1
ATOM 3191 N N . ARG A 1 405 ? -1.261 16.926 23.563 1.00 94.06 405 ARG A N 1
ATOM 3192 C CA . ARG A 1 405 ? -2.258 15.980 24.050 1.00 94.06 405 ARG A CA 1
ATOM 3193 C C . ARG A 1 405 ? -3.601 16.318 23.408 1.00 94.06 405 ARG A C 1
ATOM 3195 O O . ARG A 1 405 ? -3.882 17.496 23.188 1.00 94.06 405 ARG A O 1
ATOM 3202 N N . CYS A 1 406 ? -4.419 15.309 23.127 1.00 96.75 406 CYS A N 1
ATOM 3203 C CA . CYS A 1 406 ? -5.774 15.488 22.617 1.00 96.75 406 CYS A CA 1
ATOM 3204 C C . CYS A 1 406 ? -6.719 14.589 23.406 1.00 96.75 406 CYS A C 1
ATOM 3206 O O . CYS A 1 406 ? -6.672 13.367 23.278 1.00 96.75 406 CYS A O 1
ATOM 3208 N N . LEU A 1 407 ? -7.573 15.214 24.218 1.00 97.62 407 LEU A N 1
ATOM 3209 C CA . LEU A 1 407 ? -8.530 14.495 25.056 1.00 97.62 407 LEU A CA 1
ATOM 3210 C C . LEU A 1 407 ? -9.536 13.723 24.203 1.00 97.62 407 LEU A C 1
ATOM 3212 O O . LEU A 1 407 ? -9.919 12.616 24.559 1.00 97.62 407 LEU A O 1
ATOM 3216 N N . GLU A 1 408 ? -9.930 14.276 23.059 1.00 98.50 408 GLU A N 1
ATOM 3217 C CA . GLU A 1 408 ? -10.847 13.630 22.127 1.00 98.50 408 GLU A CA 1
ATOM 3218 C C . GLU A 1 408 ? -10.236 12.371 21.493 1.00 98.50 408 GLU A C 1
ATOM 3220 O O . GLU A 1 408 ? -10.939 11.383 21.306 1.00 98.50 408 GLU A O 1
ATOM 3225 N N . ASP A 1 409 ? -8.935 12.363 21.189 1.00 98.38 409 ASP A N 1
ATOM 3226 C CA . ASP A 1 409 ? -8.256 11.178 20.645 1.00 98.38 409 ASP A CA 1
ATOM 3227 C C . ASP A 1 409 ? -8.100 10.074 21.700 1.00 98.38 409 ASP A C 1
ATOM 3229 O O . ASP A 1 409 ? -8.352 8.903 21.419 1.00 98.38 409 ASP A O 1
ATOM 3233 N N . GLU A 1 410 ? -7.778 10.451 22.939 1.00 97.81 410 GLU A N 1
ATOM 3234 C CA . GLU A 1 410 ? -7.766 9.532 24.083 1.00 97.81 410 GLU A CA 1
ATOM 3235 C C . GLU A 1 410 ? -9.152 8.938 24.344 1.00 97.81 410 GLU A C 1
ATOM 3237 O O . GLU A 1 410 ? -9.295 7.727 24.500 1.00 97.81 410 GLU A O 1
ATOM 3242 N N . GLN A 1 411 ? -10.194 9.774 24.330 1.00 98.19 411 GLN A N 1
ATOM 3243 C CA . GLN A 1 411 ? -11.580 9.328 24.458 1.00 98.19 411 GLN A CA 1
ATOM 3244 C C . GLN A 1 411 ? -11.981 8.390 23.321 1.00 98.19 411 GLN A C 1
ATOM 3246 O O . GLN A 1 411 ? -12.665 7.403 23.581 1.00 98.19 411 GLN A O 1
ATOM 3251 N N . LEU A 1 412 ? -11.550 8.648 22.083 1.00 98.69 412 LEU A N 1
ATOM 3252 C CA . LEU A 1 412 ? -11.830 7.756 20.959 1.00 98.69 412 LEU A CA 1
ATOM 3253 C C . LEU A 1 412 ? -11.171 6.386 21.148 1.00 98.69 412 LEU A C 1
ATOM 3255 O O . LEU A 1 412 ? -11.824 5.366 20.936 1.00 98.69 412 LEU A O 1
ATOM 3259 N N . LEU A 1 413 ? -9.908 6.348 21.578 1.00 98.06 413 LEU A N 1
ATOM 3260 C CA . LEU A 1 413 ? -9.217 5.094 21.885 1.00 98.06 413 LEU A CA 1
ATOM 3261 C C . LEU A 1 413 ? -9.881 4.346 23.053 1.00 98.06 413 LEU A C 1
ATOM 3263 O O . LEU A 1 413 ? -10.055 3.132 22.968 1.00 98.06 413 LEU A O 1
ATOM 3267 N N . ASN A 1 414 ? -10.364 5.058 24.074 1.00 97.44 414 ASN A N 1
ATOM 3268 C CA . ASN A 1 414 ? -11.167 4.465 25.148 1.00 97.44 414 ASN A CA 1
ATOM 3269 C C . ASN A 1 414 ? -12.514 3.923 24.644 1.00 97.44 414 ASN A C 1
ATOM 3271 O O . ASN A 1 414 ? -12.942 2.855 25.078 1.00 97.44 414 ASN A O 1
ATOM 3275 N N . CYS A 1 415 ? -13.171 4.609 23.703 1.00 98.38 415 CYS A N 1
ATOM 3276 C CA . CYS A 1 415 ? -14.393 4.105 23.072 1.00 98.38 415 CYS A CA 1
ATOM 3277 C C . CYS A 1 415 ? -14.118 2.807 22.300 1.00 98.38 415 CYS A C 1
ATOM 3279 O O . CYS A 1 415 ? -14.907 1.876 22.403 1.00 98.38 415 CYS A O 1
ATOM 3281 N N . ILE A 1 416 ? -12.994 2.723 21.571 1.00 98.56 416 ILE A N 1
ATOM 3282 C CA . ILE A 1 416 ? -12.577 1.500 20.862 1.00 98.56 416 ILE A CA 1
ATOM 3283 C C . ILE A 1 416 ? -12.332 0.362 21.852 1.00 98.56 416 ILE A C 1
ATOM 3285 O O . ILE A 1 416 ? -12.852 -0.733 21.644 1.00 98.56 416 ILE A O 1
ATOM 3289 N N . LEU A 1 417 ? -11.590 0.614 22.934 1.00 97.50 417 LEU A N 1
ATOM 3290 C CA . LEU A 1 417 ? -11.376 -0.378 23.989 1.00 97.50 417 LEU A CA 1
ATOM 3291 C C . LEU A 1 417 ? -12.714 -0.877 24.560 1.00 97.50 417 LEU A C 1
ATOM 3293 O O . LEU A 1 417 ? -12.916 -2.080 24.685 1.00 97.50 417 LEU A O 1
ATOM 3297 N N . GLY A 1 418 ? -13.656 0.037 24.811 1.00 97.19 418 GLY A N 1
ATOM 3298 C CA . GLY A 1 418 ? -14.988 -0.276 25.333 1.00 97.19 418 GLY A CA 1
ATOM 3299 C C . GLY A 1 418 ? -15.858 -1.154 24.426 1.00 97.19 418 GLY A C 1
ATOM 3300 O O . GLY A 1 418 ? -16.758 -1.811 24.936 1.00 97.19 418 GLY A O 1
ATOM 3301 N N . THR A 1 419 ? -15.571 -1.229 23.119 1.00 97.75 419 THR A N 1
ATOM 3302 C CA . THR A 1 419 ? -16.305 -2.121 22.195 1.00 97.75 419 THR A CA 1
ATOM 3303 C C . THR A 1 419 ? -15.992 -3.607 22.395 1.00 97.75 419 THR A C 1
ATOM 3305 O O . THR A 1 419 ? -16.702 -4.460 21.867 1.00 97.75 419 THR A O 1
ATOM 3308 N N . ASN A 1 420 ? -14.931 -3.928 23.143 1.00 96.38 420 ASN A N 1
ATOM 3309 C CA . ASN A 1 420 ? -14.520 -5.295 23.438 1.00 96.38 420 ASN A CA 1
ATOM 3310 C C . ASN A 1 420 ? -14.421 -5.503 24.961 1.00 96.38 420 ASN A C 1
ATOM 3312 O O . ASN A 1 420 ? -13.337 -5.373 25.534 1.00 96.38 420 ASN A O 1
ATOM 3316 N N . PRO A 1 421 ? -15.524 -5.878 25.633 1.00 90.31 421 PRO A N 1
ATOM 3317 C CA . PRO A 1 421 ? -15.519 -6.127 27.075 1.00 90.31 421 PRO A CA 1
ATOM 3318 C C . PRO A 1 421 ? -14.701 -7.368 27.480 1.00 90.31 421 PRO A C 1
ATOM 3320 O O . PRO A 1 421 ? -14.486 -7.590 28.669 1.00 90.31 421 PRO A O 1
ATOM 3323 N N . GLY A 1 422 ? -14.250 -8.184 26.518 1.00 91.00 422 GLY A N 1
ATOM 3324 C CA . GLY A 1 422 ? -13.418 -9.362 26.761 1.00 91.00 422 GLY A CA 1
ATOM 3325 C C . GLY A 1 422 ? -11.965 -9.042 27.123 1.00 91.00 422 GLY A C 1
ATOM 3326 O O . GLY A 1 422 ? -11.259 -9.927 27.603 1.00 91.00 422 GLY A O 1
ATOM 3327 N N . SER A 1 423 ? -11.513 -7.795 26.938 1.00 95.31 423 SER A N 1
ATOM 3328 C CA . SER A 1 423 ? -10.153 -7.373 27.275 1.00 95.31 423 SER A CA 1
ATOM 3329 C C . SER A 1 423 ? -10.128 -6.021 27.984 1.00 95.31 423 SER A C 1
ATOM 3331 O O . SER A 1 423 ? -10.709 -5.043 27.528 1.00 95.31 423 SER A O 1
ATOM 3333 N N . ASN A 1 424 ? -9.359 -5.938 29.072 1.00 95.06 424 ASN A N 1
ATOM 3334 C CA . ASN A 1 424 ? -9.148 -4.691 29.818 1.00 95.06 424 ASN A CA 1
ATOM 3335 C C . ASN A 1 424 ? -8.079 -3.782 29.192 1.00 95.06 424 ASN A C 1
ATOM 3337 O O . ASN A 1 424 ? -7.820 -2.700 29.709 1.00 95.06 424 ASN A O 1
ATOM 3341 N N . PHE A 1 425 ? -7.409 -4.232 28.130 1.00 96.75 425 PHE A N 1
ATOM 3342 C CA . PHE A 1 425 ? -6.404 -3.452 27.416 1.00 96.75 425 PHE A CA 1
ATOM 3343 C C . PHE A 1 425 ? -6.485 -3.702 25.908 1.00 96.75 425 PHE A C 1
ATOM 3345 O O . PHE A 1 425 ? -7.056 -4.696 25.456 1.00 96.75 425 PHE A O 1
ATOM 3352 N N . MET A 1 426 ? -5.859 -2.829 25.125 1.00 97.50 426 MET A N 1
ATOM 3353 C CA . MET A 1 426 ? -5.669 -3.042 23.688 1.00 97.50 426 MET A CA 1
ATOM 3354 C C . MET A 1 426 ? -4.223 -2.791 23.272 1.00 97.50 426 MET A C 1
ATOM 3356 O O . MET A 1 426 ? -3.471 -2.099 23.963 1.00 97.50 426 MET A O 1
ATOM 3360 N N . TYR A 1 427 ? -3.822 -3.341 22.131 1.00 98.50 427 TYR A N 1
ATOM 3361 C CA . TYR A 1 427 ? -2.515 -3.051 21.553 1.00 98.50 427 TYR A CA 1
ATOM 3362 C C . TYR A 1 427 ? -2.571 -1.823 20.649 1.00 98.50 427 TYR A C 1
ATOM 3364 O O . TYR A 1 427 ? -3.481 -1.681 19.834 1.00 98.50 427 TYR A O 1
ATOM 3372 N N . VAL A 1 428 ? -1.550 -0.972 20.739 1.00 98.38 428 VAL A N 1
ATOM 3373 C CA . VAL A 1 428 ? -1.260 0.041 19.720 1.00 98.38 428 VAL A CA 1
ATOM 3374 C C . VAL A 1 428 ? 0.026 -0.363 19.014 1.00 98.38 428 VAL A C 1
ATOM 3376 O O . VAL A 1 428 ? 1.095 -0.445 19.621 1.00 98.38 428 VAL A O 1
ATOM 3379 N N . VAL A 1 429 ? -0.095 -0.670 17.725 1.00 98.50 429 VAL A N 1
ATOM 3380 C CA . VAL A 1 429 ? 0.999 -1.156 16.886 1.00 98.50 429 VAL A CA 1
ATOM 3381 C C . VAL A 1 429 ? 1.471 -0.031 15.980 1.00 98.50 429 VAL A C 1
ATOM 3383 O O . VAL A 1 429 ? 0.823 0.306 14.983 1.00 98.50 429 VAL A O 1
ATOM 3386 N N . ASP A 1 430 ? 2.651 0.503 16.286 1.00 98.19 430 ASP A N 1
ATOM 3387 C CA . ASP A 1 430 ? 3.383 1.364 15.369 1.00 98.19 430 ASP A CA 1
ATOM 3388 C C . ASP A 1 430 ? 4.336 0.515 14.537 1.00 98.19 430 ASP A C 1
ATOM 3390 O O . ASP A 1 430 ? 5.357 -0.009 14.987 1.00 98.19 430 ASP A O 1
ATOM 3394 N N . THR A 1 431 ? 4.005 0.393 13.262 1.00 97.81 431 THR A N 1
ATOM 3395 C CA . THR A 1 431 ? 4.794 -0.420 12.331 1.00 97.81 431 THR A CA 1
ATOM 3396 C C . THR A 1 431 ? 6.208 0.121 12.095 1.00 97.81 431 THR A C 1
ATOM 3398 O O . THR A 1 431 ? 7.025 -0.575 11.501 1.00 97.81 431 THR A O 1
ATOM 3401 N N . ARG A 1 432 ? 6.542 1.348 12.516 1.00 97.38 432 ARG A N 1
ATOM 3402 C CA . ARG A 1 432 ? 7.857 1.961 12.272 1.00 97.38 432 ARG A CA 1
ATOM 3403 C C . ARG A 1 432 ? 8.957 1.369 13.163 1.00 97.38 432 ARG A C 1
ATOM 3405 O O . ARG A 1 432 ? 8.694 0.874 14.256 1.00 97.38 432 ARG A O 1
ATOM 3412 N N . PRO A 1 433 ? 10.234 1.531 12.775 1.00 94.75 433 PRO A N 1
ATOM 3413 C CA . PRO A 1 433 ? 11.334 1.492 13.728 1.00 94.75 433 PRO A CA 1
ATOM 3414 C C . PRO A 1 433 ? 11.171 2.600 14.767 1.00 94.75 433 PRO A C 1
ATOM 3416 O O . PRO A 1 433 ? 10.883 3.748 14.410 1.00 94.75 433 PRO A O 1
ATOM 3419 N N . ARG A 1 434 ? 11.433 2.284 16.040 1.00 92.88 434 ARG A N 1
ATOM 3420 C CA . ARG A 1 434 ? 11.341 3.238 17.159 1.00 92.88 434 ARG A CA 1
ATOM 3421 C C . ARG A 1 434 ? 12.111 4.535 16.890 1.00 92.88 434 ARG A C 1
ATOM 3423 O O . ARG A 1 434 ? 11.608 5.617 17.173 1.00 92.88 434 ARG A O 1
ATOM 3430 N N . ILE A 1 435 ? 13.287 4.449 16.261 1.00 90.88 435 ILE A N 1
ATOM 3431 C CA . ILE A 1 435 ? 14.107 5.626 15.931 1.00 90.88 435 ILE A CA 1
ATOM 3432 C C . ILE A 1 435 ? 13.405 6.567 14.937 1.00 90.88 435 ILE A C 1
ATOM 3434 O O . ILE A 1 435 ? 13.445 7.786 15.088 1.00 90.88 435 ILE A O 1
ATOM 3438 N N . ASN A 1 436 ? 12.680 6.006 13.966 1.00 90.38 436 ASN A N 1
ATOM 3439 C CA . ASN A 1 436 ? 11.926 6.772 12.979 1.00 90.38 436 ASN A CA 1
ATOM 3440 C C . ASN A 1 436 ? 10.683 7.406 13.617 1.00 90.38 436 ASN A C 1
ATOM 3442 O O . ASN A 1 436 ? 10.316 8.530 13.268 1.00 90.38 436 ASN A O 1
ATOM 3446 N N . ALA A 1 437 ? 10.051 6.716 14.570 1.00 89.75 437 ALA A N 1
ATOM 3447 C CA . ALA A 1 437 ? 8.954 7.271 15.357 1.00 89.75 437 ALA A CA 1
ATOM 3448 C C . ALA A 1 437 ? 9.423 8.441 16.241 1.00 89.75 437 ALA A C 1
ATOM 3450 O O . ALA A 1 437 ? 8.788 9.496 16.249 1.00 89.75 437 ALA A O 1
ATOM 3451 N N . MET A 1 438 ? 10.587 8.316 16.888 1.00 89.38 438 MET A N 1
ATOM 3452 C CA . MET A 1 438 ? 11.214 9.401 17.655 1.00 89.38 438 MET A CA 1
ATOM 3453 C C . MET A 1 438 ? 11.585 10.605 16.779 1.00 89.38 438 MET A C 1
ATOM 3455 O O . MET A 1 438 ? 11.334 11.744 17.167 1.00 89.38 438 MET A O 1
ATOM 3459 N N . ALA A 1 439 ? 12.118 10.383 15.575 1.00 88.88 439 ALA A N 1
ATOM 3460 C CA . ALA A 1 439 ? 12.409 11.471 14.639 1.00 88.88 439 ALA A CA 1
ATOM 3461 C C . ALA A 1 439 ? 11.134 12.227 14.215 1.00 88.88 439 ALA A C 1
ATOM 3463 O O . ALA A 1 439 ? 11.124 13.456 14.168 1.00 88.88 439 ALA A O 1
ATOM 3464 N N . ASN A 1 440 ? 10.029 11.511 13.971 1.00 86.94 440 ASN A N 1
ATOM 3465 C CA . ASN A 1 440 ? 8.729 12.137 13.698 1.00 86.94 440 ASN A CA 1
ATOM 3466 C C . ASN A 1 440 ? 8.194 12.904 14.914 1.00 86.94 440 ASN A C 1
ATOM 3468 O O . ASN A 1 440 ? 7.596 13.967 14.749 1.00 86.94 440 ASN A O 1
ATOM 3472 N N . ARG A 1 441 ? 8.446 12.400 16.128 1.00 88.75 441 ARG A N 1
ATOM 3473 C CA . ARG A 1 441 ? 8.106 13.086 17.378 1.00 88.75 441 ARG A CA 1
ATOM 3474 C C . ARG A 1 441 ? 8.791 14.448 17.486 1.00 88.75 441 ARG A C 1
ATOM 3476 O O . ARG A 1 441 ? 8.137 15.442 17.790 1.00 88.75 441 ARG A O 1
ATOM 3483 N N . ALA A 1 442 ? 10.076 14.514 17.137 1.00 85.50 442 ALA A N 1
ATOM 3484 C CA . ALA A 1 442 ? 10.821 15.772 17.096 1.00 85.50 442 ALA A CA 1
ATOM 3485 C C . ALA A 1 442 ? 10.274 16.775 16.059 1.00 85.50 442 ALA A C 1
ATOM 3487 O O . ALA A 1 442 ? 10.422 17.980 16.236 1.00 85.50 442 ALA A O 1
ATOM 3488 N N . ALA A 1 443 ? 9.598 16.293 15.012 1.00 85.56 443 ALA A N 1
ATOM 3489 C CA . ALA A 1 443 ? 8.955 17.111 13.983 1.00 85.56 443 ALA A CA 1
ATOM 3490 C C . ALA A 1 443 ? 7.496 17.503 14.311 1.00 85.56 443 ALA A C 1
ATOM 3492 O O . ALA A 1 443 ? 6.757 17.912 13.417 1.00 85.56 443 ALA A O 1
ATOM 3493 N N . GLY A 1 444 ? 7.051 17.346 15.564 1.00 82.50 444 GLY A N 1
ATOM 3494 C CA . GLY A 1 444 ? 5.686 17.689 15.983 1.00 82.50 444 GLY A CA 1
ATOM 3495 C C . GLY A 1 444 ? 4.639 16.598 15.727 1.00 82.50 444 GLY A C 1
ATOM 3496 O O . GLY A 1 444 ? 3.455 16.828 15.948 1.00 82.50 444 GLY A O 1
ATOM 3497 N N . LYS A 1 445 ? 5.051 15.408 15.274 1.00 90.31 445 LYS A N 1
ATOM 3498 C CA . LYS A 1 445 ? 4.188 14.223 15.141 1.00 90.31 445 LYS A CA 1
ATOM 3499 C C . LYS A 1 445 ? 4.488 13.243 16.277 1.00 90.31 445 LYS A C 1
ATOM 3501 O O . LYS A 1 445 ? 4.746 13.691 17.386 1.00 90.31 445 LYS A O 1
ATOM 3506 N N . GLY A 1 446 ? 4.543 11.937 16.038 1.00 90.94 446 GLY A N 1
ATOM 3507 C CA . GLY A 1 446 ? 5.064 10.999 17.030 1.00 90.94 446 GLY A CA 1
ATOM 3508 C C . GLY A 1 446 ? 4.194 9.773 17.193 1.00 90.94 446 GLY A C 1
ATOM 3509 O O . GLY A 1 446 ? 3.841 9.145 16.201 1.00 90.94 446 GLY A O 1
ATOM 3510 N N . TYR A 1 447 ? 3.958 9.392 18.438 1.00 92.00 447 TYR A N 1
ATOM 3511 C CA . TYR A 1 447 ? 3.248 8.190 18.849 1.00 92.00 447 TYR A CA 1
ATOM 3512 C C . TYR A 1 447 ? 2.632 8.432 20.231 1.00 92.00 447 TYR A C 1
ATOM 3514 O O . TYR A 1 447 ? 3.002 9.381 20.931 1.00 92.00 447 TYR A O 1
ATOM 3522 N N . GLU A 1 448 ? 1.678 7.592 20.591 1.00 92.62 448 GLU A N 1
ATOM 3523 C CA . GLU A 1 448 ? 0.885 7.644 21.807 1.00 92.62 448 GLU A CA 1
ATOM 3524 C C . GLU A 1 448 ? 1.794 7.572 23.039 1.00 92.62 448 GLU A C 1
ATOM 3526 O O . GLU A 1 448 ? 2.703 6.748 23.132 1.00 92.62 448 GLU A O 1
ATOM 3531 N N . ASN A 1 449 ? 1.575 8.478 23.991 1.00 87.62 449 ASN A N 1
ATOM 3532 C CA . ASN A 1 449 ? 2.317 8.500 25.244 1.00 87.62 449 ASN A CA 1
ATOM 3533 C C . ASN A 1 449 ? 1.562 7.680 26.295 1.00 87.62 449 ASN A C 1
ATOM 3535 O O . ASN A 1 449 ? 0.466 8.071 26.686 1.00 87.62 449 ASN A O 1
ATOM 3539 N N . GLU A 1 450 ? 2.164 6.599 26.787 1.00 84.62 450 GLU A N 1
ATOM 3540 C CA . GLU A 1 450 ? 1.573 5.689 27.785 1.00 84.62 450 GLU A CA 1
ATOM 3541 C C . GLU A 1 450 ? 1.092 6.402 29.065 1.00 84.62 450 GLU A C 1
ATOM 3543 O O . GLU A 1 450 ? 0.204 5.908 29.745 1.00 84.62 450 GLU A O 1
ATOM 3548 N N . ASN A 1 451 ? 1.606 7.603 29.367 1.00 86.31 451 ASN A N 1
ATOM 3549 C CA . ASN A 1 451 ? 1.125 8.416 30.492 1.00 86.31 451 ASN A CA 1
ATOM 3550 C C . ASN A 1 451 ? -0.277 9.021 30.283 1.00 86.31 451 ASN A C 1
ATOM 3552 O O . ASN A 1 451 ? -0.879 9.492 31.244 1.00 86.31 451 ASN A O 1
ATOM 3556 N N . PHE A 1 452 ? -0.748 9.122 29.039 1.00 89.62 452 PHE A N 1
ATOM 3557 C CA . PHE A 1 452 ? -2.028 9.755 28.688 1.00 89.62 452 PHE A CA 1
ATOM 3558 C C . PHE A 1 452 ? -3.030 8.764 28.109 1.00 89.62 452 PHE A C 1
ATOM 3560 O O . PHE A 1 452 ? -4.231 8.924 28.295 1.00 89.62 452 PHE A O 1
ATOM 3567 N N . TYR A 1 453 ? -2.533 7.746 27.411 1.00 91.19 453 TYR A N 1
ATOM 3568 C CA . TYR A 1 453 ? -3.349 6.664 26.892 1.00 91.19 453 TYR A CA 1
ATOM 3569 C C . TYR A 1 453 ? -3.297 5.517 27.898 1.00 91.19 453 TYR A C 1
ATOM 3571 O O . TYR A 1 453 ? -2.365 4.717 27.910 1.00 91.19 453 TYR A O 1
ATOM 3579 N N . GLU A 1 454 ? -4.281 5.484 28.789 1.00 86.88 454 GLU A N 1
ATOM 3580 C CA . GLU A 1 454 ? -4.422 4.409 29.767 1.00 86.88 454 GLU A CA 1
ATOM 3581 C C . GLU A 1 454 ? -4.854 3.112 29.065 1.00 86.88 454 GLU A C 1
ATOM 3583 O O . GLU A 1 454 ? -5.523 3.139 28.034 1.00 86.88 454 GLU A O 1
ATOM 3588 N N . ASN A 1 455 ? -4.485 1.958 29.626 1.00 91.69 455 ASN A N 1
ATOM 3589 C CA . ASN A 1 455 ? -4.931 0.640 29.151 1.00 91.69 455 ASN A CA 1
ATOM 3590 C C . ASN A 1 455 ? -4.550 0.302 27.693 1.00 91.69 455 ASN A C 1
ATOM 3592 O O . ASN A 1 455 ? -5.157 -0.573 27.070 1.00 91.69 455 ASN A O 1
ATOM 3596 N N . ILE A 1 456 ? -3.506 0.942 27.155 1.00 93.44 456 ILE A N 1
ATOM 3597 C CA . ILE A 1 456 ? -2.872 0.528 25.901 1.00 93.44 456 ILE A CA 1
ATOM 3598 C C . ILE A 1 456 ? -1.512 -0.118 26.156 1.00 93.44 456 ILE A C 1
ATOM 3600 O O . ILE A 1 456 ? -0.769 0.282 27.051 1.00 93.44 456 ILE A O 1
ATOM 3604 N N . LYS A 1 457 ? -1.163 -1.110 25.336 1.00 94.69 457 LYS A N 1
ATOM 3605 C CA . LYS A 1 457 ? 0.187 -1.681 25.267 1.00 94.69 457 LYS A CA 1
ATOM 3606 C C . LYS A 1 457 ? 0.808 -1.330 23.926 1.00 94.69 457 LYS A C 1
ATOM 3608 O O . LYS A 1 457 ? 0.282 -1.707 22.878 1.00 94.69 457 LYS A O 1
ATOM 3613 N N . PHE A 1 458 ? 1.915 -0.599 23.954 1.00 91.38 458 PHE A N 1
ATOM 3614 C CA . PHE A 1 458 ? 2.531 -0.068 22.746 1.00 91.38 458 PHE A CA 1
ATOM 3615 C C . PHE A 1 458 ? 3.613 -1.005 22.193 1.00 91.38 458 PHE A C 1
ATOM 3617 O O . PHE A 1 458 ? 4.506 -1.431 22.925 1.00 91.38 458 PHE A O 1
ATOM 3624 N N . HIS A 1 459 ? 3.579 -1.296 20.890 1.00 94.19 459 HIS A N 1
ATOM 3625 C CA . HIS A 1 459 ? 4.572 -2.152 20.229 1.00 94.19 459 HIS A CA 1
ATOM 3626 C C . HIS A 1 459 ? 5.125 -1.527 18.944 1.00 94.19 459 HIS A C 1
ATOM 3628 O O . HIS A 1 459 ? 4.384 -0.980 18.128 1.00 94.19 459 HIS A O 1
ATOM 3634 N N . PHE A 1 460 ? 6.440 -1.671 18.744 1.00 94.56 460 PHE A N 1
ATOM 3635 C CA . PHE A 1 460 ? 7.147 -1.278 17.522 1.00 94.56 460 PHE A CA 1
ATOM 3636 C C . PHE A 1 460 ? 7.647 -2.508 16.762 1.00 94.56 460 PHE A C 1
ATOM 3638 O O . PHE A 1 460 ? 8.323 -3.347 17.353 1.00 94.56 460 PHE A O 1
ATOM 3645 N N . PHE A 1 461 ? 7.403 -2.569 15.448 1.00 91.81 461 PHE A N 1
ATOM 3646 C CA . PHE A 1 461 ? 7.802 -3.720 14.614 1.00 91.81 461 PHE A CA 1
ATOM 3647 C C . PHE A 1 461 ? 8.933 -3.455 13.612 1.00 91.81 461 PHE A C 1
ATOM 3649 O O . PHE A 1 461 ? 9.466 -4.391 13.020 1.00 91.81 461 PHE A O 1
ATOM 3656 N N . GLY A 1 462 ? 9.357 -2.202 13.422 1.00 92.62 462 GLY A N 1
ATOM 3657 C CA . GLY A 1 462 ? 10.573 -1.944 12.644 1.00 92.62 462 GLY A CA 1
ATOM 3658 C C . GLY A 1 462 ? 10.436 -2.039 11.121 1.00 92.62 462 GLY A C 1
ATOM 3659 O O . GLY A 1 462 ? 11.447 -2.195 10.441 1.00 92.62 462 GLY A O 1
ATOM 3660 N N . ILE A 1 463 ? 9.235 -1.905 10.554 1.00 97.06 463 ILE A N 1
ATOM 3661 C CA . ILE A 1 463 ? 9.046 -1.860 9.100 1.00 97.06 463 ILE A CA 1
ATOM 3662 C C . ILE A 1 463 ? 9.520 -0.507 8.553 1.00 97.06 463 ILE A C 1
ATOM 3664 O O . ILE A 1 463 ? 8.947 0.565 8.808 1.00 97.06 463 ILE A O 1
ATOM 3668 N N . GLU A 1 464 ? 10.598 -0.568 7.778 1.00 97.44 464 GLU A N 1
ATOM 3669 C CA . GLU A 1 464 ? 11.262 0.590 7.187 1.00 97.44 464 GLU A CA 1
ATOM 3670 C C . GLU A 1 464 ? 10.364 1.392 6.227 1.00 97.44 464 GLU A C 1
ATOM 3672 O O . GLU A 1 464 ? 9.272 0.982 5.836 1.00 97.44 464 GLU A O 1
ATOM 3677 N N . ASN A 1 465 ? 10.791 2.606 5.882 1.00 97.69 465 ASN A N 1
ATOM 3678 C CA . ASN A 1 465 ? 10.000 3.500 5.035 1.00 97.69 465 ASN A CA 1
ATOM 3679 C C . ASN A 1 465 ? 10.059 3.136 3.536 1.00 97.69 465 ASN A C 1
ATOM 3681 O O . ASN A 1 465 ? 10.861 2.317 3.087 1.00 97.69 465 ASN A O 1
ATOM 3685 N N . ILE A 1 466 ? 9.239 3.831 2.743 1.00 98.19 466 ILE A N 1
ATOM 3686 C CA . ILE A 1 466 ? 9.093 3.615 1.299 1.00 98.19 466 ILE A CA 1
ATOM 3687 C C . ILE A 1 466 ? 10.404 3.740 0.504 1.00 98.19 466 ILE A C 1
ATOM 3689 O O . ILE A 1 466 ? 10.562 3.080 -0.525 1.00 98.19 466 ILE A O 1
ATOM 3693 N N . HIS A 1 467 ? 11.359 4.556 0.964 1.00 97.81 467 HIS A N 1
ATOM 3694 C CA . HIS A 1 467 ? 12.635 4.752 0.277 1.00 97.81 467 HIS A CA 1
ATOM 3695 C C . HIS A 1 467 ? 13.552 3.545 0.471 1.00 97.81 467 HIS A C 1
ATOM 3697 O O . HIS A 1 467 ? 14.222 3.126 -0.476 1.00 97.81 467 HIS A O 1
ATOM 3703 N N . VAL A 1 468 ? 13.546 2.957 1.670 1.00 98.25 468 VAL A N 1
ATOM 3704 C CA . VAL A 1 468 ? 14.271 1.713 1.951 1.00 98.25 468 VAL A CA 1
ATOM 3705 C C . VAL A 1 468 ? 13.701 0.578 1.106 1.00 98.25 468 VAL A C 1
ATOM 3707 O O . VAL A 1 468 ? 14.470 -0.099 0.432 1.00 98.25 468 VAL A O 1
ATOM 3710 N N . MET A 1 469 ? 12.371 0.447 1.022 1.00 98.25 469 MET A N 1
ATOM 3711 C CA . MET A 1 469 ? 11.729 -0.590 0.197 1.00 98.25 469 MET A CA 1
ATOM 3712 C C . MET A 1 469 ? 12.035 -0.433 -1.296 1.00 98.25 469 MET A C 1
ATOM 3714 O O . MET A 1 469 ? 12.353 -1.415 -1.966 1.00 98.25 469 MET A O 1
ATOM 3718 N N . ARG A 1 470 ? 12.031 0.803 -1.819 1.00 96.69 470 ARG A N 1
ATOM 3719 C CA . ARG A 1 470 ? 12.460 1.083 -3.201 1.00 96.69 470 ARG A CA 1
ATOM 3720 C C . ARG A 1 470 ? 13.911 0.657 -3.436 1.00 96.69 470 ARG A C 1
ATOM 3722 O O . ARG A 1 470 ? 14.215 0.047 -4.456 1.00 96.69 470 ARG A O 1
ATOM 3729 N N . SER A 1 471 ? 14.796 0.983 -2.497 1.00 97.69 471 SER A N 1
ATOM 3730 C CA . SER A 1 471 ? 16.228 0.679 -2.608 1.00 97.69 471 SER A CA 1
ATOM 3731 C C . SER A 1 471 ? 16.495 -0.824 -2.494 1.00 97.69 471 SER A C 1
ATOM 3733 O O . SER A 1 471 ? 17.354 -1.355 -3.192 1.00 97.69 471 SER A O 1
ATOM 3735 N N . SER A 1 472 ? 15.731 -1.513 -1.645 1.00 98.38 472 SER A N 1
ATOM 3736 C CA . SER A 1 472 ? 15.766 -2.965 -1.484 1.00 98.38 472 SER A CA 1
ATOM 3737 C C . SER A 1 472 ? 15.378 -3.684 -2.776 1.00 98.38 472 SER A C 1
ATOM 3739 O O . SER A 1 472 ? 16.139 -4.524 -3.257 1.00 98.38 472 SER A O 1
ATOM 3741 N N . LEU A 1 473 ? 14.261 -3.291 -3.401 1.00 95.75 473 LEU A N 1
ATOM 3742 C CA . LEU A 1 473 ? 13.842 -3.881 -4.673 1.00 95.75 473 LEU A CA 1
ATOM 3743 C C . LEU A 1 473 ? 14.842 -3.603 -5.799 1.00 95.75 473 LEU A C 1
ATOM 3745 O O . LEU A 1 473 ? 15.127 -4.499 -6.585 1.00 95.75 473 LEU A O 1
ATOM 3749 N N . ALA A 1 474 ? 15.409 -2.394 -5.863 1.00 93.62 474 ALA A N 1
ATOM 3750 C CA . ALA A 1 474 ? 16.423 -2.069 -6.866 1.00 93.62 474 ALA A CA 1
ATOM 3751 C C . ALA A 1 474 ? 17.634 -3.018 -6.783 1.00 93.62 474 ALA A C 1
ATOM 3753 O O . ALA A 1 474 ? 18.051 -3.564 -7.801 1.00 93.62 474 ALA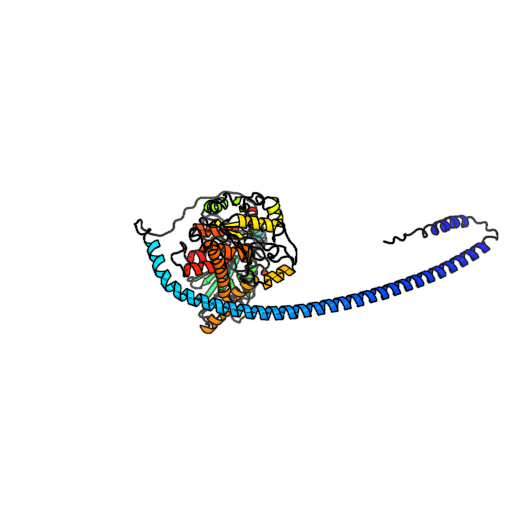 A O 1
ATOM 3754 N N . LYS A 1 475 ? 18.133 -3.290 -5.568 1.00 95.69 475 LYS A N 1
ATOM 3755 C CA . LYS A 1 475 ? 19.224 -4.253 -5.335 1.00 95.69 475 LYS A CA 1
ATOM 3756 C C . LYS A 1 475 ? 18.838 -5.694 -5.670 1.00 95.69 475 LYS A C 1
ATOM 3758 O O . LYS A 1 475 ? 19.669 -6.450 -6.171 1.00 95.69 475 LYS A O 1
ATOM 3763 N N . LEU A 1 476 ? 17.595 -6.091 -5.382 1.00 94.56 476 LEU A N 1
ATOM 3764 C CA . LEU A 1 476 ? 17.095 -7.419 -5.743 1.00 94.56 476 LEU A CA 1
ATOM 3765 C C . LEU A 1 476 ? 17.074 -7.592 -7.265 1.00 94.56 476 LEU A C 1
ATOM 3767 O O . LEU A 1 476 ? 17.594 -8.578 -7.777 1.00 94.56 476 LEU A O 1
ATOM 3771 N N . VAL A 1 477 ? 16.523 -6.612 -7.985 1.00 90.94 477 VAL A N 1
ATOM 3772 C CA . VAL A 1 477 ? 16.484 -6.623 -9.452 1.00 90.94 477 VAL A CA 1
ATOM 3773 C C . VAL A 1 477 ? 17.899 -6.662 -10.024 1.00 90.94 477 VAL A C 1
ATOM 3775 O O . VAL A 1 477 ? 18.169 -7.503 -10.873 1.00 90.94 477 VAL A O 1
ATOM 3778 N N . GLU A 1 478 ? 18.820 -5.839 -9.518 1.00 90.25 478 GLU A N 1
ATOM 3779 C CA . GLU A 1 478 ? 20.232 -5.863 -9.926 1.00 90.25 478 GLU A CA 1
ATOM 3780 C C . GLU A 1 478 ? 20.872 -7.245 -9.714 1.00 90.25 478 GLU A C 1
ATOM 3782 O O . GLU A 1 478 ? 21.542 -7.766 -10.605 1.00 90.25 478 GLU A O 1
ATOM 3787 N N . THR A 1 479 ? 20.602 -7.886 -8.572 1.00 91.69 479 THR A N 1
ATOM 3788 C CA . THR A 1 479 ? 21.078 -9.249 -8.280 1.00 91.69 479 THR A CA 1
ATOM 3789 C C . THR A 1 479 ? 20.541 -10.264 -9.293 1.00 91.69 479 THR A C 1
ATOM 3791 O O . THR A 1 479 ? 21.291 -11.115 -9.771 1.00 91.69 479 THR A O 1
ATOM 3794 N N . CYS A 1 480 ? 19.259 -10.167 -9.656 1.00 88.06 480 CYS A N 1
ATOM 3795 C CA . CYS A 1 480 ? 18.624 -11.031 -10.656 1.00 88.06 480 CYS A CA 1
ATOM 3796 C C . CYS A 1 480 ? 19.080 -10.736 -12.097 1.00 88.06 480 CYS A C 1
ATOM 3798 O O . CYS A 1 480 ? 18.933 -11.584 -12.978 1.00 88.06 480 CYS A O 1
ATOM 3800 N N . GLU A 1 481 ? 19.608 -9.539 -12.358 1.00 85.25 481 GLU A N 1
ATOM 3801 C CA . GLU A 1 481 ? 20.142 -9.122 -13.659 1.00 85.25 481 GLU A CA 1
ATOM 3802 C C . GLU A 1 481 ? 21.622 -9.478 -13.856 1.00 85.25 481 GLU A C 1
ATOM 3804 O O . GLU A 1 481 ? 22.132 -9.357 -14.975 1.00 85.25 481 GLU A O 1
ATOM 3809 N N . ALA A 1 482 ? 22.315 -9.928 -12.805 1.00 84.62 482 ALA A N 1
ATOM 3810 C CA . ALA A 1 482 ? 23.714 -10.323 -12.888 1.00 84.62 482 ALA A CA 1
ATOM 3811 C C . ALA A 1 482 ? 23.926 -11.412 -13.958 1.00 84.62 482 ALA A C 1
ATOM 3813 O O . ALA A 1 482 ? 23.160 -12.371 -14.067 1.00 84.62 482 ALA A O 1
ATOM 3814 N N . GLN A 1 483 ? 24.985 -11.276 -14.761 1.00 81.94 483 GLN A N 1
ATOM 3815 C CA . GLN A 1 483 ? 25.316 -12.252 -15.800 1.00 81.94 483 GLN A CA 1
ATOM 3816 C C . GLN A 1 483 ? 26.036 -13.454 -15.191 1.00 81.94 483 GLN A C 1
ATOM 3818 O O . GLN A 1 483 ? 27.113 -13.303 -14.618 1.00 81.94 483 GLN A O 1
ATOM 3823 N N . SER A 1 484 ? 25.450 -14.643 -15.353 1.00 78.00 484 SER A N 1
ATOM 3824 C CA . SER A 1 484 ? 26.013 -15.924 -14.901 1.00 78.00 484 SER A CA 1
ATOM 3825 C C . SER A 1 484 ? 26.570 -15.888 -13.465 1.00 78.00 484 SER A C 1
ATOM 3827 O O . SER A 1 484 ? 27.731 -16.256 -13.254 1.00 78.00 484 SER A O 1
ATOM 3829 N N . PRO A 1 485 ? 25.792 -15.425 -12.464 1.00 83.75 485 PRO A N 1
ATOM 3830 C CA . PRO A 1 485 ? 26.279 -15.344 -11.098 1.00 83.75 485 PRO A CA 1
ATOM 3831 C C . PRO A 1 485 ? 26.548 -16.752 -10.563 1.00 83.75 485 PRO A C 1
ATOM 3833 O O . PRO A 1 485 ? 25.809 -17.699 -10.840 1.00 83.75 485 PRO A O 1
ATOM 3836 N N . SER A 1 486 ? 27.593 -16.898 -9.748 1.00 91.19 486 SER A N 1
ATOM 3837 C CA . SER A 1 486 ? 27.719 -18.098 -8.923 1.00 91.19 486 SER A CA 1
ATOM 3838 C C . SER A 1 486 ? 26.574 -18.143 -7.909 1.00 91.19 486 SER A C 1
ATOM 3840 O O . SER A 1 486 ? 26.066 -17.098 -7.494 1.00 91.19 486 SER A O 1
ATOM 3842 N N . VAL A 1 487 ? 26.200 -19.341 -7.451 1.00 93.44 487 VAL A N 1
ATOM 3843 C CA . VAL A 1 487 ? 25.158 -19.510 -6.421 1.00 93.44 487 VAL A CA 1
ATOM 3844 C C . VAL A 1 487 ? 25.464 -18.655 -5.185 1.00 93.44 487 VAL A C 1
ATOM 3846 O O . VAL A 1 487 ? 24.595 -17.936 -4.705 1.00 93.44 487 VAL A O 1
ATOM 3849 N N . ASN A 1 488 ? 26.718 -18.642 -4.722 1.00 95.19 488 ASN A N 1
ATOM 3850 C CA . ASN A 1 488 ? 27.134 -17.834 -3.571 1.00 95.19 488 ASN A CA 1
ATOM 3851 C C . ASN A 1 488 ? 26.985 -16.327 -3.824 1.00 95.19 488 ASN A C 1
ATOM 3853 O O . ASN A 1 488 ? 26.528 -15.604 -2.942 1.00 95.19 488 ASN A O 1
ATOM 3857 N N . SER A 1 489 ? 27.341 -15.851 -5.022 1.00 94.38 489 SER A N 1
ATOM 3858 C CA . SER A 1 489 ? 27.175 -14.440 -5.384 1.00 94.38 489 SER A CA 1
ATOM 3859 C C . SER A 1 489 ? 25.701 -14.048 -5.439 1.00 94.38 489 SER A C 1
ATOM 3861 O O . SER A 1 489 ? 25.345 -12.974 -4.964 1.00 94.38 489 SER A O 1
ATOM 3863 N N . PHE A 1 490 ? 24.846 -14.915 -5.987 1.00 94.00 490 PHE A N 1
ATOM 3864 C CA . PHE A 1 490 ? 23.407 -14.678 -6.046 1.00 94.00 490 PHE A CA 1
ATOM 3865 C C . PHE A 1 490 ? 22.790 -14.630 -4.643 1.00 94.00 490 PHE A C 1
ATOM 3867 O O . PHE A 1 490 ? 22.106 -13.667 -4.311 1.00 94.00 490 PHE A O 1
ATOM 3874 N N . LEU A 1 491 ? 23.088 -15.614 -3.788 1.00 96.00 491 LEU A N 1
ATOM 3875 C CA . LEU A 1 491 ? 22.583 -15.657 -2.411 1.00 96.00 491 LEU A CA 1
ATOM 3876 C C . LEU A 1 491 ? 23.080 -14.470 -1.576 1.00 96.00 491 LEU A C 1
ATOM 3878 O O . LEU A 1 491 ? 22.306 -13.882 -0.822 1.00 96.00 491 LEU A O 1
ATOM 3882 N N . SER A 1 492 ? 24.345 -14.073 -1.743 1.00 95.75 492 SER A N 1
ATOM 3883 C CA . SER A 1 492 ? 24.887 -12.880 -1.085 1.00 95.75 492 SER A CA 1
ATOM 3884 C C . SER A 1 492 ? 24.215 -11.599 -1.581 1.00 95.75 492 SER A C 1
ATOM 3886 O O . SER A 1 492 ? 23.930 -10.716 -0.773 1.00 95.75 492 SER A O 1
ATOM 3888 N N . GLY A 1 493 ? 23.956 -11.483 -2.887 1.00 95.75 493 GLY A N 1
ATOM 3889 C CA . GLY A 1 493 ? 23.217 -10.357 -3.460 1.00 95.75 493 GLY A CA 1
ATOM 3890 C C . GLY A 1 493 ? 21.793 -10.287 -2.909 1.00 95.75 493 GLY A C 1
ATOM 3891 O O . GLY A 1 493 ? 21.367 -9.236 -2.424 1.00 95.75 493 GLY A O 1
ATOM 3892 N N . LEU A 1 494 ? 21.112 -11.435 -2.856 1.00 94.94 494 LEU A N 1
ATOM 3893 C CA . LEU A 1 494 ? 19.764 -11.582 -2.316 1.00 94.94 494 LEU A CA 1
ATOM 3894 C C . LEU A 1 494 ? 19.688 -11.147 -0.846 1.00 94.94 494 LEU A C 1
ATOM 3896 O O . LEU A 1 494 ? 18.843 -10.315 -0.515 1.00 94.94 494 LEU A O 1
ATOM 3900 N N . ASP A 1 495 ? 20.584 -11.627 0.022 1.00 95.50 495 ASP A N 1
ATOM 3901 C CA . ASP A 1 495 ? 20.622 -11.197 1.430 1.00 95.50 495 ASP A CA 1
ATOM 3902 C C . ASP A 1 495 ? 20.945 -9.697 1.556 1.00 95.50 495 ASP A C 1
ATOM 3904 O O . ASP A 1 495 ? 20.269 -8.963 2.282 1.00 95.50 495 ASP A O 1
ATOM 3908 N N . SER A 1 496 ? 21.902 -9.198 0.764 1.00 97.31 496 SER A N 1
ATOM 3909 C CA . SER A 1 496 ? 22.293 -7.780 0.776 1.00 97.31 496 SER A CA 1
ATOM 3910 C C . SER A 1 496 ? 21.194 -6.823 0.288 1.00 97.31 496 SER A C 1
ATOM 3912 O O . SER A 1 496 ? 21.202 -5.634 0.636 1.00 97.31 496 SER A O 1
ATOM 3914 N N . SER A 1 497 ? 20.232 -7.329 -0.498 1.00 97.69 497 SER A N 1
ATOM 3915 C CA . SER A 1 497 ? 19.047 -6.573 -0.912 1.00 97.69 497 SER A CA 1
ATOM 3916 C C . SER A 1 497 ? 18.122 -6.274 0.269 1.00 97.69 497 SER A C 1
ATOM 3918 O O . SER A 1 497 ? 17.407 -5.272 0.251 1.00 97.69 497 SER A O 1
ATOM 3920 N N . GLY A 1 498 ? 18.118 -7.129 1.298 1.00 98.06 498 GLY A N 1
ATOM 3921 C CA . GLY A 1 498 ? 17.200 -7.050 2.433 1.00 98.06 498 GLY A CA 1
ATOM 3922 C C . GLY A 1 498 ? 15.735 -7.353 2.098 1.00 98.06 498 GLY A C 1
ATOM 3923 O O . GLY A 1 498 ? 14.903 -7.298 3.000 1.00 98.06 498 GLY A O 1
ATOM 3924 N N . TRP A 1 499 ? 15.398 -7.695 0.846 1.00 98.19 499 TRP A N 1
ATOM 3925 C CA . TRP A 1 499 ? 14.007 -7.835 0.398 1.00 98.19 499 TRP A CA 1
ATOM 3926 C C . TRP A 1 499 ? 13.222 -8.844 1.236 1.00 98.19 499 TRP A C 1
ATOM 3928 O O . TRP A 1 499 ? 12.197 -8.502 1.827 1.00 98.19 499 TRP A O 1
ATOM 3938 N N . LEU A 1 500 ? 13.762 -10.058 1.381 1.00 97.06 500 LEU A N 1
ATOM 3939 C CA . LEU A 1 500 ? 13.136 -11.119 2.172 1.00 97.06 500 LEU A CA 1
ATOM 3940 C C . LEU A 1 500 ? 13.007 -10.741 3.652 1.00 97.06 500 LEU A C 1
ATOM 3942 O O . LEU A 1 500 ? 12.023 -11.098 4.294 1.00 97.06 500 LEU A O 1
ATOM 3946 N N . ARG A 1 501 ? 13.953 -9.964 4.196 1.00 97.38 501 ARG A N 1
ATOM 3947 C CA . ARG A 1 501 ? 13.877 -9.460 5.575 1.00 97.38 501 ARG A CA 1
ATOM 3948 C C . ARG A 1 501 ? 12.713 -8.485 5.743 1.00 97.38 501 ARG A C 1
ATOM 3950 O O . ARG A 1 501 ? 12.006 -8.566 6.738 1.00 97.38 501 ARG A O 1
ATOM 3957 N N . HIS A 1 502 ? 12.484 -7.603 4.772 1.00 98.19 502 HIS A N 1
ATOM 3958 C CA . HIS A 1 502 ? 11.362 -6.665 4.808 1.00 98.19 502 HIS A CA 1
ATOM 3959 C C . HIS A 1 502 ? 10.003 -7.357 4.645 1.00 98.19 502 HIS A C 1
ATOM 3961 O O . HIS A 1 502 ? 9.066 -7.017 5.368 1.00 98.19 502 HIS A O 1
ATOM 3967 N N . VAL A 1 503 ? 9.905 -8.352 3.754 1.00 98.19 503 VAL A N 1
ATOM 3968 C CA . VAL A 1 503 ? 8.702 -9.195 3.618 1.00 98.19 503 VAL A CA 1
ATOM 3969 C C . VAL A 1 503 ? 8.429 -9.936 4.928 1.00 98.19 503 VAL A C 1
ATOM 3971 O O . VAL A 1 503 ? 7.310 -9.878 5.440 1.00 98.19 503 VAL A O 1
ATOM 3974 N N . LYS A 1 504 ? 9.465 -10.538 5.529 1.00 97.06 504 LYS A N 1
ATOM 3975 C CA . LYS A 1 504 ? 9.369 -11.186 6.842 1.00 97.06 504 LYS A CA 1
ATOM 3976 C C . LYS A 1 504 ? 8.855 -10.223 7.912 1.00 97.06 504 LYS A C 1
ATOM 3978 O O . LYS A 1 504 ? 7.927 -10.578 8.620 1.00 97.06 504 LYS A O 1
ATOM 3983 N N . SER A 1 505 ? 9.382 -9.000 8.009 1.00 97.81 505 SER A N 1
ATOM 3984 C CA . SER A 1 505 ? 8.901 -8.022 8.999 1.00 97.81 505 SER A CA 1
ATOM 3985 C C . SER A 1 505 ? 7.416 -7.676 8.831 1.00 97.81 505 SER A C 1
ATOM 3987 O O . SER A 1 505 ? 6.717 -7.495 9.828 1.00 97.81 505 SER A O 1
ATOM 3989 N N . CYS A 1 506 ? 6.912 -7.606 7.594 1.00 98.38 506 CYS A N 1
ATOM 3990 C CA . CYS A 1 506 ? 5.481 -7.406 7.345 1.00 98.38 506 CYS A CA 1
ATOM 3991 C C . CYS A 1 506 ? 4.654 -8.602 7.841 1.00 98.38 506 CYS A C 1
ATOM 3993 O O . CYS A 1 506 ? 3.648 -8.401 8.519 1.00 98.38 506 CYS A O 1
ATOM 3995 N N . LEU A 1 507 ? 5.106 -9.828 7.550 1.00 98.19 507 LEU A N 1
ATOM 3996 C CA . LEU A 1 507 ? 4.462 -11.066 7.998 1.00 98.19 507 LEU A CA 1
ATOM 3997 C C . LEU A 1 507 ? 4.506 -11.233 9.522 1.00 98.19 507 LEU A C 1
ATOM 3999 O O . LEU A 1 507 ? 3.476 -11.538 10.105 1.00 98.19 507 LEU A O 1
ATOM 4003 N N . ASP A 1 508 ? 5.642 -10.971 10.174 1.00 97.69 508 ASP A N 1
ATOM 4004 C CA . ASP A 1 508 ? 5.787 -11.044 11.637 1.00 97.69 508 ASP A CA 1
ATOM 4005 C C . ASP A 1 508 ? 4.815 -10.081 12.340 1.00 97.69 508 ASP A C 1
ATOM 4007 O O . ASP A 1 508 ? 4.187 -10.426 13.338 1.00 97.69 508 ASP A O 1
ATOM 4011 N N . THR A 1 509 ? 4.669 -8.866 11.799 1.00 98.62 509 THR A N 1
ATOM 4012 C CA . THR A 1 509 ? 3.745 -7.861 12.344 1.00 98.62 509 THR A CA 1
ATOM 4013 C C . THR A 1 509 ? 2.294 -8.286 12.157 1.00 98.62 509 THR A C 1
ATOM 4015 O O . THR A 1 509 ? 1.494 -8.187 13.083 1.00 98.62 509 THR A O 1
ATOM 4018 N N . ALA A 1 510 ? 1.947 -8.765 10.960 1.00 98.75 510 ALA A N 1
ATOM 4019 C CA . ALA A 1 510 ? 0.610 -9.260 10.658 1.00 98.75 510 ALA A CA 1
ATOM 4020 C C . ALA A 1 510 ? 0.242 -10.477 11.516 1.00 98.75 510 ALA A C 1
ATOM 4022 O O . ALA A 1 510 ? -0.872 -10.541 12.026 1.00 98.75 510 ALA A O 1
ATOM 4023 N N . TRP A 1 511 ? 1.195 -11.388 11.726 1.00 98.12 511 TRP A N 1
ATOM 4024 C CA . TRP A 1 511 ? 1.051 -12.539 12.610 1.00 98.12 511 TRP A CA 1
ATOM 4025 C C . TRP A 1 511 ? 0.774 -12.110 14.050 1.00 98.12 511 TRP A C 1
ATOM 4027 O O . TRP A 1 511 ? -0.186 -12.588 14.642 1.00 98.12 511 TRP A O 1
ATOM 4037 N N . PHE A 1 512 ? 1.544 -11.160 14.593 1.00 98.69 512 PHE A N 1
ATOM 4038 C CA . PHE A 1 512 ? 1.283 -10.625 15.932 1.00 98.69 512 PHE A CA 1
ATOM 4039 C C . PHE A 1 512 ? -0.123 -10.027 16.052 1.00 98.69 512 PHE A C 1
ATOM 4041 O O . PHE A 1 512 ? -0.828 -10.303 17.019 1.00 98.69 512 PHE A O 1
ATOM 4048 N N . ILE A 1 513 ? -0.544 -9.227 15.064 1.00 98.81 513 ILE A N 1
ATOM 4049 C CA . ILE A 1 513 ? -1.893 -8.647 15.047 1.00 98.81 513 ILE A CA 1
ATOM 4050 C C . ILE A 1 513 ? -2.938 -9.768 15.020 1.00 98.81 513 ILE A C 1
ATOM 4052 O O . ILE A 1 513 ? -3.871 -9.738 15.812 1.00 98.81 513 ILE A O 1
ATOM 4056 N N . ALA A 1 514 ? -2.781 -10.766 14.147 1.00 98.56 514 ALA A N 1
ATOM 4057 C CA . ALA A 1 514 ? -3.709 -11.888 14.055 1.00 98.56 514 ALA A CA 1
ATOM 4058 C C . ALA A 1 514 ? -3.787 -12.682 15.368 1.00 98.56 514 ALA A C 1
ATOM 4060 O O . ALA A 1 514 ? -4.883 -12.954 15.851 1.00 98.56 514 ALA A O 1
ATOM 4061 N N . GLN A 1 515 ? -2.643 -12.980 15.984 1.00 98.19 515 GLN A N 1
ATOM 4062 C CA . GLN A 1 515 ? -2.578 -13.684 17.260 1.00 98.19 515 GLN A CA 1
ATOM 4063 C C . GLN A 1 515 ? -3.299 -12.909 18.373 1.00 98.19 515 GLN A C 1
ATOM 4065 O O . GLN A 1 515 ? -4.137 -13.485 19.061 1.00 98.19 515 GLN A O 1
ATOM 4070 N N . ALA A 1 516 ? -3.060 -11.599 18.491 1.00 98.44 516 ALA A N 1
ATOM 4071 C CA . ALA A 1 516 ? -3.752 -10.760 19.470 1.00 98.44 516 ALA A CA 1
ATOM 4072 C C . ALA A 1 516 ? -5.281 -10.798 19.289 1.00 98.44 516 ALA A C 1
ATOM 4074 O O . ALA A 1 516 ? -6.020 -10.907 20.265 1.00 98.44 516 ALA A O 1
ATOM 4075 N N . ILE A 1 517 ? -5.762 -10.770 18.041 1.00 98.50 517 ILE A N 1
ATOM 4076 C CA . ILE A 1 517 ? -7.197 -10.850 17.738 1.00 98.50 517 ILE A CA 1
ATOM 4077 C C . ILE A 1 517 ? -7.779 -12.216 18.118 1.00 98.50 517 ILE A C 1
ATOM 4079 O O . ILE A 1 517 ? -8.869 -12.267 18.692 1.00 98.50 517 ILE A O 1
ATOM 4083 N N . VAL A 1 518 ? -7.071 -13.315 17.840 1.00 97.56 518 VAL A N 1
ATOM 4084 C CA . VAL A 1 518 ? -7.488 -14.672 18.247 1.00 97.56 518 VAL A CA 1
ATOM 4085 C C . VAL A 1 518 ? -7.560 -14.785 19.772 1.00 97.56 518 VAL A C 1
ATOM 4087 O O . VAL A 1 518 ? -8.535 -15.320 20.298 1.00 97.56 518 VAL A O 1
ATOM 4090 N N . GLU A 1 519 ? -6.600 -14.191 20.483 1.00 97.44 519 GLU A N 1
ATOM 4091 C CA . GLU A 1 519 ? -6.559 -14.104 21.952 1.00 97.44 519 GLU A CA 1
ATOM 4092 C C . GLU A 1 519 ? -7.622 -13.155 22.547 1.00 97.44 519 GLU A C 1
ATOM 4094 O O . GLU A 1 519 ? -7.720 -13.016 23.765 1.00 97.44 519 GLU A O 1
ATOM 4099 N N . GLY A 1 520 ? -8.447 -12.512 21.712 1.00 97.94 520 GLY A N 1
ATOM 4100 C CA . GLY A 1 520 ? -9.535 -11.640 22.159 1.00 97.94 520 GLY A CA 1
ATOM 4101 C C . GLY A 1 520 ? -9.105 -10.210 22.487 1.00 97.94 520 GLY A C 1
ATOM 4102 O O . GLY A 1 520 ? -9.861 -9.481 23.126 1.00 97.94 520 GLY A O 1
ATOM 4103 N N . VAL A 1 521 ? -7.924 -9.775 22.043 1.00 98.50 521 VAL A N 1
ATOM 4104 C CA . VAL A 1 521 ? -7.385 -8.434 22.302 1.00 98.50 521 VAL A CA 1
ATOM 4105 C C . VAL A 1 521 ? -7.493 -7.560 21.053 1.00 98.50 521 VAL A C 1
ATOM 4107 O O . VAL A 1 521 ? -6.973 -7.889 19.989 1.00 98.50 521 VAL A O 1
ATOM 4110 N N . SER A 1 522 ? -8.141 -6.402 21.188 1.00 98.62 522 SER A N 1
ATOM 4111 C CA . SER A 1 522 ? -8.261 -5.421 20.102 1.00 98.62 522 SER A CA 1
ATOM 4112 C C . SER A 1 522 ? -6.923 -4.739 19.791 1.00 98.62 522 SER A C 1
ATOM 4114 O O . SER A 1 522 ? -6.080 -4.550 20.673 1.00 98.62 522 SER A O 1
ATOM 4116 N N . VAL A 1 523 ? -6.731 -4.332 18.534 1.00 98.81 523 VAL A N 1
ATOM 4117 C CA . VAL A 1 523 ? -5.486 -3.727 18.045 1.00 98.81 523 VAL A CA 1
ATOM 4118 C C . VAL A 1 523 ? -5.766 -2.475 17.216 1.00 98.81 523 VAL A C 1
ATOM 4120 O O . VAL A 1 523 ? -6.541 -2.503 16.261 1.00 98.81 523 VAL A O 1
ATOM 4123 N N . VAL A 1 524 ? -5.077 -1.377 17.526 1.00 98.81 524 VAL A N 1
ATOM 4124 C CA . VAL A 1 524 ? -5.032 -0.164 16.700 1.00 98.81 524 VAL A CA 1
ATOM 4125 C C . VAL A 1 524 ? -3.683 -0.100 15.994 1.00 98.81 524 VAL A C 1
ATOM 4127 O O . VAL A 1 524 ? -2.635 -0.056 16.632 1.00 98.81 524 VAL A O 1
ATOM 4130 N N . VAL A 1 525 ? -3.698 -0.089 14.665 1.00 98.88 525 VAL A N 1
ATOM 4131 C CA . VAL A 1 525 ? -2.490 -0.123 13.839 1.00 98.88 525 VAL A CA 1
ATOM 4132 C C . VAL A 1 525 ? -2.271 1.224 13.166 1.00 98.88 525 VAL A C 1
ATOM 4134 O O . VAL A 1 525 ? -3.140 1.738 12.456 1.00 98.88 525 VAL A O 1
ATOM 4137 N N . HIS A 1 526 ? -1.063 1.767 13.288 1.00 98.62 526 HIS A N 1
ATOM 4138 C CA . HIS A 1 526 ? -0.653 2.929 12.511 1.00 98.62 526 HIS A CA 1
ATOM 4139 C C . HIS A 1 526 ? 0.820 2.876 12.095 1.00 98.62 526 HIS A C 1
ATOM 4141 O O . HIS A 1 526 ? 1.581 1.936 12.335 1.00 98.62 526 HIS A O 1
ATOM 4147 N N . CYS A 1 527 ? 1.206 3.888 11.331 1.00 96.06 527 CYS A N 1
ATOM 4148 C CA . CYS A 1 527 ? 2.587 4.143 10.953 1.00 96.06 527 CYS A CA 1
ATOM 4149 C C . CYS A 1 527 ? 2.804 5.655 10.991 1.00 96.06 527 CYS A C 1
ATOM 4151 O O . CYS A 1 527 ? 2.335 6.300 11.920 1.00 96.06 527 CYS A O 1
ATOM 4153 N N . SER A 1 528 ? 3.456 6.239 9.982 1.00 96.62 528 SER A N 1
ATOM 4154 C CA . SER A 1 528 ? 3.433 7.692 9.785 1.00 96.62 528 SER A CA 1
ATOM 4155 C C . SER A 1 528 ? 2.067 8.164 9.269 1.00 96.62 528 SER A C 1
ATOM 4157 O O . SER A 1 528 ? 1.306 8.756 10.023 1.00 96.62 528 SER A O 1
ATOM 4159 N N . ASP A 1 529 ? 1.735 7.886 8.005 1.00 97.06 529 ASP A N 1
ATOM 4160 C CA . ASP A 1 529 ? 0.520 8.419 7.365 1.00 97.06 529 ASP A CA 1
ATOM 4161 C C . ASP A 1 529 ? -0.638 7.403 7.297 1.00 97.06 529 ASP A C 1
ATOM 4163 O O . ASP A 1 529 ? -1.754 7.748 6.941 1.00 97.06 529 ASP A O 1
ATOM 4167 N N . GLY A 1 530 ? -0.422 6.137 7.663 1.00 97.38 530 GLY A N 1
ATOM 4168 C CA . GLY A 1 530 ? -1.506 5.146 7.772 1.00 97.38 530 GLY A CA 1
ATOM 4169 C C . GLY A 1 530 ? -2.003 4.532 6.450 1.00 97.38 530 GLY A C 1
ATOM 4170 O O . GLY A 1 530 ? -3.087 3.940 6.420 1.00 97.38 530 GLY A O 1
ATOM 4171 N N . TRP A 1 531 ? -1.259 4.678 5.347 1.00 97.94 531 TRP A N 1
ATOM 4172 C CA . TRP A 1 531 ? -1.650 4.168 4.017 1.00 97.94 531 TRP A CA 1
ATOM 4173 C C . TRP A 1 531 ? -0.617 3.261 3.325 1.00 97.94 531 TRP A C 1
ATOM 4175 O O . TRP A 1 531 ? -0.890 2.788 2.233 1.00 97.94 531 TRP A O 1
ATOM 4185 N N . ASP A 1 532 ? 0.560 3.012 3.920 1.00 98.56 532 ASP A N 1
ATOM 4186 C CA . ASP A 1 532 ? 1.596 2.128 3.342 1.00 98.56 532 ASP A CA 1
ATOM 4187 C C . ASP A 1 532 ? 1.778 0.856 4.190 1.00 98.56 532 ASP A C 1
ATOM 4189 O O . ASP A 1 532 ? 1.201 -0.187 3.915 1.00 98.56 532 ASP A O 1
ATOM 4193 N N . ARG A 1 533 ? 2.524 0.949 5.294 1.00 98.62 533 ARG A N 1
ATOM 4194 C CA . ARG A 1 533 ? 2.782 -0.198 6.186 1.00 98.62 533 ARG A CA 1
ATOM 4195 C C . ARG A 1 533 ? 1.537 -0.660 6.927 1.00 98.62 533 ARG A C 1
ATOM 4197 O O . ARG A 1 533 ? 1.318 -1.849 7.095 1.00 98.62 533 ARG A O 1
ATOM 4204 N N . THR A 1 534 ? 0.708 0.298 7.342 1.00 98.81 534 THR A N 1
ATOM 4205 C CA . THR A 1 534 ? -0.560 0.027 8.026 1.00 98.81 534 THR A CA 1
ATOM 4206 C C . THR A 1 534 ? -1.470 -0.841 7.169 1.00 98.81 534 THR A C 1
ATOM 4208 O O . THR A 1 534 ? -1.992 -1.826 7.669 1.00 98.81 534 THR A O 1
ATOM 4211 N N . VAL A 1 535 ? -1.618 -0.528 5.876 1.00 98.69 535 VAL A N 1
ATOM 4212 C CA . VAL A 1 535 ? -2.459 -1.345 4.995 1.00 98.69 535 VAL A CA 1
ATOM 4213 C C . VAL A 1 535 ? -1.862 -2.735 4.776 1.00 98.69 535 VAL A C 1
ATOM 4215 O O . VAL A 1 535 ? -2.594 -3.710 4.881 1.00 98.69 535 VAL A O 1
ATOM 4218 N N . GLN A 1 536 ? -0.539 -2.848 4.587 1.00 98.75 536 GLN A N 1
ATOM 4219 C CA . GLN A 1 536 ? 0.128 -4.148 4.440 1.00 98.75 536 GLN A CA 1
ATOM 4220 C C . GLN A 1 536 ? -0.207 -5.088 5.602 1.00 98.75 536 GLN A C 1
ATOM 4222 O O . GLN A 1 536 ? -0.670 -6.203 5.377 1.00 98.75 536 GLN A O 1
ATOM 4227 N N . VAL A 1 537 ? -0.005 -4.636 6.842 1.00 98.81 537 VAL A N 1
ATOM 4228 C CA . VAL A 1 537 ? -0.163 -5.512 8.011 1.00 98.81 537 VAL A CA 1
ATOM 4229 C C . VAL A 1 537 ? -1.631 -5.733 8.383 1.00 98.81 537 VAL A C 1
ATOM 4231 O O . VAL A 1 537 ? -1.974 -6.843 8.773 1.00 98.81 537 VAL A O 1
ATOM 4234 N N . CYS A 1 538 ? -2.514 -4.740 8.199 1.00 98.88 538 CYS A N 1
ATOM 4235 C CA . CYS A 1 538 ? -3.953 -4.922 8.417 1.00 98.88 538 CYS A CA 1
ATOM 4236 C C . CYS A 1 538 ? -4.549 -5.932 7.430 1.00 98.88 538 CYS A C 1
ATOM 4238 O O . CYS A 1 538 ? -5.303 -6.816 7.842 1.00 98.88 538 CYS A O 1
ATOM 4240 N N . SER A 1 539 ? -4.190 -5.838 6.146 1.00 98.88 539 SER A N 1
ATOM 4241 C CA . SER A 1 539 ? -4.690 -6.762 5.127 1.00 98.88 539 SER A CA 1
ATOM 4242 C C . SER A 1 539 ? -4.126 -8.168 5.304 1.00 98.88 539 SER A C 1
ATOM 4244 O O . SER A 1 539 ? -4.881 -9.130 5.206 1.00 98.88 539 SER A O 1
ATOM 4246 N N . LEU A 1 540 ? -2.831 -8.310 5.616 1.00 98.88 540 LEU A N 1
ATOM 4247 C CA . LEU A 1 540 ? -2.224 -9.620 5.884 1.00 98.88 540 LEU A CA 1
ATOM 4248 C C . LEU A 1 540 ? -2.808 -10.279 7.141 1.00 98.88 540 LEU A C 1
ATOM 4250 O O . LEU A 1 540 ? -3.119 -11.464 7.101 1.00 98.88 540 LEU A O 1
ATOM 4254 N N . ALA A 1 541 ? -3.017 -9.524 8.225 1.00 98.81 541 ALA A N 1
ATOM 4255 C CA . ALA A 1 541 ? -3.657 -10.054 9.429 1.00 98.81 541 ALA A CA 1
ATOM 4256 C C . ALA A 1 541 ? -5.100 -10.491 9.136 1.00 98.81 541 ALA A C 1
ATOM 4258 O O . ALA A 1 541 ? -5.500 -11.595 9.489 1.00 98.81 541 ALA A O 1
ATOM 4259 N N . SER A 1 542 ? -5.862 -9.670 8.406 1.00 98.62 542 SER A N 1
ATOM 4260 C CA . SER A 1 542 ? -7.225 -10.018 7.984 1.00 98.62 542 SER A CA 1
ATOM 4261 C C . SER A 1 542 ? -7.253 -11.286 7.123 1.00 98.62 542 SER A C 1
ATOM 4263 O O . SER A 1 542 ? -8.129 -12.126 7.299 1.00 98.62 542 SER A O 1
ATOM 4265 N N . LEU A 1 543 ? -6.274 -11.463 6.230 1.00 98.38 543 LEU A N 1
ATOM 4266 C CA . LEU A 1 543 ? -6.131 -12.650 5.383 1.00 98.38 543 LEU A CA 1
ATOM 4267 C C . LEU A 1 543 ? -5.828 -13.928 6.188 1.00 98.38 543 LEU A C 1
ATOM 4269 O O . LEU A 1 543 ? -6.296 -15.007 5.822 1.00 98.38 543 LEU A O 1
ATOM 4273 N N . MET A 1 544 ? -5.066 -13.805 7.281 1.00 98.38 544 MET A N 1
ATOM 4274 C CA . MET A 1 544 ? -4.804 -14.898 8.227 1.00 98.38 544 MET A CA 1
ATOM 4275 C C . MET A 1 544 ? -6.055 -15.255 9.047 1.00 98.38 544 MET A C 1
ATOM 4277 O O . MET A 1 544 ? -6.283 -16.428 9.327 1.00 98.38 544 MET A O 1
ATOM 4281 N N . LEU A 1 545 ? -6.870 -14.257 9.402 1.00 98.19 545 LEU A N 1
ATOM 4282 C CA . LEU A 1 545 ? -8.020 -14.400 10.301 1.00 98.19 545 LEU A CA 1
ATOM 4283 C C . LEU A 1 545 ? -9.313 -14.852 9.608 1.00 98.19 545 LEU A C 1
ATOM 4285 O O . LEU A 1 545 ? -10.088 -15.600 10.198 1.00 98.19 545 LEU A O 1
ATOM 4289 N N . ASP A 1 546 ? -9.581 -14.391 8.384 1.00 98.00 546 ASP A N 1
ATOM 4290 C CA . ASP A 1 546 ? -10.881 -14.573 7.729 1.00 98.00 546 ASP A CA 1
ATOM 4291 C C . ASP A 1 546 ? -10.755 -15.397 6.433 1.00 98.00 546 ASP A C 1
ATOM 4293 O O . ASP A 1 546 ? -10.205 -14.910 5.436 1.00 98.00 546 ASP A O 1
ATOM 4297 N N . PRO A 1 547 ? -11.294 -16.634 6.396 1.00 97.88 547 PRO A N 1
ATOM 4298 C CA . PRO A 1 547 ? -11.308 -17.467 5.195 1.00 97.88 547 PRO A CA 1
ATOM 4299 C C . PRO A 1 547 ? -11.956 -16.798 3.981 1.00 97.88 547 PRO A C 1
ATOM 4301 O O . PRO A 1 547 ? -11.564 -17.092 2.852 1.00 97.88 547 PRO A O 1
ATOM 4304 N N . TYR A 1 548 ? -12.903 -15.871 4.181 1.00 98.44 548 TYR A N 1
ATOM 4305 C CA . TYR A 1 548 ? -13.527 -15.146 3.075 1.00 98.44 548 TYR A CA 1
ATOM 4306 C C . TYR A 1 548 ? -12.477 -14.442 2.216 1.00 98.44 548 TYR A C 1
ATOM 4308 O O . TYR A 1 548 ? -12.496 -14.597 0.997 1.00 98.44 548 TYR A O 1
ATOM 4316 N N . TYR A 1 549 ? -11.510 -13.747 2.823 1.00 98.69 549 TYR A N 1
ATOM 4317 C CA . TYR A 1 549 ? -10.481 -13.012 2.082 1.00 98.69 549 TYR A CA 1
ATOM 4318 C C . TYR A 1 549 ? -9.499 -13.914 1.316 1.00 98.69 549 TYR A C 1
ATOM 4320 O O . TYR A 1 549 ? -8.746 -13.413 0.482 1.00 98.69 549 TYR A O 1
ATOM 4328 N N . ARG A 1 550 ? -9.521 -15.234 1.548 1.00 98.69 550 ARG A N 1
ATOM 4329 C CA . ARG A 1 550 ? -8.726 -16.230 0.808 1.00 98.69 550 ARG A CA 1
ATOM 4330 C C . ARG A 1 550 ? -9.443 -16.777 -0.438 1.00 98.69 550 ARG A C 1
ATOM 4332 O O . ARG A 1 550 ? -8.836 -17.505 -1.223 1.00 98.69 550 ARG A O 1
ATOM 4339 N N . THR A 1 551 ? -10.701 -16.390 -0.649 1.00 98.62 551 THR A N 1
ATOM 4340 C CA . THR A 1 551 ? -11.432 -16.586 -1.914 1.00 98.62 551 THR A CA 1
ATOM 4341 C C . THR A 1 551 ? -11.026 -15.526 -2.945 1.00 98.62 551 THR A C 1
ATOM 4343 O O . THR A 1 551 ? -10.571 -14.446 -2.570 1.00 98.62 551 THR A O 1
ATOM 4346 N N . ILE A 1 552 ? -11.214 -15.772 -4.244 1.00 97.75 552 ILE A N 1
ATOM 4347 C CA . ILE A 1 552 ? -10.970 -14.787 -5.316 1.00 97.75 552 ILE A CA 1
ATOM 4348 C C . ILE A 1 552 ? -11.788 -13.518 -5.049 1.00 97.75 552 ILE A C 1
ATOM 4350 O O . ILE A 1 552 ? -11.249 -12.409 -5.039 1.00 97.75 552 ILE A O 1
ATOM 4354 N N . LYS A 1 553 ? -13.087 -13.691 -4.775 1.00 97.31 553 LYS A N 1
ATOM 4355 C CA . LYS A 1 553 ? -14.015 -12.587 -4.501 1.00 97.31 553 LYS A CA 1
ATOM 4356 C C . LYS A 1 553 ? -13.644 -11.830 -3.227 1.00 97.31 553 LYS A C 1
ATOM 4358 O O . LYS A 1 553 ? -13.667 -10.597 -3.205 1.00 97.31 553 LYS A O 1
ATOM 4363 N N . GLY A 1 554 ? -13.292 -12.546 -2.166 1.00 98.38 554 GLY A N 1
ATOM 4364 C CA . GLY A 1 554 ? -12.896 -11.919 -0.915 1.00 98.38 554 GLY A CA 1
ATOM 4365 C C . GLY A 1 554 ? -11.553 -11.210 -1.017 1.00 98.38 554 GLY A C 1
ATOM 4366 O O . GLY A 1 554 ? -11.426 -10.114 -0.489 1.00 98.38 554 GLY A O 1
ATOM 4367 N N . TYR A 1 555 ? -10.581 -11.737 -1.759 1.00 98.62 555 TYR A N 1
ATOM 4368 C CA . TYR A 1 555 ? -9.304 -11.051 -1.960 1.00 98.62 555 TYR A CA 1
ATOM 4369 C C . TYR A 1 555 ? -9.469 -9.751 -2.759 1.00 98.62 555 TYR A C 1
ATOM 4371 O O . TYR A 1 555 ? -8.877 -8.727 -2.419 1.00 98.62 555 TYR A O 1
ATOM 4379 N N . GLN A 1 556 ? -10.343 -9.749 -3.772 1.00 97.94 556 GLN A N 1
ATOM 4380 C CA . GLN A 1 556 ? -10.755 -8.519 -4.461 1.00 97.94 556 GLN A CA 1
ATOM 4381 C C . GLN A 1 556 ? -11.430 -7.535 -3.493 1.00 97.94 556 GLN A C 1
ATOM 4383 O O . GLN A 1 556 ? -11.069 -6.363 -3.465 1.00 97.94 556 GLN A O 1
ATOM 4388 N N . THR A 1 557 ? -12.342 -8.021 -2.645 1.00 98.25 557 THR A N 1
ATOM 4389 C CA . THR A 1 557 ? -13.007 -7.217 -1.600 1.00 98.25 557 THR A CA 1
ATOM 4390 C C . THR A 1 557 ? -12.000 -6.623 -0.607 1.00 98.25 557 THR A C 1
ATOM 4392 O O . THR A 1 557 ? -12.127 -5.464 -0.218 1.00 98.25 557 THR A O 1
ATOM 4395 N N . LEU A 1 558 ? -10.973 -7.386 -0.219 1.00 98.69 558 LEU A N 1
ATOM 4396 C CA . LEU A 1 558 ? -9.898 -6.938 0.665 1.00 98.69 558 LEU A CA 1
ATOM 4397 C C . LEU A 1 558 ? -9.096 -5.800 0.028 1.00 98.69 558 LEU A C 1
ATOM 4399 O O . LEU A 1 558 ? -8.817 -4.809 0.697 1.00 98.69 558 LEU A O 1
ATOM 4403 N N . ILE A 1 559 ? -8.750 -5.916 -1.257 1.00 98.69 559 ILE A N 1
ATOM 4404 C CA . ILE A 1 559 ? -8.044 -4.864 -2.002 1.00 98.69 559 ILE A CA 1
ATOM 4405 C C . ILE A 1 559 ? -8.918 -3.608 -2.126 1.00 98.69 559 ILE A C 1
ATOM 4407 O O . ILE A 1 559 ? -8.457 -2.511 -1.805 1.00 98.69 559 ILE A O 1
ATOM 4411 N N . GLU A 1 560 ? -10.177 -3.761 -2.538 1.00 98.19 560 GLU A N 1
ATOM 4412 C CA . GLU A 1 560 ? -11.129 -2.650 -2.665 1.00 98.19 560 GLU A CA 1
ATOM 4413 C C . GLU A 1 560 ? -11.320 -1.905 -1.338 1.00 98.19 560 GLU A C 1
ATOM 4415 O O . GLU A 1 560 ? -11.224 -0.677 -1.288 1.00 98.19 560 GLU A O 1
ATOM 4420 N N . LYS A 1 561 ? -11.486 -2.641 -0.233 1.00 98.38 561 LYS A N 1
ATOM 4421 C CA . LYS A 1 561 ? -11.599 -2.063 1.107 1.00 98.38 561 LYS A CA 1
ATOM 4422 C C . LYS A 1 561 ? -10.277 -1.454 1.576 1.00 98.38 561 LYS A C 1
ATOM 4424 O O . LYS A 1 561 ? -10.166 -0.248 1.752 1.00 98.38 561 LYS A O 1
ATOM 4429 N N . ASP A 1 562 ? -9.260 -2.266 1.822 1.00 98.62 562 ASP A N 1
ATOM 4430 C CA . ASP A 1 562 ? -8.112 -1.832 2.618 1.00 98.62 562 ASP A CA 1
ATOM 4431 C C . ASP A 1 562 ? -7.137 -0.942 1.843 1.00 98.62 562 ASP A C 1
ATOM 4433 O O . ASP A 1 562 ? -6.481 -0.082 2.446 1.00 98.62 562 ASP A O 1
ATOM 4437 N N . TRP A 1 563 ? -7.030 -1.142 0.529 1.00 98.75 563 TRP A N 1
ATOM 4438 C CA . TRP A 1 563 ? -6.050 -0.464 -0.314 1.00 98.75 563 TRP A CA 1
ATOM 4439 C C . TRP A 1 563 ? -6.670 0.675 -1.105 1.00 98.75 563 TRP A C 1
ATOM 4441 O O . TRP A 1 563 ? -6.155 1.794 -1.072 1.00 98.75 563 TRP A O 1
ATOM 4451 N N . LEU A 1 564 ? -7.764 0.407 -1.815 1.00 98.31 564 LEU A N 1
ATOM 4452 C CA . LEU A 1 564 ? -8.367 1.392 -2.703 1.00 98.31 564 LEU A CA 1
ATOM 4453 C C . LEU A 1 564 ? -9.163 2.429 -1.906 1.00 98.31 564 LEU A C 1
ATOM 4455 O O . LEU A 1 564 ? -8.818 3.615 -1.968 1.00 98.31 564 LEU A O 1
ATOM 4459 N N . SER A 1 565 ? -10.166 2.011 -1.132 1.00 97.62 565 SER A N 1
ATOM 4460 C CA . SER A 1 565 ? -11.060 2.943 -0.432 1.00 97.62 565 SER A CA 1
ATOM 4461 C C . SER A 1 565 ? -10.339 3.709 0.687 1.00 97.62 565 SER A C 1
ATOM 4463 O O . SER A 1 565 ? -10.451 4.931 0.795 1.00 97.62 565 SER A O 1
ATOM 4465 N N . PHE A 1 566 ? -9.469 3.025 1.436 1.00 98.56 566 PHE A N 1
ATOM 4466 C CA . PHE A 1 566 ? -8.636 3.616 2.491 1.00 98.56 566 PHE A CA 1
ATOM 4467 C C . PHE A 1 566 ? -7.397 4.389 2.000 1.00 98.56 566 PHE A C 1
ATOM 4469 O O . PHE A 1 566 ? -6.587 4.837 2.822 1.00 98.56 566 PHE A O 1
ATOM 4476 N N . GLY A 1 567 ? -7.249 4.590 0.690 1.00 98.44 567 GLY A N 1
ATOM 4477 C CA . GLY A 1 567 ? -6.346 5.596 0.132 1.00 98.44 567 GLY A CA 1
ATOM 4478 C C . GLY A 1 567 ? -4.865 5.232 0.124 1.00 98.44 567 GLY A C 1
ATOM 4479 O O . GLY A 1 567 ? -4.022 6.071 0.443 1.00 98.44 567 GLY A O 1
ATOM 4480 N N . HIS A 1 568 ? -4.525 3.992 -0.238 1.00 98.81 568 HIS A N 1
ATOM 4481 C CA . HIS A 1 568 ? -3.170 3.709 -0.702 1.00 98.81 568 HIS A CA 1
ATOM 4482 C C . HIS A 1 568 ? -2.899 4.486 -1.998 1.00 98.81 568 HIS A C 1
ATOM 4484 O O . HIS A 1 568 ? -3.671 4.417 -2.957 1.00 98.81 568 HIS A O 1
ATOM 4490 N N . LYS A 1 569 ? -1.773 5.204 -2.031 1.00 98.31 569 LYS A N 1
ATOM 4491 C CA . LYS A 1 569 ? -1.423 6.148 -3.100 1.00 98.31 569 LYS A CA 1
ATOM 4492 C C . LYS A 1 569 ? -0.894 5.441 -4.357 1.00 98.31 569 LYS A C 1
ATOM 4494 O O . LYS A 1 569 ? 0.278 5.593 -4.692 1.00 98.31 569 LYS A O 1
ATOM 4499 N N . PHE A 1 570 ? -1.709 4.616 -5.018 1.00 98.25 570 PHE A N 1
ATOM 4500 C CA . PHE A 1 570 ? -1.261 3.766 -6.132 1.00 98.25 570 PHE A CA 1
ATOM 4501 C C . PHE A 1 570 ? -0.590 4.554 -7.263 1.00 98.25 570 PHE A C 1
ATOM 4503 O O . PHE A 1 570 ? 0.511 4.184 -7.673 1.00 98.25 570 PHE A O 1
ATOM 4510 N N . THR A 1 571 ? -1.191 5.655 -7.724 1.00 96.62 571 THR A N 1
ATOM 4511 C CA . THR A 1 571 ? -0.612 6.477 -8.801 1.00 96.62 571 THR A CA 1
ATOM 4512 C C . THR A 1 571 ? 0.785 6.992 -8.454 1.00 96.62 571 THR A C 1
ATOM 4514 O O . THR A 1 571 ? 1.686 6.920 -9.297 1.00 96.62 571 THR A O 1
ATOM 4517 N N . ASP A 1 572 ? 1.004 7.412 -7.208 1.00 96.88 572 ASP A N 1
ATOM 4518 C CA . ASP A 1 572 ? 2.310 7.887 -6.744 1.00 96.88 572 ASP A CA 1
ATOM 4519 C C . ASP A 1 572 ? 3.303 6.737 -6.513 1.00 96.88 572 ASP A C 1
ATOM 4521 O O . ASP A 1 572 ? 4.461 6.809 -6.930 1.00 96.88 572 ASP A O 1
ATOM 4525 N N . ARG A 1 573 ? 2.859 5.659 -5.854 1.00 97.62 573 ARG A N 1
ATOM 4526 C CA . ARG A 1 573 ? 3.706 4.523 -5.445 1.00 97.62 573 ARG A CA 1
ATOM 4527 C C . ARG A 1 573 ? 4.168 3.694 -6.637 1.00 97.62 573 ARG A C 1
ATOM 4529 O O . ARG A 1 573 ? 5.322 3.267 -6.665 1.00 97.62 573 ARG A O 1
ATOM 4536 N N . VAL A 1 574 ? 3.300 3.512 -7.629 1.00 95.19 574 VAL A N 1
ATOM 4537 C CA . VAL A 1 574 ? 3.595 2.784 -8.873 1.00 95.19 574 VAL A CA 1
ATOM 4538 C C . VAL A 1 574 ? 4.227 3.703 -9.926 1.00 95.19 574 VAL A C 1
ATOM 4540 O O . VAL A 1 574 ? 4.876 3.227 -10.863 1.00 95.19 574 VAL A O 1
ATOM 4543 N N . GLY A 1 575 ? 4.052 5.021 -9.793 1.00 94.25 575 GLY A N 1
ATOM 4544 C CA . GLY A 1 575 ? 4.535 6.003 -10.758 1.00 94.25 575 GLY A CA 1
ATOM 4545 C C . GLY A 1 575 ? 3.809 5.888 -12.094 1.00 94.25 575 GLY A C 1
ATOM 4546 O O . GLY A 1 575 ? 4.454 5.684 -13.126 1.00 94.25 575 GLY A O 1
ATOM 4547 N N . HIS A 1 576 ? 2.473 5.950 -12.076 1.00 93.38 576 HIS A N 1
ATOM 4548 C CA . HIS A 1 576 ? 1.667 5.986 -13.310 1.00 93.38 576 HIS A CA 1
ATOM 4549 C C . HIS A 1 576 ? 1.896 7.280 -14.090 1.00 93.38 576 HIS A C 1
ATOM 4551 O O . HIS A 1 576 ? 1.922 7.258 -15.313 1.00 93.38 576 HIS A O 1
ATOM 4557 N N . LEU A 1 577 ? 2.134 8.385 -13.379 1.00 92.75 577 LEU A N 1
ATOM 4558 C CA . LEU A 1 577 ? 2.382 9.701 -13.961 1.00 92.75 577 LEU A CA 1
ATOM 4559 C C . LEU A 1 577 ? 3.838 10.142 -13.789 1.00 92.75 577 LEU A C 1
ATOM 4561 O O . LEU A 1 577 ? 4.608 9.583 -12.990 1.00 92.75 577 LEU A O 1
ATOM 4565 N N . ALA A 1 578 ? 4.219 11.186 -14.521 1.00 89.44 578 ALA A N 1
ATOM 4566 C CA . ALA A 1 578 ? 5.450 11.942 -14.313 1.00 89.44 578 ALA A CA 1
ATOM 4567 C C . ALA A 1 578 ? 5.388 12.754 -12.998 1.00 89.44 578 ALA A C 1
ATOM 4569 O O . ALA A 1 578 ? 5.225 13.969 -13.002 1.00 89.44 578 ALA A O 1
ATOM 4570 N N . GLY A 1 579 ? 5.499 12.063 -11.861 1.00 88.31 579 GLY A N 1
ATOM 4571 C CA . GLY A 1 579 ? 5.587 12.641 -10.514 1.00 88.31 579 GLY A CA 1
ATOM 4572 C C . GLY A 1 579 ? 6.966 12.469 -9.868 1.00 88.31 579 GLY A C 1
ATOM 4573 O O . GLY A 1 579 ? 7.892 11.936 -10.487 1.00 88.31 579 GLY A O 1
ATOM 4574 N N . ASP A 1 580 ? 7.093 12.886 -8.602 1.00 91.25 580 ASP A N 1
ATOM 4575 C CA . ASP A 1 580 ? 8.337 12.765 -7.829 1.00 91.25 580 ASP A CA 1
ATOM 4576 C C . ASP A 1 580 ? 8.781 11.290 -7.732 1.00 91.25 580 ASP A C 1
ATOM 4578 O O . ASP A 1 580 ? 8.104 10.480 -7.091 1.00 91.25 580 ASP A O 1
ATOM 4582 N N . PRO A 1 581 ? 9.939 10.910 -8.304 1.00 90.38 581 PRO A N 1
ATOM 4583 C CA . PRO A 1 581 ? 10.445 9.542 -8.219 1.00 90.38 581 PRO A CA 1
ATOM 4584 C C . PRO A 1 581 ? 10.658 9.051 -6.781 1.00 90.38 581 PRO A C 1
ATOM 4586 O O . PRO A 1 581 ? 10.708 7.843 -6.538 1.00 90.38 581 PRO A O 1
ATOM 4589 N N . ARG A 1 582 ? 10.790 9.970 -5.814 1.00 94.44 582 ARG A N 1
ATOM 4590 C CA . ARG A 1 582 ? 10.964 9.644 -4.394 1.00 94.44 582 ARG A CA 1
ATOM 4591 C C . ARG A 1 582 ? 9.689 9.117 -3.741 1.00 94.44 582 ARG A C 1
ATOM 4593 O O . ARG A 1 582 ? 9.821 8.428 -2.728 1.00 94.44 582 ARG A O 1
ATOM 4600 N N . GLU A 1 583 ? 8.518 9.345 -4.328 1.00 96.12 583 GLU A N 1
ATOM 4601 C CA . GLU A 1 583 ? 7.245 8.788 -3.853 1.00 96.12 583 GLU A CA 1
ATOM 4602 C C . GLU A 1 583 ? 6.990 7.353 -4.341 1.00 96.12 583 GLU A C 1
ATOM 4604 O O . GLU A 1 583 ? 6.156 6.655 -3.763 1.00 96.12 583 GLU A O 1
ATOM 4609 N N . MET A 1 584 ? 7.732 6.878 -5.350 1.00 95.62 584 MET A N 1
ATOM 4610 C CA . MET A 1 584 ? 7.581 5.518 -5.879 1.00 95.62 584 MET A CA 1
ATOM 4611 C C . MET A 1 584 ? 8.144 4.473 -4.911 1.00 95.62 584 MET A C 1
ATOM 4613 O O . MET A 1 584 ? 9.253 4.638 -4.383 1.00 95.62 584 MET A O 1
ATOM 4617 N N . SER A 1 585 ? 7.408 3.383 -4.692 1.00 97.69 585 SER A N 1
ATOM 4618 C CA . SER A 1 585 ? 7.800 2.300 -3.787 1.00 97.69 585 SER A CA 1
ATOM 4619 C C . SER A 1 585 ? 6.948 1.038 -3.986 1.00 97.69 585 SER A C 1
ATOM 4621 O O . SER A 1 585 ? 5.740 1.157 -4.191 1.00 97.69 585 SER A O 1
ATOM 4623 N N . PRO A 1 586 ? 7.526 -0.174 -3.881 1.00 97.19 586 PRO A N 1
ATOM 4624 C CA . PRO A 1 586 ? 6.843 -1.435 -4.188 1.00 97.19 586 PRO A CA 1
ATOM 4625 C C . PRO A 1 586 ? 5.974 -1.962 -3.031 1.00 97.19 586 PRO A C 1
ATOM 4627 O O . PRO A 1 586 ? 6.014 -3.145 -2.707 1.00 97.19 586 PRO A O 1
ATOM 4630 N N . VAL A 1 587 ? 5.191 -1.095 -2.388 1.00 98.62 587 VAL A N 1
ATOM 4631 C CA . VAL A 1 587 ? 4.413 -1.437 -1.180 1.00 98.62 587 VAL A CA 1
ATOM 4632 C C . VAL A 1 587 ? 3.359 -2.513 -1.472 1.00 98.62 587 VAL A C 1
ATOM 4634 O O . VAL A 1 587 ? 3.273 -3.504 -0.746 1.00 98.62 587 VAL A O 1
ATOM 4637 N N . PHE A 1 588 ? 2.594 -2.359 -2.558 1.00 98.62 588 PHE A N 1
ATOM 4638 C CA . PHE A 1 588 ? 1.608 -3.365 -2.971 1.00 98.62 588 PHE A CA 1
ATOM 4639 C C . PHE A 1 588 ? 2.273 -4.654 -3.473 1.00 98.62 588 PHE A C 1
ATOM 4641 O O . PHE A 1 588 ? 1.823 -5.747 -3.154 1.00 98.62 588 PHE A O 1
ATOM 4648 N N . THR A 1 589 ? 3.404 -4.551 -4.176 1.00 97.69 589 THR A N 1
ATOM 4649 C CA . THR A 1 589 ? 4.188 -5.723 -4.599 1.00 97.69 589 THR A CA 1
ATOM 4650 C C . THR A 1 589 ? 4.691 -6.531 -3.402 1.00 97.69 589 THR A C 1
ATOM 4652 O O . THR A 1 589 ? 4.606 -7.752 -3.421 1.00 97.69 589 THR A O 1
ATOM 4655 N N . GLN A 1 590 ? 5.137 -5.879 -2.322 1.00 98.44 590 GLN A N 1
ATOM 4656 C CA . GLN A 1 590 ? 5.484 -6.564 -1.070 1.00 98.44 590 GLN A CA 1
ATOM 4657 C C . GLN A 1 590 ? 4.286 -7.282 -0.436 1.00 98.44 590 GLN A C 1
ATOM 4659 O O . GLN A 1 590 ? 4.461 -8.343 0.154 1.00 98.44 590 GLN A O 1
ATOM 4664 N N . PHE A 1 591 ? 3.078 -6.725 -0.553 1.00 98.81 591 PHE A N 1
ATOM 4665 C CA . PHE A 1 591 ? 1.857 -7.383 -0.086 1.00 98.81 591 PHE A CA 1
ATOM 4666 C C . PHE A 1 591 ? 1.506 -8.622 -0.921 1.00 98.81 591 PHE A C 1
ATOM 4668 O O . PHE A 1 591 ? 1.165 -9.660 -0.352 1.00 98.81 591 PHE A O 1
ATOM 4675 N N . LEU A 1 592 ? 1.636 -8.546 -2.250 1.00 98.62 592 LEU A N 1
ATOM 4676 C CA . LEU A 1 592 ? 1.437 -9.704 -3.128 1.00 98.62 592 LEU A CA 1
ATOM 4677 C C . LEU A 1 592 ? 2.481 -10.797 -2.868 1.00 98.62 592 LEU A C 1
ATOM 4679 O O . LEU A 1 592 ? 2.117 -11.964 -2.772 1.00 98.62 592 LEU A O 1
ATOM 4683 N N . GLU A 1 593 ? 3.747 -10.420 -2.678 1.00 98.25 593 GLU A N 1
ATOM 4684 C CA . GLU A 1 593 ? 4.827 -11.334 -2.284 1.00 98.25 593 GLU A CA 1
ATOM 4685 C C . GLU A 1 593 ? 4.511 -12.005 -0.939 1.00 98.25 593 GLU A C 1
ATOM 4687 O O . GLU A 1 593 ? 4.550 -13.226 -0.835 1.00 98.25 593 GLU A O 1
ATOM 4692 N N . ALA A 1 594 ? 4.126 -11.238 0.086 1.00 98.69 594 ALA A N 1
ATOM 4693 C CA . ALA A 1 594 ? 3.744 -11.785 1.389 1.00 98.69 594 ALA A CA 1
ATOM 4694 C C . ALA A 1 594 ? 2.536 -12.737 1.293 1.00 98.69 594 ALA A C 1
ATOM 4696 O O . ALA A 1 594 ? 2.523 -13.783 1.938 1.00 98.69 594 ALA A O 1
ATOM 4697 N N . THR A 1 595 ? 1.553 -12.422 0.445 1.00 98.75 595 THR A N 1
ATOM 4698 C CA . THR A 1 595 ? 0.421 -13.317 0.160 1.00 98.75 595 THR A CA 1
ATOM 4699 C C . THR A 1 595 ? 0.877 -14.597 -0.536 1.00 98.75 595 THR A C 1
ATOM 4701 O O . THR A 1 595 ? 0.440 -15.686 -0.161 1.00 98.75 595 THR A O 1
ATOM 4704 N N . TRP A 1 596 ? 1.795 -14.498 -1.501 1.00 98.56 596 TRP A N 1
ATOM 4705 C CA . TRP A 1 596 ? 2.382 -15.666 -2.155 1.00 98.56 596 TRP A CA 1
ATOM 4706 C C . TRP A 1 596 ? 3.104 -16.565 -1.143 1.00 98.56 596 TRP A C 1
ATOM 4708 O O . TRP A 1 596 ? 2.849 -17.768 -1.130 1.00 98.56 596 TRP A O 1
ATOM 4718 N N . GLN A 1 597 ? 3.895 -15.991 -0.226 1.00 97.94 597 GLN A N 1
ATOM 4719 C CA . GLN A 1 597 ? 4.576 -16.732 0.847 1.00 97.94 597 GLN A CA 1
ATOM 4720 C C . GLN A 1 597 ? 3.589 -17.500 1.745 1.00 97.94 597 GLN A C 1
ATOM 4722 O O . GLN A 1 597 ? 3.878 -18.628 2.147 1.00 97.94 597 GLN A O 1
ATOM 4727 N N . LEU A 1 598 ? 2.419 -16.921 2.043 1.00 96.06 598 LEU A N 1
ATOM 4728 C CA . LEU A 1 598 ? 1.349 -17.615 2.770 1.00 96.06 598 LEU A CA 1
ATOM 4729 C C . LEU A 1 598 ? 0.739 -18.740 1.925 1.00 96.06 598 LEU A C 1
ATOM 4731 O O . LEU A 1 598 ? 0.590 -19.856 2.414 1.00 96.06 598 LEU A O 1
ATOM 4735 N N . SER A 1 599 ? 0.434 -18.488 0.649 1.00 95.56 599 SER A N 1
ATOM 4736 C CA . SER A 1 599 ? -0.137 -19.508 -0.244 1.00 95.56 599 SER A CA 1
ATOM 4737 C C . SER A 1 599 ? 0.812 -20.682 -0.505 1.00 95.56 599 SER A C 1
ATOM 4739 O O . SER A 1 599 ? 0.367 -21.822 -0.606 1.00 95.56 599 SER A O 1
ATOM 4741 N N . ALA A 1 600 ? 2.123 -20.429 -0.537 1.00 95.19 600 ALA A N 1
ATOM 4742 C CA . ALA A 1 600 ? 3.144 -21.456 -0.695 1.00 95.19 600 ALA A CA 1
ATOM 4743 C C . ALA A 1 600 ? 3.252 -22.355 0.549 1.00 95.19 600 ALA A C 1
ATOM 4745 O O . ALA A 1 600 ? 3.441 -23.563 0.421 1.00 95.19 600 ALA A O 1
ATOM 4746 N N . GLN A 1 601 ? 3.101 -21.780 1.747 1.00 93.44 601 GLN A N 1
ATOM 4747 C CA . GLN A 1 601 ? 3.094 -22.529 3.010 1.00 93.44 601 GLN A CA 1
ATOM 4748 C C . GLN A 1 601 ? 1.770 -23.262 3.256 1.00 93.44 601 GLN A C 1
ATOM 4750 O O . GLN A 1 601 ? 1.771 -24.342 3.845 1.00 93.44 601 GLN A O 1
ATOM 4755 N N . PHE A 1 602 ? 0.655 -22.719 2.757 1.00 93.31 602 PHE A N 1
ATOM 4756 C CA . PHE A 1 602 ? -0.684 -23.291 2.911 1.00 93.31 602 PHE A CA 1
ATOM 4757 C C . PHE A 1 602 ? -1.388 -23.483 1.551 1.00 93.31 602 PHE A C 1
ATOM 4759 O O . PHE A 1 602 ? -2.372 -22.794 1.262 1.00 93.31 602 PHE A O 1
ATOM 4766 N N . PRO A 1 603 ? -0.961 -24.455 0.716 1.00 92.00 603 PRO A N 1
ATOM 4767 C CA . PRO A 1 603 ? -1.427 -24.584 -0.674 1.00 92.00 603 PRO A CA 1
ATOM 4768 C C . PRO A 1 603 ? -2.924 -24.863 -0.854 1.00 92.00 603 PRO A C 1
ATOM 4770 O O . PRO A 1 603 ? -3.444 -24.725 -1.956 1.00 92.00 603 PRO A O 1
ATOM 4773 N N . ARG A 1 604 ? -3.618 -25.298 0.205 1.00 93.25 604 ARG A N 1
ATOM 4774 C CA . ARG A 1 604 ? -5.063 -25.597 0.200 1.00 93.25 604 ARG A CA 1
ATOM 4775 C C . ARG A 1 604 ? -5.914 -24.512 0.860 1.00 93.25 604 ARG A C 1
ATOM 4777 O O . ARG A 1 604 ? -7.128 -24.645 0.910 1.00 93.25 604 ARG A O 1
ATOM 4784 N N . ALA A 1 605 ? -5.290 -23.464 1.395 1.00 95.56 605 ALA A N 1
ATOM 4785 C CA . ALA A 1 605 ? -5.985 -22.427 2.150 1.00 95.56 605 ALA A CA 1
ATOM 4786 C C . ALA A 1 605 ? -6.548 -21.300 1.271 1.00 95.56 605 ALA A C 1
ATOM 4788 O O . ALA A 1 605 ? -7.338 -20.506 1.781 1.00 95.56 605 ALA A O 1
ATOM 4789 N N . PHE A 1 606 ? -6.136 -21.220 0.001 1.00 98.12 606 PHE A N 1
ATOM 4790 C CA . PHE A 1 606 ? -6.467 -20.150 -0.940 1.00 98.12 606 PHE A CA 1
ATOM 4791 C C . PHE A 1 606 ? -7.182 -20.711 -2.170 1.00 98.12 606 PHE A C 1
ATOM 4793 O O . PHE A 1 606 ? -6.754 -21.714 -2.736 1.00 98.12 606 PHE A O 1
ATOM 4800 N N . GLU A 1 607 ? -8.253 -20.043 -2.601 1.00 98.44 607 GLU A N 1
ATOM 4801 C CA . GLU A 1 607 ? -8.980 -20.401 -3.829 1.00 98.44 607 GLU A CA 1
ATOM 4802 C C . GLU A 1 607 ? -8.182 -20.021 -5.087 1.00 98.44 607 GLU A C 1
ATOM 4804 O O . GLU A 1 607 ? -8.252 -20.688 -6.120 1.00 98.44 607 GLU A O 1
ATOM 4809 N N . PHE A 1 608 ? -7.419 -18.931 -5.010 1.00 97.88 608 PHE A N 1
ATOM 4810 C CA . PHE A 1 608 ? -6.601 -18.434 -6.109 1.00 97.88 608 PHE A CA 1
ATOM 4811 C C . PHE A 1 608 ? -5.185 -19.016 -6.091 1.00 97.88 608 PHE A C 1
ATOM 4813 O O . PHE A 1 608 ? -4.683 -19.486 -5.074 1.00 97.88 608 PHE A O 1
ATOM 4820 N N . ASN A 1 609 ? -4.512 -18.939 -7.238 1.00 95.69 609 ASN A N 1
ATOM 4821 C CA . ASN A 1 609 ? -3.156 -19.447 -7.435 1.00 95.69 609 ASN A CA 1
ATOM 4822 C C . ASN A 1 609 ? -2.155 -18.320 -7.743 1.00 95.69 609 ASN A C 1
ATOM 4824 O O . ASN A 1 609 ? -2.511 -17.147 -7.852 1.00 95.69 609 ASN A O 1
ATOM 4828 N N . GLU A 1 610 ? -0.890 -18.687 -7.944 1.00 95.94 610 GLU A N 1
ATOM 4829 C CA . GLU A 1 610 ? 0.183 -17.751 -8.300 1.00 95.94 610 GLU A CA 1
ATOM 4830 C C . GLU A 1 610 ? -0.147 -16.905 -9.540 1.00 95.94 610 GLU A C 1
ATOM 4832 O O . GLU A 1 610 ? 0.100 -15.700 -9.558 1.00 95.94 610 GLU A O 1
ATOM 4837 N N . ARG A 1 611 ? -0.779 -17.499 -10.561 1.00 96.69 611 ARG A N 1
ATOM 4838 C CA . ARG A 1 611 ? -1.151 -16.782 -11.789 1.00 96.69 611 ARG A CA 1
ATOM 4839 C C . ARG A 1 611 ? -2.095 -15.615 -11.507 1.00 96.69 611 ARG A C 1
ATOM 4841 O O . ARG A 1 611 ? -1.982 -14.584 -12.167 1.00 96.69 611 ARG A O 1
ATOM 4848 N N . PHE A 1 612 ? -3.006 -15.752 -10.547 1.00 97.50 612 PHE A N 1
ATOM 4849 C CA . PHE A 1 612 ? -3.886 -14.659 -10.137 1.00 97.50 612 PHE A CA 1
ATOM 4850 C C . PHE A 1 612 ? -3.095 -13.495 -9.519 1.00 97.50 612 PHE A C 1
ATOM 4852 O O . PHE A 1 612 ? -3.299 -12.346 -9.911 1.00 97.50 612 PHE A O 1
ATOM 4859 N N . LEU A 1 613 ? -2.135 -13.783 -8.633 1.00 97.06 613 LEU A N 1
ATOM 4860 C CA . LEU A 1 613 ? -1.277 -12.759 -8.020 1.00 97.06 613 LEU A CA 1
ATOM 4861 C C . LEU A 1 613 ? -0.381 -12.061 -9.053 1.00 97.06 613 LEU A C 1
ATOM 4863 O O . LEU A 1 613 ? -0.277 -10.835 -9.045 1.00 97.06 613 LEU A O 1
ATOM 4867 N N . LEU A 1 614 ? 0.203 -12.815 -9.989 1.00 94.31 614 LEU A N 1
ATOM 4868 C CA . LEU A 1 614 ? 0.978 -12.253 -11.101 1.00 94.31 614 LEU A CA 1
ATOM 4869 C C . LEU A 1 614 ? 0.109 -11.373 -12.011 1.00 94.31 614 LEU A C 1
ATOM 4871 O O . LEU A 1 614 ? 0.523 -10.283 -12.395 1.00 94.31 614 LEU A O 1
ATOM 4875 N N . THR A 1 615 ? -1.130 -11.794 -12.283 1.00 95.25 615 THR A N 1
ATOM 4876 C CA . THR A 1 615 ? -2.094 -11.004 -13.069 1.00 95.25 615 THR A CA 1
ATOM 4877 C C . THR A 1 615 ? -2.421 -9.674 -12.381 1.00 95.25 615 THR A C 1
ATOM 4879 O O . THR A 1 615 ? -2.515 -8.640 -13.045 1.00 95.25 615 THR A O 1
ATOM 4882 N N . LEU A 1 616 ? -2.556 -9.665 -11.049 1.00 95.88 616 LEU A N 1
ATOM 4883 C CA . LEU A 1 616 ? -2.715 -8.428 -10.280 1.00 95.88 616 LEU A CA 1
ATOM 4884 C C . LEU A 1 616 ? -1.469 -7.541 -10.369 1.00 95.88 616 LEU A C 1
ATOM 4886 O O . LEU A 1 616 ? -1.606 -6.349 -10.637 1.00 95.88 616 LEU A O 1
ATOM 4890 N N . GLN A 1 617 ? -0.270 -8.102 -10.187 1.00 94.12 617 GLN A N 1
ATOM 4891 C CA . GLN A 1 617 ? 0.988 -7.350 -10.283 1.00 94.12 617 GLN A CA 1
ATOM 4892 C C . GLN A 1 617 ? 1.144 -6.682 -11.657 1.00 94.12 617 GLN A C 1
ATOM 4894 O O . GLN A 1 617 ? 1.493 -5.501 -11.731 1.00 94.12 617 GLN A O 1
ATOM 4899 N N . ASP A 1 618 ? 0.825 -7.398 -12.736 1.00 91.50 618 ASP A N 1
ATOM 4900 C CA . ASP A 1 618 ? 0.818 -6.839 -14.086 1.00 91.50 618 ASP A CA 1
ATOM 4901 C C . ASP A 1 618 ? -0.187 -5.685 -14.182 1.00 91.50 618 ASP A C 1
ATOM 4903 O O . ASP A 1 618 ? 0.161 -4.562 -14.567 1.00 91.50 618 ASP A O 1
ATOM 4907 N N . HIS A 1 619 ? -1.435 -5.913 -13.764 1.00 93.06 619 HIS A N 1
ATOM 4908 C CA . HIS A 1 619 ? -2.497 -4.935 -13.973 1.00 93.06 619 HIS A CA 1
ATOM 4909 C C . HIS A 1 619 ? -2.426 -3.692 -13.087 1.00 93.06 619 HIS A C 1
ATOM 4911 O O . HIS A 1 619 ? -2.857 -2.630 -13.543 1.00 93.06 619 HIS A O 1
ATOM 4917 N N . VAL A 1 620 ? -1.784 -3.768 -11.919 1.00 94.69 620 VAL A N 1
ATOM 4918 C CA . VAL A 1 620 ? -1.429 -2.597 -11.094 1.00 94.69 620 VAL A CA 1
ATOM 4919 C C . VAL A 1 620 ? -0.530 -1.621 -11.854 1.00 94.69 620 VAL A C 1
ATOM 4921 O O . VAL A 1 620 ? -0.590 -0.413 -11.629 1.00 94.69 620 VAL A O 1
ATOM 4924 N N . THR A 1 621 ? 0.296 -2.122 -12.773 1.00 90.94 621 THR A N 1
ATOM 4925 C CA . THR A 1 621 ? 1.264 -1.308 -13.524 1.00 90.94 621 THR A CA 1
ATOM 4926 C C . THR A 1 621 ? 0.809 -0.981 -14.943 1.00 90.94 621 THR A C 1
ATOM 4928 O O . THR A 1 621 ? 1.227 0.032 -15.495 1.00 90.94 621 THR A O 1
ATOM 4931 N N . SER A 1 622 ? -0.070 -1.804 -15.522 1.00 88.56 622 SER A N 1
ATOM 4932 C CA . SER A 1 622 ? -0.502 -1.695 -16.922 1.00 88.56 622 SER A CA 1
ATOM 4933 C C . SER A 1 622 ? -1.288 -0.436 -17.263 1.00 88.56 622 SER A C 1
ATOM 4935 O O . SER A 1 622 ? -1.341 -0.055 -18.432 1.00 88.56 622 SER A O 1
ATOM 4937 N N . CYS A 1 623 ? -1.965 0.153 -16.272 1.00 90.56 623 CYS A N 1
ATOM 4938 C CA . CYS A 1 623 ? -2.992 1.174 -16.477 1.00 90.56 623 CYS A CA 1
ATOM 4939 C C . CYS A 1 623 ? -4.012 0.783 -17.559 1.00 90.56 623 CYS A C 1
ATOM 4941 O O . CYS A 1 623 ? -4.566 1.654 -18.213 1.00 90.56 623 CYS A O 1
ATOM 4943 N N . ARG A 1 624 ? -4.251 -0.517 -17.787 1.00 87.75 624 ARG A N 1
ATOM 4944 C CA . ARG A 1 624 ? -5.286 -0.994 -18.716 1.00 87.75 624 ARG A CA 1
ATOM 4945 C C . ARG A 1 624 ? -6.683 -0.769 -18.148 1.00 87.75 624 ARG A C 1
ATOM 4947 O O . ARG A 1 624 ? -7.600 -0.428 -18.883 1.00 87.75 624 ARG A O 1
ATOM 4954 N N . TYR A 1 625 ? -6.816 -0.948 -16.838 1.00 90.25 625 TYR A N 1
ATOM 4955 C CA . TYR A 1 625 ? -8.040 -0.720 -16.082 1.00 90.25 625 TYR A CA 1
ATOM 4956 C C . TYR A 1 625 ? -7.842 0.451 -15.120 1.00 90.25 625 TYR A C 1
ATOM 4958 O O . TYR A 1 625 ? -6.733 0.677 -14.634 1.00 90.25 625 TYR A O 1
ATOM 4966 N N . GLY A 1 626 ? -8.927 1.164 -14.814 1.00 92.31 626 GLY A N 1
ATOM 4967 C CA . GLY A 1 626 ? -8.914 2.288 -13.872 1.00 92.31 626 GLY A CA 1
ATOM 4968 C C . GLY A 1 626 ? -8.830 1.884 -12.394 1.00 92.31 626 GLY A C 1
ATOM 4969 O O . GLY A 1 626 ? -8.716 2.762 -11.547 1.00 92.31 626 GLY A O 1
ATOM 4970 N N . THR A 1 627 ? -8.875 0.586 -12.063 1.00 94.75 627 THR A N 1
ATOM 4971 C CA . THR A 1 627 ? -8.933 0.066 -10.681 1.00 94.75 627 THR A CA 1
ATOM 4972 C C . THR A 1 627 ? -7.856 0.658 -9.771 1.00 94.75 627 THR A C 1
ATOM 4974 O O . THR A 1 627 ? -8.154 1.102 -8.669 1.00 94.75 627 THR A O 1
ATOM 4977 N N . PHE A 1 628 ? -6.606 0.716 -10.242 1.00 96.81 628 PHE A N 1
ATOM 4978 C CA . PHE A 1 628 ? -5.461 1.192 -9.456 1.00 96.81 628 PHE A CA 1
ATOM 4979 C C . PHE A 1 628 ? -5.043 2.633 -9.789 1.00 96.81 628 PHE A C 1
ATOM 4981 O O . PHE A 1 628 ? -3.981 3.070 -9.358 1.00 96.81 628 PHE A O 1
ATOM 4988 N N . VAL A 1 629 ? -5.843 3.378 -10.554 1.00 95.94 629 VAL A N 1
ATOM 4989 C CA . VAL A 1 629 ? -5.570 4.786 -10.886 1.00 95.94 629 VAL A CA 1
ATOM 4990 C C . VAL A 1 629 ? -6.145 5.688 -9.785 1.00 95.94 629 VAL A C 1
ATOM 4992 O O . VAL A 1 629 ? -7.196 5.383 -9.227 1.00 95.94 629 VAL A O 1
ATOM 4995 N N . GLY A 1 630 ? -5.446 6.769 -9.431 1.00 96.19 630 GLY A N 1
ATOM 4996 C CA . GLY A 1 630 ? -5.770 7.655 -8.306 1.00 96.19 630 GLY A CA 1
ATOM 4997 C C . GLY A 1 630 ? -5.091 7.253 -6.989 1.00 96.19 630 GLY A C 1
ATOM 4998 O O . GLY A 1 630 ? -4.573 6.139 -6.840 1.00 96.19 630 GLY A O 1
ATOM 4999 N N . ASN A 1 631 ? -5.082 8.169 -6.015 1.00 97.50 631 ASN A N 1
ATOM 5000 C CA . ASN A 1 631 ? -4.426 7.964 -4.721 1.00 97.50 631 ASN A CA 1
ATOM 5001 C C . ASN A 1 631 ? -5.405 7.749 -3.553 1.00 97.50 631 ASN A C 1
ATOM 5003 O O . ASN A 1 631 ? -4.987 7.289 -2.490 1.00 97.50 631 ASN A O 1
ATOM 5007 N N . CYS A 1 632 ? -6.697 8.022 -3.739 1.00 97.19 632 CYS A N 1
ATOM 5008 C CA . CYS A 1 632 ? -7.759 7.679 -2.792 1.00 97.19 632 CYS A CA 1
ATOM 5009 C C . CYS A 1 632 ? -9.116 7.477 -3.480 1.00 97.19 632 CYS A C 1
ATOM 5011 O O . CYS A 1 632 ? -9.240 7.631 -4.693 1.00 97.19 632 CYS A O 1
ATOM 5013 N N . GLU A 1 633 ? -10.138 7.093 -2.707 1.00 97.12 633 GLU A N 1
ATOM 5014 C CA . GLU A 1 633 ? -11.510 6.951 -3.212 1.00 97.12 633 GLU A CA 1
ATOM 5015 C C . GLU A 1 633 ? -12.035 8.251 -3.832 1.00 97.12 633 GLU A C 1
ATOM 5017 O O . GLU A 1 633 ? -12.601 8.211 -4.922 1.00 97.12 633 GLU A O 1
ATOM 5022 N N . LYS A 1 634 ? -11.789 9.393 -3.176 1.00 97.19 634 LYS A N 1
ATOM 5023 C CA . LYS A 1 634 ? -12.205 10.710 -3.664 1.00 97.19 634 LYS A CA 1
ATOM 5024 C C . LYS A 1 634 ? -11.624 11.011 -5.044 1.00 97.19 634 LYS A C 1
ATOM 5026 O O . LYS A 1 634 ? -12.394 11.295 -5.951 1.00 97.19 634 LYS A O 1
ATOM 5031 N N . ASP A 1 635 ? -10.309 10.849 -5.222 1.00 94.69 635 ASP A N 1
ATOM 5032 C CA . ASP A 1 635 ? -9.656 11.038 -6.525 1.00 94.69 635 ASP A CA 1
ATOM 5033 C C . ASP A 1 635 ? -10.346 10.211 -7.618 1.00 94.69 635 ASP A C 1
ATOM 5035 O O . ASP A 1 635 ? -10.590 10.697 -8.715 1.00 94.69 635 ASP A O 1
ATOM 5039 N N . ARG A 1 636 ? -10.687 8.949 -7.327 1.00 94.50 636 ARG A N 1
ATOM 5040 C CA . ARG A 1 636 ? -11.336 8.063 -8.305 1.00 94.50 636 ARG A CA 1
ATOM 5041 C C . ARG A 1 636 ? -12.755 8.490 -8.640 1.00 94.50 636 ARG A C 1
ATOM 5043 O O . ARG A 1 636 ? -13.179 8.266 -9.767 1.00 94.50 636 ARG A O 1
ATOM 5050 N N . LEU A 1 637 ? -13.488 9.055 -7.684 1.00 92.62 637 LEU A N 1
ATOM 5051 C CA . LEU A 1 637 ? -14.809 9.615 -7.950 1.00 92.62 637 LEU A CA 1
ATOM 5052 C C . LEU A 1 637 ? -14.720 10.900 -8.771 1.00 92.62 637 LEU A C 1
ATOM 5054 O O . LEU A 1 637 ? -15.533 11.069 -9.668 1.00 92.62 637 LEU A O 1
ATOM 5058 N N . ASP A 1 638 ? -13.734 11.754 -8.502 1.00 92.69 638 ASP A N 1
ATOM 5059 C CA . ASP A 1 638 ? -13.528 13.004 -9.242 1.00 92.69 638 ASP A CA 1
ATOM 5060 C C . ASP A 1 638 ? -13.092 12.749 -10.704 1.00 92.69 638 ASP A C 1
ATOM 5062 O O . ASP A 1 638 ? -13.289 13.601 -11.568 1.00 92.69 638 ASP A O 1
ATOM 5066 N N . LEU A 1 639 ? -12.515 11.573 -10.989 1.00 88.56 639 LEU A N 1
ATOM 5067 C CA . LEU A 1 639 ? -12.092 11.131 -12.328 1.00 88.56 639 LEU A CA 1
ATOM 5068 C C . LEU A 1 639 ? -13.165 10.367 -13.123 1.00 88.56 639 LEU A C 1
ATOM 5070 O O . LEU A 1 639 ? -12.955 10.110 -14.312 1.00 88.56 639 LEU A O 1
ATOM 5074 N N . ARG A 1 640 ? -14.249 9.928 -12.473 1.00 77.38 640 ARG A N 1
ATOM 5075 C CA . ARG A 1 640 ? -15.373 9.227 -13.117 1.00 77.38 640 ARG A CA 1
ATOM 5076 C C . ARG A 1 640 ? -16.338 10.224 -13.738 1.00 77.38 640 ARG A C 1
ATOM 5078 O O . ARG A 1 640 ? -16.835 9.902 -14.842 1.00 77.38 640 ARG A O 1
#

pLDDT: mean 80.27, std 22.84, range [21.77, 98.94]